Protein 4XZZ (pdb70)

Structure (mmCIF, N/CA/C/O backbone):
data_4XZZ
#
_entry.id   4XZZ
#
_cell.length_a   62.963
_cell.length_b   91.028
_cell.length_c   127.799
_cell.angle_alpha   90.00
_cell.angle_beta   90.00
_cell.angle_gamma   90.00
#
_symmetry.space_group_name_H-M   'P 21 21 21'
#
loop_
_entity.id
_entity.type
_entity.pdbx_description
1 polymer 'Conserved hypothetical secreted protein'
2 non-polymer GLYCEROL
3 water water
#
loop_
_atom_site.group_PDB
_atom_site.id
_atom_site.type_symbol
_atom_site.label_atom_id
_atom_site.label_alt_id
_atom_site.label_comp_id
_atom_site.label_asym_id
_atom_site.label_entity_id
_atom_site.label_seq_id
_atom_site.pdbx_PDB_ins_code
_atom_site.Cartn_x
_atom_site.Cartn_y
_atom_site.Cartn_z
_atom_site.occupancy
_atom_site.B_iso_or_equiv
_atom_site.auth_seq_id
_atom_site.auth_comp_id
_atom_site.auth_asym_id
_atom_site.auth_atom_id
_atom_site.pdbx_PDB_model_num
ATOM 1 N N . LEU A 1 24 ? -30.704 -9.516 -14.579 1.00 68.17 15 LEU A N 1
ATOM 2 C CA . LEU A 1 24 ? -30.557 -8.029 -14.425 1.00 69.56 15 LEU A CA 1
ATOM 3 C C . LEU A 1 24 ? -29.133 -7.597 -14.778 1.00 61.73 15 LEU A C 1
ATOM 4 O O . LEU A 1 24 ? -28.182 -8.053 -14.149 1.00 64.16 15 LEU A O 1
ATOM 9 N N . ASN A 1 25 ? -28.985 -6.730 -15.779 1.00 53.75 16 ASN A N 1
ATOM 10 C CA . ASN A 1 25 ? -27.653 -6.396 -16.313 1.00 49.44 16 ASN A CA 1
ATOM 11 C C . ASN A 1 25 ? -27.305 -4.891 -16.345 1.00 46.96 16 ASN A C 1
ATOM 12 O O . ASN A 1 25 ? -28.102 -4.058 -15.919 1.00 45.72 16 ASN A O 1
ATOM 17 N N . ALA A 1 26 ? -26.107 -4.561 -16.833 1.00 44.30 17 ALA A N 1
ATOM 18 C CA . ALA A 1 26 ? -25.591 -3.197 -16.814 1.00 43.44 17 ALA A CA 1
ATOM 19 C C . ALA A 1 26 ? -26.471 -2.218 -17.588 1.00 43.91 17 ALA A C 1
ATOM 20 O O . ALA A 1 26 ? -26.687 -1.083 -17.152 1.00 39.84 17 ALA A O 1
ATOM 22 N N . SER A 1 27 ? -26.967 -2.660 -18.739 1.00 40.43 18 SER A N 1
ATOM 23 C CA . SER A 1 27 ? -27.889 -1.855 -19.541 1.00 42.82 18 SER A CA 1
ATOM 24 C C . SER A 1 27 ? -29.184 -1.555 -18.797 1.00 41.37 18 SER A C 1
ATOM 25 O O . SER A 1 27 ? -29.646 -0.418 -18.809 1.00 42.70 18 SER A O 1
ATOM 28 N N . ASP A 1 28 ? -29.758 -2.565 -18.145 1.00 40.63 19 ASP A N 1
ATOM 29 C CA . ASP A 1 28 ? -30.993 -2.359 -17.366 1.00 43.60 19 ASP A CA 1
ATOM 30 C C . ASP A 1 28 ? -30.752 -1.341 -16.258 1.00 41.68 19 ASP A C 1
ATOM 31 O O . ASP A 1 28 ? -31.560 -0.432 -16.039 1.00 38.98 19 ASP A O 1
ATOM 36 N N . ARG A 1 29 ? -29.619 -1.482 -15.573 1.00 42.08 20 ARG A N 1
ATOM 37 C CA . ARG A 1 29 ? -29.272 -0.568 -14.489 1.00 38.81 20 ARG A CA 1
ATOM 38 C C . ARG A 1 29 ? -29.077 0.877 -14.980 1.00 35.96 20 ARG A C 1
ATOM 39 O O . ARG A 1 29 ? -29.584 1.805 -14.355 1.00 35.10 20 ARG A O 1
ATOM 47 N N . LEU A 1 30 ? -28.400 1.073 -16.110 1.00 33.32 21 LEU A N 1
ATOM 48 C CA . LEU A 1 30 ? -28.264 2.423 -16.693 1.00 35.87 21 LEU A CA 1
ATOM 49 C C . LEU A 1 30 ? -29.597 3.055 -17.090 1.00 38.95 21 LEU A C 1
ATOM 50 O O . LEU A 1 30 ? -29.832 4.245 -16.864 1.00 34.54 21 LEU A O 1
ATOM 55 N N . LEU A 1 31 ? -30.457 2.252 -17.706 1.00 39.68 22 LEU A N 1
ATOM 56 C CA . LEU A 1 31 ? -31.774 2.716 -18.103 1.00 42.99 22 LEU A CA 1
ATOM 57 C C . LEU A 1 31 ? -32.548 3.130 -16.838 1.00 39.82 22 LEU A C 1
ATOM 58 O O . LEU A 1 31 ? -33.103 4.227 -16.779 1.00 39.98 22 LEU A O 1
ATOM 63 N N . GLU A 1 32 ? -32.510 2.285 -15.806 1.00 38.52 23 GLU A N 1
ATOM 64 C CA . GLU A 1 32 ? -33.212 2.548 -14.555 1.00 40.17 23 GLU A CA 1
ATOM 65 C C . GLU A 1 32 ? -32.689 3.800 -13.841 1.00 39.79 23 GLU A C 1
ATOM 66 O O . GLU A 1 32 ? -33.483 4.566 -13.268 1.00 35.98 23 GLU A O 1
ATOM 72 N N . ILE A 1 33 ? -31.363 4.008 -13.860 1.00 36.17 24 ILE A N 1
ATOM 73 C CA . ILE A 1 33 ? -30.773 5.225 -13.262 1.00 36.12 24 ILE A CA 1
ATOM 74 C C . ILE A 1 33 ? -31.353 6.462 -13.949 1.00 35.80 24 ILE A C 1
ATOM 75 O O . ILE A 1 33 ? -31.786 7.398 -13.287 1.00 37.13 24 ILE A O 1
ATOM 80 N N . MET A 1 34 ? -31.349 6.453 -15.277 1.00 36.47 25 MET A N 1
ATOM 81 C CA . MET A 1 34 ? -31.757 7.618 -16.024 1.00 39.31 25 MET A CA 1
ATOM 82 C C . MET A 1 34 ? -33.258 7.828 -15.865 1.00 38.52 25 MET A C 1
ATOM 83 O O . MET A 1 34 ? -33.693 8.953 -15.688 1.00 35.92 25 MET A O 1
ATOM 88 N N . ARG A 1 35 ? -34.038 6.753 -15.928 1.00 42.59 26 ARG A N 1
ATOM 89 C CA . ARG A 1 35 ? -35.485 6.870 -15.729 1.00 46.70 26 ARG A CA 1
ATOM 90 C C . ARG A 1 35 ? -35.750 7.512 -14.367 1.00 44.94 26 ARG A C 1
ATOM 91 O O . ARG A 1 35 ? -36.579 8.435 -14.253 1.00 42.40 26 ARG A O 1
ATOM 99 N N . LEU A 1 36 ? -35.034 7.063 -13.338 1.00 40.63 27 LEU A N 1
ATOM 100 C CA . LEU A 1 36 ? -35.223 7.640 -12.010 1.00 40.10 27 LEU A CA 1
ATOM 101 C C . LEU A 1 36 ? -34.841 9.102 -11.977 1.00 37.65 27 LEU A C 1
ATOM 102 O O . LEU A 1 36 ? -35.554 9.909 -11.403 1.00 36.11 27 LEU A O 1
ATOM 107 N N . TYR A 1 37 ? -33.692 9.433 -12.557 1.00 35.51 28 TYR A N 1
ATOM 108 C CA . TYR A 1 37 ? -33.263 10.803 -12.627 1.00 35.99 28 TYR A CA 1
ATOM 109 C C . TYR A 1 37 ? -34.336 11.692 -13.289 1.00 37.32 28 TYR A C 1
ATOM 110 O O . TYR A 1 37 ? -34.646 12.751 -12.781 1.00 36.79 28 TYR A O 1
ATOM 119 N N . GLN A 1 38 ? -34.893 11.262 -14.412 1.00 37.93 29 GLN A N 1
ATOM 120 C CA . GLN A 1 38 ? -35.845 12.113 -15.152 1.00 43.36 29 GLN A CA 1
ATOM 121 C C . GLN A 1 38 ? -37.186 12.223 -14.433 1.00 46.01 29 GLN A C 1
ATOM 122 O O . GLN A 1 38 ? -37.859 13.232 -14.533 1.00 47.16 29 GLN A O 1
ATOM 128 N N . LYS A 1 39 ? -37.562 11.176 -13.703 1.00 51.13 30 LYS A N 1
ATOM 129 C CA . LYS A 1 39 ? -38.864 11.121 -13.071 1.00 51.73 30 LYS A CA 1
ATOM 130 C C . LYS A 1 39 ? -38.837 11.674 -11.661 1.00 50.45 30 LYS A C 1
ATOM 131 O O . LYS A 1 39 ? -39.692 12.459 -11.306 1.00 47.41 30 LYS A O 1
ATOM 137 N N . GLN A 1 40 ? -37.851 11.281 -10.864 1.00 52.05 31 GLN A N 1
ATOM 138 C CA . GLN A 1 40 ? -37.833 11.626 -9.436 1.00 50.26 31 GLN A CA 1
ATOM 139 C C . GLN A 1 40 ? -36.630 12.437 -8.978 1.00 48.18 31 GLN A C 1
ATOM 140 O O . GLN A 1 40 ? -36.587 12.858 -7.827 1.00 50.00 31 GLN A O 1
ATOM 146 N N . GLY A 1 41 ? -35.660 12.671 -9.854 1.00 45.25 32 GLY A N 1
ATOM 147 C CA . GLY A 1 41 ? -34.520 13.521 -9.505 1.00 45.10 32 GLY A CA 1
ATOM 148 C C . GLY A 1 41 ? -33.371 12.813 -8.794 1.00 42.60 32 GLY A C 1
ATOM 149 O O . GLY A 1 41 ? -33.336 11.585 -8.676 1.00 36.62 32 GLY A O 1
ATOM 150 N N . LEU A 1 42 ? -32.456 13.624 -8.278 1.00 41.28 33 LEU A N 1
ATOM 151 C CA . LEU A 1 42 ? -31.140 13.169 -7.909 1.00 40.99 33 LEU A CA 1
ATOM 152 C C . LEU A 1 42 ? -31.093 12.359 -6.621 1.00 40.91 33 LEU A C 1
ATOM 153 O O . LEU A 1 42 ? -30.360 11.372 -6.546 1.00 35.81 33 LEU A O 1
ATOM 158 N N . GLU A 1 43 ? -31.878 12.729 -5.616 1.00 41.50 34 GLU A N 1
ATOM 159 C CA . GLU A 1 43 ? -31.819 11.995 -4.354 1.00 44.52 34 GLU A CA 1
ATOM 160 C C . GLU A 1 43 ? -32.187 10.513 -4.554 1.00 41.15 34 GLU A C 1
ATOM 161 O O . GLU A 1 43 ? -31.553 9.623 -3.990 1.00 36.65 34 GLU A O 1
ATOM 167 N N . MET A 1 44 ? -33.207 10.237 -5.354 1.00 39.32 35 MET A N 1
ATOM 168 C CA . MET A 1 44 ? -33.620 8.856 -5.524 1.00 38.74 35 MET A CA 1
ATOM 169 C C . MET A 1 44 ? -32.561 8.074 -6.339 1.00 37.29 35 MET A C 1
ATOM 170 O O . MET A 1 44 ? -32.363 6.885 -6.118 1.00 30.93 35 MET A O 1
ATOM 175 N N . VAL A 1 45 ? -31.857 8.764 -7.232 1.00 33.48 36 VAL A N 1
ATOM 176 C CA . VAL A 1 45 ? -30.720 8.169 -7.938 1.00 33.81 36 VAL A CA 1
ATOM 177 C C . VAL A 1 45 ? -29.650 7.670 -6.948 1.00 33.00 36 VAL A C 1
ATOM 178 O O . VAL A 1 45 ? -29.136 6.551 -7.088 1.00 34.22 36 VAL A O 1
ATOM 182 N N . GLY A 1 46 ? -29.290 8.511 -5.977 1.00 32.19 37 GLY A N 1
ATOM 183 C CA . GLY A 1 46 ? -28.314 8.137 -4.960 1.00 32.26 37 GLY A CA 1
ATOM 184 C C . GLY A 1 46 ? -28.750 6.899 -4.196 1.00 32.64 37 GLY A C 1
ATOM 185 O O . GLY A 1 46 ? -27.942 5.985 -3.937 1.00 30.08 37 GLY A O 1
ATOM 186 N N . GLN A 1 47 ? -30.029 6.855 -3.827 1.00 30.46 38 GLN A N 1
ATOM 187 C CA . GLN A 1 47 ? -30.534 5.695 -3.117 1.00 33.97 38 GLN A CA 1
ATOM 188 C C . GLN A 1 47 ? -30.477 4.438 -3.974 1.00 32.26 38 GLN A C 1
ATOM 189 O O . GLN A 1 47 ? -30.182 3.355 -3.463 1.00 28.78 38 GLN A O 1
ATOM 195 N N . LYS A 1 48 ? -30.714 4.585 -5.271 1.00 29.41 39 LYS A N 1
ATOM 196 C CA . LYS A 1 48 ? -30.627 3.426 -6.179 1.00 30.30 39 LYS A CA 1
ATOM 197 C C . LYS A 1 48 ? -29.163 2.969 -6.307 1.00 28.97 39 LYS A C 1
ATOM 198 O O . LYS A 1 48 ? -28.885 1.786 -6.256 1.00 27.88 39 LYS A O 1
ATOM 204 N N . LEU A 1 49 ? -28.247 3.918 -6.481 1.00 29.30 40 LEU A N 1
ATOM 205 C CA . LEU A 1 49 ? -26.820 3.602 -6.592 1.00 29.65 40 LEU A CA 1
ATOM 206 C C . LEU A 1 49 ? -26.327 2.929 -5.325 1.00 30.16 40 LEU A C 1
ATOM 207 O O . LEU A 1 49 ? -25.546 1.985 -5.398 1.00 33.20 40 LEU A O 1
ATOM 212 N N . ASP A 1 50 ? -26.787 3.395 -4.165 1.00 29.19 41 ASP A N 1
ATOM 213 C CA . ASP A 1 50 ? -26.481 2.730 -2.900 1.00 30.06 41 ASP A CA 1
ATOM 214 C C . ASP A 1 50 ? -26.958 1.281 -2.931 1.00 30.68 41 ASP A C 1
ATOM 215 O O . ASP A 1 50 ? -26.231 0.368 -2.506 1.00 30.80 41 ASP A O 1
ATOM 220 N N . SER A 1 51 ? -28.173 1.054 -3.442 1.00 30.58 42 SER A N 1
ATOM 221 C CA . SER A 1 51 ? -28.724 -0.301 -3.455 1.00 31.77 42 SER A CA 1
ATOM 222 C C . SER A 1 51 ? -27.874 -1.224 -4.349 1.00 31.83 42 SER A C 1
ATOM 223 O O . SER A 1 51 ? -27.714 -2.403 -4.044 1.00 32.99 42 SER A O 1
ATOM 226 N N . TYR A 1 52 ? -27.317 -0.693 -5.437 1.00 30.44 43 TYR A N 1
ATOM 227 C CA . TYR A 1 52 ? -26.441 -1.489 -6.283 1.00 29.93 43 TYR A CA 1
ATOM 228 C C . TYR A 1 52 ? -25.182 -1.860 -5.514 1.00 31.27 43 TYR A C 1
ATOM 229 O O . TYR A 1 52 ? -24.783 -3.019 -5.468 1.00 28.81 43 TYR A O 1
ATOM 238 N N . LEU A 1 53 ? -24.562 -0.865 -4.889 1.00 31.76 44 LEU A N 1
ATOM 239 C CA . LEU A 1 53 ? -23.315 -1.090 -4.171 1.00 29.97 44 LEU A CA 1
ATOM 240 C C . LEU A 1 53 ? -23.446 -2.116 -3.050 1.00 28.18 44 LEU A C 1
ATOM 241 O O . LEU A 1 53 ? -22.519 -2.872 -2.774 1.00 27.05 44 LEU A O 1
ATOM 246 N N . ALA A 1 54 ? -24.620 -2.177 -2.433 1.00 29.10 45 ALA A N 1
ATOM 247 C CA . ALA A 1 54 ? -24.903 -3.147 -1.363 1.00 30.31 45 ALA A CA 1
ATOM 248 C C . ALA A 1 54 ? -25.304 -4.540 -1.872 1.00 30.93 45 ALA A C 1
ATOM 249 O O . ALA A 1 54 ? -25.555 -5.429 -1.070 1.00 31.42 45 ALA A O 1
ATOM 251 N N . ASP A 1 55 ? -25.353 -4.718 -3.187 1.00 31.02 46 ASP A N 1
ATOM 252 C CA . ASP A 1 55 ? -25.969 -5.908 -3.823 1.00 31.25 46 ASP A CA 1
ATOM 253 C C . ASP A 1 55 ? -24.895 -6.839 -4.392 1.00 30.43 46 ASP A C 1
ATOM 254 O O . ASP A 1 55 ? -24.165 -6.466 -5.306 1.00 28.88 46 ASP A O 1
ATOM 259 N N . LYS A 1 56 ? -24.834 -8.050 -3.874 1.00 31.83 47 LYS A N 1
ATOM 260 C CA . LYS A 1 56 ? -23.859 -9.044 -4.316 1.00 37.58 47 LYS A CA 1
ATOM 261 C C . LYS A 1 56 ? -23.912 -9.290 -5.828 1.00 36.01 47 LYS A C 1
ATOM 262 O O . LYS A 1 56 ? -22.882 -9.379 -6.512 1.00 35.68 47 LYS A O 1
ATOM 268 N N . SER A 1 57 ? -25.113 -9.367 -6.371 1.00 35.11 48 SER A N 1
ATOM 269 C CA . SER A 1 57 ? -25.268 -9.702 -7.781 1.00 35.09 48 SER A CA 1
ATOM 270 C C . SER A 1 57 ? -24.760 -8.585 -8.679 1.00 33.20 48 SER A C 1
ATOM 271 O O . SER A 1 57 ? -24.270 -8.830 -9.780 1.00 34.71 48 SER A O 1
ATOM 274 N N . PHE A 1 58 ? -24.872 -7.348 -8.220 1.00 33.39 49 PHE A N 1
ATOM 275 C CA . PHE A 1 58 ? -24.289 -6.228 -8.950 1.00 32.06 49 PHE A CA 1
ATOM 276 C C . PHE A 1 58 ? -22.767 -6.374 -9.102 1.00 31.31 49 PHE A C 1
ATOM 277 O O . PHE A 1 58 ? -22.188 -6.100 -10.171 1.00 31.49 49 PHE A O 1
ATOM 285 N N . TRP A 1 59 ? -22.110 -6.775 -8.024 1.00 31.95 50 TRP A N 1
ATOM 286 C CA . TRP A 1 59 ? -20.652 -6.967 -8.075 1.00 31.42 50 TRP A CA 1
ATOM 287 C C . TRP A 1 59 ? -20.319 -8.200 -8.913 1.00 31.93 50 TRP A C 1
ATOM 288 O O . TRP A 1 59 ? -19.363 -8.191 -9.687 1.00 33.26 50 TRP A O 1
ATOM 299 N N . ALA A 1 60 ? -21.116 -9.257 -8.764 1.00 33.17 51 ALA A N 1
ATOM 300 C CA . ALA A 1 60 ? -20.883 -10.479 -9.519 1.00 35.87 51 ALA A CA 1
ATOM 301 C C . ALA A 1 60 ? -20.894 -10.154 -11.008 1.00 37.50 51 ALA A C 1
ATOM 302 O O . ALA A 1 60 ? -20.043 -10.635 -11.742 1.00 36.53 51 ALA A O 1
ATOM 304 N N . GLU A 1 61 ? -21.812 -9.297 -11.450 1.00 39.10 52 GLU A N 1
ATOM 305 C CA . GLU A 1 61 ? -21.846 -8.944 -12.862 1.00 42.03 52 GLU A CA 1
ATOM 306 C C . GLU A 1 61 ? -20.635 -8.125 -13.313 1.00 40.44 52 GLU A C 1
ATOM 307 O O . GLU A 1 61 ? -20.041 -8.428 -14.338 1.00 38.12 52 GLU A O 1
ATOM 313 N N . GLU A 1 62 ? -20.272 -7.092 -12.553 1.00 39.60 53 GLU A N 1
ATOM 314 C CA . GLU A 1 62 ? -19.100 -6.292 -12.869 1.00 39.38 53 GLU A CA 1
ATOM 315 C C . GLU A 1 62 ? -17.823 -7.127 -12.936 1.00 38.15 53 GLU A C 1
ATOM 316 O O . GLU A 1 62 ? -16.960 -6.862 -13.751 1.00 36.75 53 GLU A O 1
ATOM 322 N N . LEU A 1 63 ? -17.701 -8.119 -12.060 1.00 35.53 54 LEU A N 1
ATOM 323 C CA . LEU A 1 63 ? -16.469 -8.895 -11.945 1.00 35.10 54 LEU A CA 1
ATOM 324 C C . LEU A 1 63 ? -16.341 -10.038 -12.960 1.00 38.86 54 LEU A C 1
ATOM 325 O O . LEU A 1 63 ? -15.254 -10.574 -13.143 1.00 33.80 54 LEU A O 1
ATOM 330 N N . GLN A 1 64 ? -17.440 -10.409 -13.616 1.00 38.99 55 GLN A N 1
ATOM 331 C CA . GLN A 1 64 ? -17.491 -11.685 -14.315 1.00 43.72 55 GLN A CA 1
ATOM 332 C C . GLN A 1 64 ? -16.353 -11.951 -15.321 1.00 42.44 55 GLN A C 1
ATOM 333 O O . GLN A 1 64 ? -15.913 -13.085 -15.435 1.00 44.02 55 GLN A O 1
ATOM 339 N N . ASN A 1 65 ? -15.882 -10.953 -16.055 1.00 41.17 56 ASN A N 1
ATOM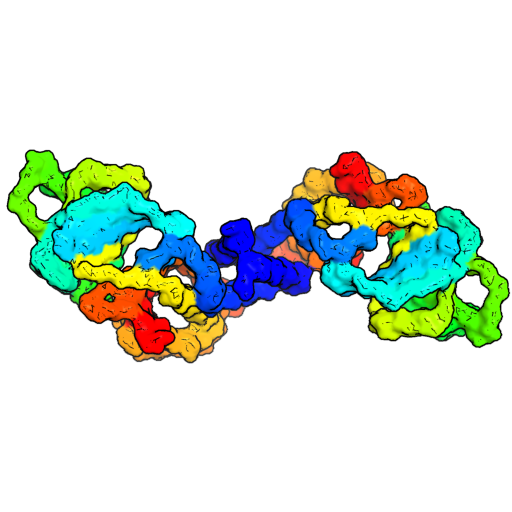 340 C CA . ASN A 1 65 ? -14.827 -11.241 -17.046 1.00 45.01 56 ASN A CA 1
ATOM 341 C C . ASN A 1 65 ? -13.472 -10.632 -16.673 1.00 43.35 56 ASN A C 1
ATOM 342 O O . ASN A 1 65 ? -12.599 -10.483 -17.521 1.00 44.77 56 ASN A O 1
ATOM 347 N N . LYS A 1 66 ? -13.291 -10.323 -15.396 1.00 38.92 57 LYS A N 1
ATOM 348 C CA . LYS A 1 66 ? -12.059 -9.686 -14.940 1.00 40.53 57 LYS A CA 1
ATOM 349 C C . LYS A 1 66 ? -11.075 -10.686 -14.335 1.00 35.55 57 LYS A C 1
ATOM 350 O O . LYS A 1 66 ? -11.468 -11.785 -13.966 1.00 35.48 57 LYS A O 1
ATOM 356 N N . ASP A 1 67 ? -9.792 -10.327 -14.307 1.00 32.80 58 ASP A N 1
ATOM 357 C CA . ASP A 1 67 ? -8.757 -11.176 -13.718 1.00 30.68 58 ASP A CA 1
ATOM 358 C C . ASP A 1 67 ? -8.734 -10.926 -12.206 1.00 30.99 58 ASP A C 1
ATOM 359 O O . ASP A 1 67 ? -8.111 -9.965 -11.750 1.00 30.39 58 ASP A O 1
ATOM 364 N N . THR A 1 68 ? -9.386 -11.798 -11.452 1.00 28.55 59 THR A N 1
ATOM 365 C CA . THR A 1 68 ? -9.655 -11.583 -10.019 1.00 30.41 59 THR A CA 1
ATOM 366 C C . THR A 1 68 ? -8.912 -12.498 -9.040 1.00 29.09 59 THR A C 1
ATOM 367 O O . THR A 1 68 ? -9.154 -12.421 -7.832 1.00 31.44 59 THR A O 1
ATOM 371 N N . ASP A 1 69 ? -8.002 -13.338 -9.526 1.00 27.68 60 ASP A N 1
ATOM 372 C CA . ASP A 1 69 ? -7.285 -14.252 -8.655 1.00 29.14 60 ASP A CA 1
ATOM 373 C C . ASP A 1 69 ? -6.436 -13.588 -7.556 1.00 27.53 60 ASP A C 1
ATOM 374 O O . ASP A 1 69 ? -6.319 -14.152 -6.466 1.00 26.47 60 ASP A O 1
ATOM 379 N N . PHE A 1 70 ? -5.829 -12.440 -7.844 1.00 28.02 61 PHE A N 1
ATOM 380 C CA . PHE A 1 70 ? -5.013 -11.730 -6.850 1.00 28.09 61 PHE A CA 1
ATOM 381 C C . PHE A 1 70 ? -5.824 -10.618 -6.153 1.00 28.45 61 PHE A C 1
ATOM 382 O O . PHE A 1 70 ? -5.282 -9.842 -5.349 1.00 26.12 61 PHE A O 1
ATOM 390 N N . GLY A 1 71 ? -7.110 -10.528 -6.486 1.00 27.63 62 GLY A N 1
ATOM 391 C CA . GLY A 1 71 ? -8.023 -9.584 -5.846 1.00 26.85 62 GLY A CA 1
ATOM 392 C C . GLY A 1 71 ? -8.705 -8.584 -6.757 1.00 26.95 62 GLY A C 1
ATOM 393 O O . GLY A 1 71 ? -8.612 -8.655 -7.984 1.00 28.70 62 GLY A O 1
ATOM 394 N N . TYR A 1 72 ? -9.397 -7.642 -6.127 1.00 27.54 63 TYR A N 1
ATOM 395 C CA . TYR A 1 72 ? -10.053 -6.537 -6.805 1.00 28.17 63 TYR A CA 1
ATOM 396 C C . TYR A 1 72 ? -9.316 -5.243 -6.551 1.00 27.01 63 TYR A C 1
ATOM 397 O O . TYR A 1 72 ? -8.990 -4.920 -5.416 1.00 25.41 63 TYR A O 1
ATOM 406 N N . TYR A 1 73 ? -9.073 -4.503 -7.619 1.00 26.88 64 TYR A N 1
ATOM 407 C CA . TYR A 1 73 ? -8.299 -3.283 -7.592 1.00 28.76 64 TYR A CA 1
ATOM 408 C C . TYR A 1 73 ? -8.995 -2.267 -8.491 1.00 28.37 64 TYR A C 1
ATOM 409 O O . TYR A 1 73 ? -9.072 -2.480 -9.711 1.00 26.26 64 TYR A O 1
ATOM 418 N N . GLN A 1 74 ? -9.498 -1.180 -7.906 1.00 28.70 65 GLN A N 1
ATOM 419 C CA . GLN A 1 74 ? -10.251 -0.203 -8.700 1.00 31.88 65 GLN A CA 1
ATOM 420 C C . GLN A 1 74 ? -9.316 0.495 -9.688 1.00 33.87 65 GLN A C 1
ATOM 421 O O . GLN A 1 74 ? -9.626 0.588 -10.881 1.00 32.28 65 GLN A O 1
ATOM 427 N N . ASN A 1 75 ? -8.164 0.965 -9.201 1.00 31.57 66 ASN A N 1
ATOM 428 C CA . ASN A 1 75 ? -7.245 1.752 -10.039 1.00 32.99 66 ASN A CA 1
ATOM 429 C C . ASN A 1 75 ? -6.061 0.924 -10.510 1.00 32.97 66 ASN A C 1
ATOM 430 O O . ASN A 1 75 ? -5.942 -0.242 -10.165 1.00 30.77 66 ASN A O 1
ATOM 435 N N . LYS A 1 76 ? -5.218 1.508 -11.344 1.00 30.28 67 LYS A N 1
ATOM 436 C CA . LYS A 1 76 ? -4.048 0.817 -11.804 1.00 33.80 67 LYS A CA 1
ATOM 437 C C . LYS A 1 76 ? -3.110 0.592 -10.628 1.00 34.81 67 LYS A C 1
ATOM 438 O O . LYS A 1 76 ? -2.831 1.505 -9.850 1.00 32.83 67 LYS A O 1
ATOM 444 N N . GLN A 1 77 ? -2.625 -0.631 -10.507 1.00 33.09 68 GLN A N 1
ATOM 445 C CA . GLN A 1 77 ? -1.708 -0.986 -9.430 1.00 33.62 68 GLN A CA 1
ATOM 446 C C . GLN A 1 77 ? -0.622 -1.919 -9.950 1.00 31.67 68 GLN A C 1
ATOM 447 O O . GLN A 1 77 ? -0.735 -2.531 -11.031 1.00 33.09 68 GLN A O 1
ATOM 453 N N . PHE A 1 78 ? 0.399 -2.079 -9.130 1.00 29.96 69 PHE A N 1
ATOM 454 C CA . PHE A 1 78 ? 1.486 -2.974 -9.432 1.00 30.31 69 PHE A CA 1
ATOM 455 C C . PHE A 1 78 ? 1.513 -4.039 -8.361 1.00 28.37 69 PHE A C 1
ATOM 456 O O . PHE A 1 78 ? 1.310 -3.736 -7.203 1.00 30.05 69 PHE A O 1
ATOM 464 N N . LEU A 1 79 ? 1.725 -5.289 -8.750 1.00 27.84 70 LEU A N 1
ATOM 465 C CA . LEU A 1 79 ? 1.730 -6.394 -7.812 1.00 28.28 70 LEU A CA 1
ATOM 466 C C . LEU A 1 79 ? 2.958 -7.276 -7.958 1.00 28.53 70 LEU A C 1
ATOM 467 O O . LEU A 1 79 ? 3.227 -7.767 -9.045 1.00 29.58 70 LEU A O 1
ATOM 472 N N . PHE A 1 80 ? 3.688 -7.474 -6.855 1.00 27.09 71 PHE A N 1
ATOM 473 C CA . PHE A 1 80 ? 4.710 -8.512 -6.745 1.00 27.13 71 PHE A CA 1
ATOM 474 C C . PHE A 1 80 ? 4.057 -9.729 -6.088 1.00 28.21 71 PHE A C 1
ATOM 475 O O . PHE A 1 80 ? 3.306 -9.577 -5.136 1.00 25.37 71 PHE A O 1
ATOM 483 N N . VAL A 1 81 ? 4.345 -10.926 -6.590 1.00 27.45 72 VAL A N 1
ATOM 484 C CA . VAL A 1 81 ? 3.848 -12.162 -5.984 1.00 26.97 72 VAL A CA 1
ATOM 485 C C . VAL A 1 81 ? 5.036 -13.072 -5.711 1.00 26.79 72 VAL A C 1
ATOM 486 O O . VAL A 1 81 ? 5.721 -13.481 -6.643 1.00 25.27 72 VAL A O 1
ATOM 490 N N . ALA A 1 82 ? 5.286 -13.360 -4.435 1.00 26.16 73 ALA A N 1
ATOM 491 C CA . ALA A 1 82 ? 6.401 -14.188 -4.007 1.00 26.77 73 ALA A CA 1
ATOM 492 C C . ALA A 1 82 ? 5.923 -15.556 -3.501 1.00 29.30 73 ALA A C 1
ATOM 493 O O . ALA A 1 82 ? 5.027 -15.652 -2.650 1.00 29.11 73 ALA A O 1
ATOM 495 N N . ASN A 1 83 ? 6.523 -16.606 -4.051 1.00 27.72 74 ASN A N 1
ATOM 496 C CA . ASN A 1 83 ? 6.342 -17.971 -3.573 1.00 28.63 74 ASN A CA 1
ATOM 497 C C . ASN A 1 83 ? 7.593 -18.338 -2.786 1.00 28.95 74 ASN A C 1
ATOM 498 O O . ASN A 1 83 ? 8.655 -18.506 -3.375 1.00 29.71 74 ASN A O 1
ATOM 503 N N . LYS A 1 84 ? 7.465 -18.415 -1.460 1.00 30.16 75 LYS A N 1
ATOM 504 C CA . LYS A 1 84 ? 8.571 -18.694 -0.537 1.00 33.33 75 LYS A CA 1
ATOM 505 C C . LYS A 1 84 ? 9.215 -20.053 -0.765 1.00 35.67 75 LYS A C 1
ATOM 506 O O . LYS A 1 84 ? 10.404 -20.211 -0.529 1.00 39.44 75 LYS A O 1
ATOM 512 N N . SER A 1 85 ? 8.406 -21.028 -1.182 1.00 35.27 76 SER A N 1
ATOM 513 C CA . SER A 1 85 ? 8.813 -22.421 -1.320 1.00 35.95 76 SER A CA 1
ATOM 514 C C . SER A 1 85 ? 9.718 -22.694 -2.489 1.00 34.74 76 SER A C 1
ATOM 515 O O . SER A 1 85 ? 10.605 -23.521 -2.372 1.00 36.36 76 SER A O 1
ATOM 518 N N . LYS A 1 86 ? 9.458 -22.059 -3.625 1.00 32.72 77 LYS A N 1
ATOM 519 C CA . LYS A 1 86 ? 10.186 -22.375 -4.831 1.00 36.18 77 LYS A CA 1
ATOM 520 C C . LYS A 1 86 ? 11.680 -22.150 -4.748 1.00 34.85 77 LYS A C 1
ATOM 521 O O . LYS A 1 86 ? 12.438 -23.064 -5.036 1.00 38.72 77 LYS A O 1
ATOM 527 N N . PRO A 1 87 ? 12.115 -20.937 -4.393 1.00 34.38 78 PRO A N 1
ATOM 528 C CA . PRO A 1 87 ? 11.362 -19.664 -4.268 1.00 31.34 78 PRO A CA 1
ATOM 529 C C . PRO A 1 87 ? 11.279 -18.911 -5.595 1.00 29.10 78 PRO A C 1
ATOM 530 O O . PRO A 1 87 ? 12.148 -19.068 -6.443 1.00 31.62 78 PRO A O 1
ATOM 534 N N . SER A 1 88 ? 10.271 -18.068 -5.761 1.00 28.51 79 SER A N 1
ATOM 535 C CA . SER A 1 88 ? 10.132 -17.237 -6.966 1.00 27.63 79 SER A CA 1
ATOM 536 C C . SER A 1 88 ? 9.504 -15.892 -6.687 1.00 27.29 79 SER A C 1
ATOM 537 O O . SER A 1 88 ? 8.835 -15.698 -5.668 1.00 27.17 79 SER A O 1
ATOM 540 N N . LEU A 1 89 ? 9.700 -14.961 -7.618 1.00 27.24 80 LEU A N 1
ATOM 541 C CA . LEU A 1 89 ? 9.058 -13.676 -7.561 1.00 27.04 80 LEU A CA 1
ATOM 542 C C . LEU A 1 89 ? 8.507 -13.351 -8.930 1.00 28.66 80 LEU A C 1
ATOM 543 O O . LEU A 1 89 ? 9.229 -13.415 -9.927 1.00 31.34 80 LEU A O 1
ATOM 548 N N . GLU A 1 90 ? 7.237 -12.981 -8.972 1.00 27.53 81 GLU A N 1
ATOM 549 C CA . GLU A 1 90 ? 6.589 -12.504 -10.197 1.00 28.43 81 GLU A CA 1
ATOM 550 C C . GLU A 1 90 ? 6.220 -11.058 -10.027 1.00 27.97 81 GLU A C 1
ATOM 551 O O . GLU A 1 90 ? 5.969 -10.594 -8.896 1.00 27.37 81 GLU A O 1
ATOM 557 N N . PHE A 1 91 ? 6.121 -10.349 -11.149 1.00 28.17 82 PHE A N 1
ATOM 558 C CA . PHE A 1 91 ? 5.701 -8.974 -11.163 1.00 29.67 82 PHE A CA 1
ATOM 559 C C . PHE A 1 91 ? 4.602 -8.736 -12.218 1.00 30.59 82 PHE A C 1
ATOM 560 O O . PHE A 1 91 ? 4.722 -9.157 -13.391 1.00 28.52 82 PHE A O 1
ATOM 568 N N . TYR A 1 92 ? 3.531 -8.084 -11.778 1.00 28.91 83 TYR A N 1
ATOM 569 C CA . TYR A 1 92 ? 2.340 -7.846 -12.603 1.00 30.74 83 TYR A CA 1
ATOM 570 C C . TYR A 1 92 ? 1.945 -6.388 -12.524 1.00 31.39 83 TYR A C 1
ATOM 571 O O . TYR A 1 92 ? 2.214 -5.697 -11.549 1.00 32.39 83 TYR A O 1
ATOM 580 N N . GLU A 1 93 ? 1.257 -5.969 -13.568 1.00 30.83 84 GLU A N 1
ATOM 581 C CA . GLU A 1 93 ? 0.590 -4.723 -13.661 1.00 32.51 84 GLU A CA 1
ATOM 582 C C . GLU A 1 93 ? -0.895 -5.096 -13.676 1.00 34.19 84 GLU A C 1
ATOM 583 O O . GLU A 1 93 ? -1.275 -6.136 -14.263 1.00 34.16 84 GLU A O 1
ATOM 589 N N . ILE A 1 94 ? -1.738 -4.295 -13.016 1.00 32.76 85 ILE A N 1
ATOM 590 C CA . ILE A 1 94 ? -3.183 -4.520 -13.038 1.00 34.09 85 ILE A CA 1
ATOM 591 C C . ILE A 1 94 ? -3.953 -3.225 -13.350 1.00 36.53 85 ILE A C 1
ATOM 592 O O . ILE A 1 94 ? -3.813 -2.194 -12.688 1.00 34.93 85 ILE A O 1
ATOM 597 N N . GLU A 1 95 ? -4.770 -3.311 -14.384 1.00 34.58 86 GLU A N 1
ATOM 598 C CA . GLU A 1 95 ? -5.458 -2.154 -14.906 1.00 36.32 86 GLU A CA 1
ATOM 599 C C . GLU A 1 95 ? -6.821 -2.601 -15.408 1.00 32.64 86 GLU A C 1
ATOM 600 O O . GLU A 1 95 ? -6.927 -3.596 -16.106 1.00 29.41 86 GLU A O 1
ATOM 606 N N . ASN A 1 96 ? -7.845 -1.887 -14.989 1.00 31.68 87 ASN A N 1
ATOM 607 C CA . ASN A 1 96 ? -9.245 -2.313 -15.158 1.00 35.70 87 ASN A CA 1
ATOM 608 C C . ASN A 1 96 ? -9.434 -3.724 -14.692 1.00 33.34 87 ASN A C 1
ATOM 609 O O . ASN A 1 96 ? -10.208 -4.485 -15.260 1.00 31.17 87 ASN A O 1
ATOM 614 N N . ASN A 1 97 ? -8.712 -4.070 -13.631 1.00 35.40 88 ASN A N 1
ATOM 615 C CA . ASN A 1 97 ? -8.698 -5.414 -13.078 1.00 33.14 88 ASN A CA 1
ATOM 616 C C . ASN A 1 97 ? -8.307 -6.526 -14.059 1.00 34.22 88 ASN A C 1
ATOM 617 O O . ASN A 1 97 ? -8.703 -7.669 -13.882 1.00 33.18 88 ASN A O 1
ATOM 622 N N . MET A 1 98 ? -7.505 -6.182 -15.059 1.00 33.48 89 MET A N 1
ATOM 623 C CA . MET A 1 98 ? -6.904 -7.159 -15.954 1.00 34.74 89 MET A CA 1
ATOM 624 C C . MET A 1 98 ? -5.398 -7.223 -15.647 1.00 32.02 89 MET A C 1
ATOM 625 O O . MET A 1 98 ? -4.737 -6.209 -15.581 1.00 29.09 89 MET A O 1
ATOM 630 N N . LEU A 1 99 ? -4.884 -8.431 -15.461 1.00 34.55 90 LEU A N 1
ATOM 631 C CA . LEU A 1 99 ? -3.494 -8.661 -15.109 1.00 36.43 90 LEU A CA 1
ATOM 632 C C . LEU A 1 99 ? -2.629 -8.715 -16.352 1.00 38.90 90 LEU A C 1
ATOM 633 O O . LEU A 1 99 ? -2.999 -9.328 -17.341 1.00 36.87 90 LEU A O 1
ATOM 638 N N . LYS A 1 100 ? -1.467 -8.095 -16.288 1.00 36.82 91 LYS A N 1
ATOM 639 C CA . LYS A 1 100 ? -0.457 -8.313 -17.303 1.00 39.50 91 LYS A CA 1
ATOM 640 C C . LYS A 1 100 ? 0.833 -8.721 -16.607 1.00 34.99 91 LYS A C 1
ATOM 641 O O . LYS A 1 100 ? 1.376 -7.955 -15.831 1.00 33.42 91 LYS A O 1
ATOM 647 N N . LYS A 1 101 ? 1.295 -9.940 -16.844 1.00 35.30 92 LYS A N 1
ATOM 648 C CA . LYS A 1 101 ? 2.532 -10.395 -16.217 1.00 36.60 92 LYS A CA 1
ATOM 649 C C . LYS A 1 101 ? 3.715 -9.686 -16.848 1.00 34.77 92 LYS A C 1
ATOM 650 O O . LYS A 1 101 ? 3.889 -9.737 -18.042 1.00 36.87 92 LYS A O 1
ATOM 656 N N . ILE A 1 102 ? 4.517 -9.000 -16.057 1.00 33.17 93 ILE A N 1
ATOM 657 C CA . ILE A 1 102 ? 5.713 -8.349 -16.596 1.00 35.44 93 ILE A CA 1
ATOM 658 C C . ILE A 1 102 ? 6.841 -9.386 -16.711 1.00 36.07 93 ILE A C 1
ATOM 659 O O . ILE A 1 102 ? 7.453 -9.554 -17.771 1.00 36.65 93 ILE A O 1
ATOM 664 N N . ASN A 1 103 ? 7.118 -10.091 -15.623 1.00 34.20 94 ASN A N 1
ATOM 665 C CA . ASN A 1 103 ? 8.150 -11.122 -15.641 1.00 33.63 94 ASN A CA 1
ATOM 666 C C . ASN A 1 103 ? 8.092 -11.976 -14.391 1.00 34.29 94 ASN A C 1
ATOM 667 O O . ASN A 1 103 ? 7.257 -11.736 -13.487 1.00 34.02 94 ASN A O 1
ATOM 672 N N . SER A 1 104 ? 8.961 -12.984 -14.337 1.00 32.78 95 SER A N 1
ATOM 673 C CA . SER A 1 104 ? 9.205 -13.703 -13.109 1.00 33.78 95 SER A CA 1
ATOM 674 C C . SER A 1 104 ? 10.584 -14.298 -13.104 1.00 34.61 95 SER A C 1
ATOM 675 O O . SER A 1 104 ? 11.192 -14.448 -14.153 1.00 31.82 95 SER A O 1
ATOM 678 N N . SER A 1 105 ? 11.071 -14.633 -11.915 1.00 32.79 96 SER A N 1
ATOM 679 C CA . SER A 1 105 ? 12.353 -15.299 -11.786 1.00 33.72 96 SER A CA 1
ATOM 680 C C . SER A 1 105 ? 12.399 -16.044 -10.493 1.00 32.73 96 SER A C 1
ATOM 681 O O . SER A 1 105 ? 11.549 -15.849 -9.638 1.00 30.80 96 SER A O 1
ATOM 684 N N . LYS A 1 106 ? 13.441 -16.855 -10.344 1.00 31.71 97 LYS A N 1
ATOM 685 C CA . LYS A 1 106 ? 13.794 -17.426 -9.073 1.00 33.11 97 LYS A CA 1
ATOM 686 C C . LYS A 1 106 ? 14.181 -16.295 -8.130 1.00 31.49 97 LYS A C 1
ATOM 687 O O . LYS A 1 106 ? 14.583 -15.215 -8.562 1.00 33.22 97 LYS A O 1
ATOM 693 N N . ALA A 1 107 ? 14.082 -16.573 -6.847 1.00 30.20 98 ALA A N 1
ATOM 694 C CA . ALA A 1 107 ? 14.488 -15.635 -5.827 1.00 30.68 98 ALA A CA 1
ATOM 695 C C . ALA A 1 107 ? 15.166 -16.373 -4.700 1.00 28.97 98 ALA A C 1
ATOM 696 O O . ALA A 1 107 ? 14.944 -17.571 -4.510 1.00 29.42 98 ALA A O 1
ATOM 698 N N . LEU A 1 108 ? 15.968 -15.634 -3.942 1.00 28.77 99 LEU A N 1
ATOM 699 C CA . LEU A 1 108 ? 16.416 -16.062 -2.628 1.00 31.10 99 LEU A CA 1
ATOM 700 C C . LEU A 1 108 ? 15.506 -15.491 -1.545 1.00 30.46 99 LEU A C 1
ATOM 701 O O . LEU A 1 108 ? 15.105 -14.326 -1.625 1.00 30.36 99 LEU A O 1
ATOM 706 N N . VAL A 1 109 ? 15.201 -16.311 -0.539 1.00 27.44 100 VAL A N 1
ATOM 707 C CA . VAL A 1 109 ? 14.319 -15.898 0.560 1.00 28.64 100 VAL A CA 1
ATOM 708 C C . VAL A 1 109 ? 14.925 -16.374 1.873 1.00 30.90 100 VAL A C 1
ATOM 709 O O . VAL A 1 109 ? 16.019 -16.963 1.879 1.00 28.36 100 VAL A O 1
ATOM 713 N N . GLY A 1 110 ? 14.244 -16.096 2.983 1.00 29.58 101 GLY A N 1
ATOM 714 C CA . GLY A 1 110 ? 14.770 -16.457 4.292 1.00 32.39 101 GLY A CA 1
ATOM 715 C C . GLY A 1 110 ? 14.787 -17.966 4.491 1.00 34.33 101 GLY A C 1
ATOM 716 O O . GLY A 1 110 ? 14.090 -18.697 3.790 1.00 33.23 101 GLY A O 1
ATOM 717 N N . SER A 1 111 ? 15.563 -18.418 5.470 1.00 35.85 102 SER A N 1
ATOM 718 C CA . SER A 1 111 ? 15.764 -19.859 5.713 1.00 39.44 102 SER A CA 1
ATOM 719 C C . SER A 1 111 ? 14.638 -20.522 6.495 1.00 42.92 102 SER A C 1
ATOM 720 O O . SER A 1 111 ? 14.503 -21.742 6.436 1.00 39.20 102 SER A O 1
ATOM 723 N N . LYS A 1 112 ? 13.852 -19.742 7.245 1.00 41.11 103 LYS A N 1
ATOM 724 C CA . LYS A 1 112 ? 12.815 -20.322 8.079 1.00 42.84 103 LYS A CA 1
ATOM 725 C C . LYS A 1 112 ? 11.496 -20.447 7.356 1.00 44.42 103 LYS A C 1
ATOM 726 O O . LYS A 1 112 ? 10.985 -19.480 6.783 1.00 42.77 103 LYS A O 1
ATOM 732 N N . LYS A 1 113 ? 10.921 -21.635 7.442 1.00 44.24 104 LYS A N 1
ATOM 733 C CA . LYS A 1 113 ? 9.623 -21.909 6.863 1.00 49.26 104 LYS A CA 1
ATOM 734 C C . LYS A 1 113 ? 8.552 -21.224 7.687 1.00 45.98 104 LYS A C 1
ATOM 735 O O . LYS A 1 113 ? 8.805 -20.801 8.803 1.00 42.43 104 LYS A O 1
ATOM 741 N N . GLY A 1 114 ? 7.361 -21.093 7.118 1.00 42.84 105 GLY A N 1
ATOM 742 C CA . GLY A 1 114 ? 6.206 -20.613 7.862 1.00 50.23 105 GLY A CA 1
ATOM 743 C C . GLY A 1 114 ? 6.233 -19.116 8.133 1.00 48.48 105 GLY A C 1
ATOM 744 O O . GLY A 1 114 ? 6.984 -18.374 7.506 1.00 50.04 105 GLY A O 1
ATOM 745 N N . ASP A 1 115 ? 5.403 -18.695 9.082 1.00 46.44 106 ASP A N 1
ATOM 746 C CA . ASP A 1 115 ? 5.250 -17.297 9.445 1.00 41.29 106 ASP A CA 1
ATOM 747 C C . ASP A 1 115 ? 6.543 -16.674 9.925 1.00 39.60 106 ASP A C 1
ATOM 748 O O . ASP A 1 115 ? 7.402 -17.350 10.484 1.00 34.67 106 ASP A O 1
ATOM 753 N N . LYS A 1 116 ? 6.682 -15.375 9.676 1.00 38.55 107 LYS A N 1
ATOM 754 C CA . LYS A 1 116 ? 7.659 -14.569 10.393 1.00 36.11 107 LYS A CA 1
ATOM 755 C C . LYS A 1 116 ? 6.879 -14.026 11.572 1.00 38.20 107 LYS A C 1
ATOM 756 O O . LYS A 1 116 ? 5.799 -13.443 11.389 1.00 34.29 107 LYS A O 1
ATOM 762 N N . THR A 1 117 ? 7.364 -14.277 12.786 1.00 38.44 108 THR A N 1
ATOM 763 C CA . THR A 1 117 ? 6.665 -13.755 13.966 1.00 39.86 108 THR A CA 1
ATOM 764 C C . THR A 1 117 ? 7.569 -13.015 14.924 1.00 38.14 108 THR A C 1
ATOM 765 O O . THR A 1 117 ? 7.077 -12.297 15.766 1.00 36.99 108 THR A O 1
ATOM 769 N N . LEU A 1 118 ? 8.879 -13.162 14.786 1.00 40.47 109 LEU A N 1
ATOM 770 C CA . LEU A 1 118 ? 9.804 -12.570 15.738 1.00 40.46 109 LEU A CA 1
ATOM 771 C C . LEU A 1 118 ? 10.994 -11.917 15.068 1.00 39.84 109 LEU A C 1
ATOM 772 O O . LEU A 1 118 ? 11.509 -12.419 14.059 1.00 39.37 109 LEU A O 1
ATOM 777 N N . GLU A 1 119 ? 11.492 -10.844 15.669 1.00 39.90 110 GLU A N 1
ATOM 778 C CA . GLU A 1 119 ? 12.736 -10.262 15.197 1.00 47.42 110 GLU A CA 1
ATOM 779 C C . GLU A 1 119 ? 13.809 -11.357 15.158 1.00 46.54 110 GLU A C 1
ATOM 780 O O . GLU A 1 119 ? 13.945 -12.136 16.111 1.00 42.38 110 GLU A O 1
ATOM 786 N N . GLY A 1 120 ? 14.529 -11.433 14.041 1.00 43.05 111 GLY A N 1
ATOM 787 C CA . GLY A 1 120 ? 15.638 -12.370 13.886 1.00 39.79 111 GLY A CA 1
ATOM 788 C C . GLY A 1 120 ? 15.285 -13.827 13.659 1.00 39.50 111 GLY A C 1
ATOM 789 O O . GLY A 1 120 ? 16.171 -14.683 13.736 1.00 41.41 111 GLY A O 1
ATOM 790 N N . ASP A 1 121 ? 14.022 -14.151 13.379 1.00 35.76 112 ASP A N 1
ATOM 791 C CA . ASP A 1 121 ? 13.679 -15.549 13.092 1.00 34.83 112 ASP A CA 1
ATOM 792 C C . ASP A 1 121 ? 14.057 -16.023 11.684 1.00 32.99 112 ASP A C 1
ATOM 793 O O . ASP A 1 121 ? 13.747 -17.159 11.318 1.00 32.67 112 ASP A O 1
ATOM 798 N N . LEU A 1 122 ? 14.684 -15.156 10.892 1.00 35.73 113 LEU A N 1
ATOM 799 C CA . LEU A 1 122 ? 15.177 -15.510 9.543 1.00 37.14 113 LEU A CA 1
ATOM 800 C C . LEU A 1 122 ? 14.084 -15.875 8.540 1.00 37.65 113 LEU A C 1
ATOM 801 O O . LEU A 1 122 ? 14.368 -16.537 7.537 1.00 33.56 113 LEU A O 1
ATOM 806 N N . ALA A 1 123 ? 12.847 -15.451 8.787 1.00 36.05 114 ALA A N 1
ATOM 807 C CA . ALA A 1 123 ? 11.719 -15.857 7.942 1.00 36.22 114 ALA A CA 1
ATOM 808 C C . ALA A 1 123 ? 11.283 -14.739 7.037 1.00 35.19 114 ALA A C 1
ATOM 809 O O . ALA A 1 123 ? 11.201 -13.597 7.469 1.00 36.47 114 ALA A O 1
ATOM 811 N N . THR A 1 124 ? 10.972 -15.081 5.794 1.00 31.94 115 THR A N 1
ATOM 812 C CA . THR A 1 124 ? 10.264 -14.170 4.902 1.00 30.61 115 THR A CA 1
ATOM 813 C C . THR A 1 124 ? 8.782 -14.189 5.292 1.00 27.93 115 THR A C 1
ATOM 814 O O . THR A 1 124 ? 8.192 -15.255 5.428 1.00 28.44 115 THR A O 1
ATOM 818 N N . PRO A 1 125 ? 8.175 -13.009 5.528 1.00 30.18 116 PRO A N 1
ATOM 819 C CA . PRO A 1 125 ? 6.774 -13.043 6.009 1.00 29.34 116 PRO A CA 1
ATOM 820 C C . PRO A 1 125 ? 5.788 -13.499 4.937 1.00 30.01 116 PRO A C 1
ATOM 821 O O . PRO A 1 125 ? 5.994 -13.217 3.750 1.00 30.20 116 PRO A O 1
ATOM 825 N N . ILE A 1 126 ? 4.737 -14.188 5.371 1.00 29.03 117 ILE A N 1
ATOM 826 C CA . ILE A 1 126 ? 3.593 -14.555 4.552 1.00 30.10 117 ILE A CA 1
ATOM 827 C C . ILE A 1 126 ? 2.501 -13.484 4.727 1.00 28.63 117 ILE A C 1
ATOM 828 O O . ILE A 1 126 ? 2.270 -13.029 5.837 1.00 27.96 117 ILE A O 1
ATOM 833 N N . GLY A 1 127 ? 1.816 -13.104 3.653 1.00 26.26 118 GLY A N 1
ATOM 834 C CA . GLY A 1 127 ? 0.750 -12.115 3.729 1.00 26.62 118 GLY A CA 1
ATOM 835 C C . GLY A 1 127 ? 0.759 -11.114 2.589 1.00 26.73 118 GLY A C 1
ATOM 836 O O . GLY A 1 127 ? 1.329 -11.361 1.525 1.00 27.74 118 GLY A O 1
ATOM 837 N N . VAL A 1 128 ? 0.110 -9.976 2.836 1.00 26.05 119 VAL A N 1
ATOM 838 C CA . VAL A 1 128 ? 0.021 -8.880 1.903 1.00 24.89 119 VAL A CA 1
ATOM 839 C C . VAL A 1 128 ? 0.685 -7.663 2.529 1.00 25.40 119 VAL A C 1
ATOM 840 O O . VAL A 1 128 ? 0.344 -7.234 3.639 1.00 23.40 119 VAL A O 1
ATOM 844 N N . TYR A 1 129 ? 1.626 -7.114 1.780 1.00 26.21 120 TYR A N 1
ATOM 845 C CA . TYR A 1 129 ? 2.475 -6.033 2.207 1.00 24.91 120 TYR A CA 1
ATOM 846 C C . TYR A 1 129 ? 2.418 -4.944 1.133 1.00 27.48 120 TYR A C 1
ATOM 847 O O . TYR A 1 129 ? 1.911 -5.149 0.024 1.00 24.74 120 TYR A O 1
ATOM 856 N N . ARG A 1 130 ? 2.913 -3.776 1.501 1.00 25.89 121 ARG A N 1
ATOM 857 C CA . ARG A 1 130 ? 2.976 -2.643 0.643 1.00 29.12 121 ARG A CA 1
ATOM 858 C C . ARG A 1 130 ? 4.444 -2.229 0.513 1.00 29.09 121 ARG A C 1
ATOM 859 O O . ARG A 1 130 ? 5.188 -2.334 1.476 1.00 28.74 121 ARG A O 1
ATOM 867 N N . ILE A 1 131 ? 4.846 -1.784 -0.668 1.00 29.06 122 ILE A N 1
ATOM 868 C CA . ILE A 1 131 ? 6.162 -1.235 -0.892 1.00 33.66 122 ILE A CA 1
ATOM 869 C C . ILE A 1 131 ? 6.045 0.262 -0.653 1.00 39.48 122 ILE A C 1
ATOM 870 O O . ILE A 1 131 ? 5.321 0.952 -1.360 1.00 44.06 122 ILE A O 1
ATOM 875 N N . THR A 1 132 ? 6.768 0.747 0.340 1.00 42.29 123 THR A N 1
ATOM 876 C CA . THR A 1 132 ? 6.620 2.117 0.817 1.00 46.84 123 THR A CA 1
ATOM 877 C C . THR A 1 132 ? 7.638 3.089 0.241 1.00 46.65 123 THR A C 1
ATOM 878 O O . THR A 1 132 ? 7.380 4.296 0.226 1.00 47.85 123 THR A O 1
ATOM 882 N N . GLN A 1 133 ? 8.792 2.567 -0.191 1.00 43.41 124 GLN A N 1
ATOM 883 C CA . GLN A 1 133 ? 9.888 3.370 -0.723 1.00 43.22 124 GLN A CA 1
ATOM 884 C C . GLN A 1 133 ? 10.969 2.520 -1.371 1.00 40.54 124 GLN A C 1
ATOM 885 O O . GLN A 1 133 ? 11.000 1.315 -1.220 1.00 35.42 124 GLN A O 1
ATOM 891 N N . LYS A 1 134 ? 11.853 3.204 -2.086 1.00 39.44 125 LYS A N 1
ATOM 892 C CA . LYS A 1 134 ? 13.030 2.638 -2.681 1.00 41.42 125 LYS A CA 1
ATOM 893 C C . LYS A 1 134 ? 14.262 3.201 -1.963 1.00 44.65 125 LYS A C 1
ATOM 894 O O . LYS A 1 134 ? 14.324 4.401 -1.705 1.00 41.87 125 LYS A O 1
ATOM 900 N N . LEU A 1 135 ? 15.227 2.339 -1.634 1.00 43.07 126 LEU A N 1
ATOM 901 C CA . LEU A 1 135 ? 16.539 2.772 -1.112 1.00 43.58 126 LEU A CA 1
ATOM 902 C C . LEU A 1 135 ? 17.614 2.504 -2.170 1.00 44.22 126 LEU A C 1
ATOM 903 O O . LEU A 1 135 ? 17.590 1.460 -2.844 1.00 44.50 126 LEU A O 1
ATOM 908 N N . GLU A 1 136 ? 18.522 3.468 -2.347 1.00 49.07 127 GLU A N 1
ATOM 909 C CA . GLU A 1 136 ? 19.511 3.424 -3.440 1.00 51.63 127 GLU A CA 1
ATOM 910 C C . GLU A 1 136 ? 20.961 3.723 -3.042 1.00 53.93 127 GLU A C 1
ATOM 911 O O . GLU A 1 136 ? 21.847 3.694 -3.906 1.00 55.36 127 GLU A O 1
ATOM 917 N N . ARG A 1 137 ? 21.225 3.988 -1.766 1.00 54.76 128 ARG A N 1
ATOM 918 C CA . ARG A 1 137 ? 22.602 4.241 -1.327 1.00 56.53 128 ARG A CA 1
ATOM 919 C C . ARG A 1 137 ? 23.031 3.170 -0.343 1.00 53.79 128 ARG A C 1
ATOM 920 O O . ARG A 1 137 ? 23.379 3.460 0.796 1.00 55.55 128 ARG A O 1
ATOM 928 N N . LEU A 1 138 ? 23.011 1.921 -0.788 1.00 49.65 129 LEU A N 1
ATOM 929 C CA . LEU A 1 138 ? 23.168 0.803 0.131 1.00 47.86 129 LEU A CA 1
ATOM 930 C C . LEU A 1 138 ? 24.505 0.101 -0.058 1.00 46.45 129 LEU A C 1
ATOM 931 O O . LEU A 1 138 ? 25.172 0.283 -1.088 1.00 41.88 129 LEU A O 1
ATOM 936 N N . ASP A 1 139 ? 24.883 -0.707 0.934 1.00 45.34 130 ASP A N 1
ATOM 937 C CA . ASP A 1 139 ? 25.988 -1.649 0.760 1.00 44.16 130 ASP A CA 1
ATOM 938 C C . ASP A 1 139 ? 25.797 -2.386 -0.556 1.00 44.15 130 ASP A C 1
ATOM 939 O O . ASP A 1 139 ? 24.662 -2.747 -0.922 1.00 38.77 130 ASP A O 1
ATOM 944 N N . GLN A 1 140 ? 26.908 -2.618 -1.262 1.00 40.98 131 GLN A N 1
ATOM 945 C CA . GLN A 1 140 ? 26.884 -3.306 -2.557 1.00 41.10 131 GLN A CA 1
ATOM 946 C C . GLN A 1 140 ? 26.222 -4.690 -2.519 1.00 37.20 131 GLN A C 1
ATOM 947 O O . GLN A 1 140 ? 25.770 -5.167 -3.554 1.00 41.56 131 GLN A O 1
ATOM 953 N N . TYR A 1 141 ? 26.171 -5.316 -1.344 1.00 37.00 132 TYR A N 1
ATOM 954 C CA . TYR A 1 141 ? 25.484 -6.605 -1.159 1.00 39.32 132 TYR A CA 1
ATOM 955 C C . TYR A 1 141 ? 24.000 -6.591 -1.634 1.00 41.54 132 TYR A C 1
ATOM 956 O O . TYR A 1 141 ? 23.515 -7.556 -2.229 1.00 39.08 132 TYR A O 1
ATOM 965 N N . TYR A 1 142 ? 23.317 -5.476 -1.386 1.00 38.46 133 TYR A N 1
ATOM 966 C CA . TYR A 1 142 ? 21.917 -5.303 -1.741 1.00 36.17 133 TYR A CA 1
ATOM 967 C C . TYR A 1 142 ? 21.621 -5.084 -3.228 1.00 35.84 133 TYR A C 1
ATOM 968 O O . TYR A 1 142 ? 20.457 -5.108 -3.624 1.00 34.56 133 TYR A O 1
ATOM 977 N N . GLY A 1 143 ? 22.652 -4.872 -4.045 1.00 32.94 134 GLY A N 1
ATOM 978 C CA . GLY A 1 143 ? 22.473 -4.688 -5.484 1.00 34.49 134 GLY A CA 1
ATOM 979 C C . GLY A 1 143 ? 21.998 -3.300 -5.926 1.00 35.75 134 GLY A C 1
ATOM 980 O O . GLY A 1 143 ? 22.240 -2.305 -5.242 1.00 39.32 134 GLY A O 1
ATOM 981 N N . VAL A 1 144 ? 21.315 -3.230 -7.066 1.00 36.25 135 VAL A N 1
ATOM 982 C CA . VAL A 1 144 ? 20.883 -1.935 -7.640 1.00 38.84 135 VAL A CA 1
ATOM 983 C C . VAL A 1 144 ? 19.981 -1.087 -6.734 1.00 37.91 135 VAL A C 1
ATOM 984 O O . VAL A 1 144 ? 20.087 0.137 -6.709 1.00 38.00 135 VAL A O 1
ATOM 988 N N . LEU A 1 145 ? 19.108 -1.732 -5.966 1.00 37.59 136 LEU A N 1
ATOM 989 C CA . LEU A 1 145 ? 18.130 -1.016 -5.157 1.00 33.94 136 LEU A CA 1
ATOM 990 C C . LEU A 1 145 ? 17.487 -1.981 -4.196 1.00 31.79 136 LEU A C 1
ATOM 991 O O . LEU A 1 145 ? 17.624 -3.197 -4.329 1.00 34.20 136 LEU A O 1
ATOM 996 N N . ALA A 1 146 ? 16.796 -1.422 -3.219 1.00 30.06 137 ALA A N 1
ATOM 997 C CA . ALA A 1 146 ? 15.951 -2.176 -2.312 1.00 30.02 137 ALA A CA 1
ATOM 998 C C . ALA A 1 146 ? 14.593 -1.498 -2.216 1.00 30.22 137 ALA A C 1
ATOM 999 O O . ALA A 1 146 ? 14.504 -0.309 -1.915 1.00 32.26 137 ALA A O 1
ATOM 1001 N N . PHE A 1 147 ? 13.542 -2.256 -2.483 1.00 31.62 138 PHE A N 1
ATOM 1002 C CA . PHE A 1 147 ? 12.166 -1.832 -2.225 1.00 29.31 138 PHE A CA 1
ATOM 1003 C C . PHE A 1 147 ? 11.795 -2.235 -0.810 1.00 29.91 138 PHE A C 1
ATOM 1004 O O . PHE A 1 147 ? 11.888 -3.410 -0.462 1.00 27.63 138 PHE A O 1
ATOM 1012 N N . VAL A 1 148 ? 11.366 -1.272 0.006 1.00 28.29 139 VAL A N 1
ATOM 1013 C CA . VAL A 1 148 ? 11.096 -1.496 1.407 1.00 28.45 139 VAL A CA 1
ATOM 1014 C C . VAL A 1 148 ? 9.662 -1.963 1.571 1.00 30.02 139 VAL A C 1
ATOM 1015 O O . VAL A 1 148 ? 8.726 -1.287 1.123 1.00 31.06 139 VAL A O 1
ATOM 1019 N N . THR A 1 149 ? 9.472 -3.113 2.216 1.00 29.19 140 THR A N 1
ATOM 1020 C CA . THR A 1 149 ? 8.119 -3.552 2.539 1.00 27.77 140 THR A CA 1
ATOM 1021 C C . THR A 1 149 ? 7.767 -3.058 3.939 1.00 29.48 140 THR A C 1
ATOM 1022 O O . THR A 1 149 ? 8.645 -2.789 4.755 1.00 29.28 140 THR A O 1
ATOM 1026 N N . ASN A 1 150 ? 6.472 -2.991 4.214 1.00 27.25 141 ASN A N 1
ATOM 1027 C CA . ASN A 1 150 ? 5.978 -2.497 5.462 1.00 26.25 141 ASN A CA 1
ATOM 1028 C C . ASN A 1 150 ? 5.804 -3.582 6.544 1.00 25.95 141 ASN A C 1
ATOM 1029 O O . ASN A 1 150 ? 5.021 -3.387 7.453 1.00 27.44 141 ASN A O 1
ATOM 1034 N N . TYR A 1 151 ? 6.516 -4.722 6.480 1.00 25.67 142 TYR A N 1
ATOM 1035 C CA . TYR A 1 151 ? 6.500 -5.643 7.629 1.00 25.86 142 TYR A CA 1
ATOM 1036 C C . TYR A 1 151 ? 7.031 -4.864 8.836 1.00 27.97 142 TYR A C 1
ATOM 1037 O O . TYR A 1 151 ? 8.030 -4.170 8.716 1.00 27.10 142 TYR A O 1
ATOM 1046 N N . PRO A 1 152 ? 6.371 -4.969 9.997 1.00 29.20 143 PRO A N 1
ATOM 1047 C CA . PRO A 1 152 ? 5.134 -5.631 10.290 1.00 27.41 143 PRO A CA 1
ATOM 1048 C C . PRO A 1 152 ? 3.936 -4.765 9.882 1.00 29.84 143 PRO A C 1
ATOM 1049 O O . PRO A 1 152 ? 3.862 -3.588 10.245 1.00 28.83 143 PRO A O 1
ATOM 1053 N N . ASN A 1 153 ? 2.999 -5.351 9.149 1.00 28.44 144 ASN A N 1
ATOM 1054 C CA . ASN A 1 153 ? 1.861 -4.583 8.683 1.00 28.65 144 ASN A CA 1
ATOM 1055 C C . ASN A 1 153 ? 0.850 -4.486 9.825 1.00 28.87 144 ASN A C 1
ATOM 1056 O O . ASN A 1 153 ? 1.119 -4.916 10.955 1.00 28.00 144 ASN A O 1
ATOM 1061 N N . LEU A 1 154 ? -0.332 -3.966 9.557 1.00 28.59 145 LEU A N 1
ATOM 1062 C CA . LEU A 1 154 ? -1.298 -3.848 10.645 1.00 28.31 145 LEU A CA 1
ATOM 1063 C C . LEU A 1 154 ? -1.629 -5.198 11.289 1.00 28.51 145 LEU A C 1
ATOM 1064 O O . LEU A 1 154 ? -1.671 -5.348 12.528 1.00 25.88 145 LEU A O 1
ATOM 1069 N N . TYR A 1 155 ? -1.866 -6.196 10.457 1.00 28.55 146 TYR A N 1
ATOM 1070 C CA . TYR A 1 155 ? -2.194 -7.533 10.937 1.00 29.50 146 TYR A CA 1
ATOM 1071 C C . TYR A 1 155 ? -1.071 -8.108 11.812 1.00 29.15 146 TYR A C 1
ATOM 1072 O O . TYR A 1 155 ? -1.311 -8.642 12.914 1.00 29.28 146 TYR A O 1
ATOM 1081 N N . ASP A 1 156 ? 0.152 -7.998 11.331 1.00 28.46 147 ASP A N 1
ATOM 1082 C CA . ASP A 1 156 ? 1.304 -8.441 12.100 1.00 29.58 147 ASP A CA 1
ATOM 1083 C C . ASP A 1 156 ? 1.351 -7.652 13.410 1.00 31.39 147 ASP A C 1
ATOM 1084 O O . ASP A 1 156 ? 1.633 -8.214 14.463 1.00 32.83 147 ASP A O 1
ATOM 1089 N N . THR A 1 157 ? 1.115 -6.346 13.338 1.00 31.63 148 THR A N 1
ATOM 1090 C CA . THR A 1 157 ? 1.219 -5.491 14.555 1.00 33.33 148 THR A CA 1
ATOM 1091 C C . THR A 1 157 ? 0.184 -5.868 15.631 1.00 33.33 148 THR A C 1
ATOM 1092 O O . THR A 1 157 ? 0.523 -6.024 16.804 1.00 33.60 148 THR A O 1
ATOM 1096 N N . LEU A 1 158 ? -1.053 -6.117 15.224 1.00 33.46 149 LEU A N 1
ATOM 1097 C CA . LEU A 1 158 ? -2.093 -6.501 16.174 1.00 33.42 149 LEU A CA 1
ATOM 1098 C C . LEU A 1 158 ? -1.925 -7.922 16.694 1.00 34.31 149 LEU A C 1
ATOM 1099 O O . LEU A 1 158 ? -2.472 -8.250 17.742 1.00 34.05 149 LEU A O 1
ATOM 1104 N N . LYS A 1 159 ? -1.188 -8.758 15.960 1.00 35.86 150 LYS A N 1
ATOM 1105 C CA . LYS A 1 159 ? -0.763 -10.068 16.465 1.00 37.92 150 LYS A CA 1
ATOM 1106 C C . LYS A 1 159 ? 0.536 -9.959 17.278 1.00 37.59 150 LYS A C 1
ATOM 1107 O O . LYS A 1 159 ? 1.035 -10.967 17.761 1.00 37.28 150 LYS A O 1
ATOM 1113 N N . LYS A 1 160 ? 1.087 -8.751 17.387 1.00 37.99 151 LYS A N 1
ATOM 1114 C CA . LYS A 1 160 ? 2.273 -8.460 18.199 1.00 40.16 151 LYS A CA 1
ATOM 1115 C C . LYS A 1 160 ? 3.535 -9.134 17.659 1.00 40.52 151 LYS A C 1
ATOM 1116 O O . LYS A 1 160 ? 4.456 -9.444 18.404 1.00 41.14 151 LYS A O 1
ATOM 1122 N N . ARG A 1 161 ? 3.599 -9.306 16.344 1.00 38.20 152 ARG A N 1
ATOM 1123 C CA . ARG A 1 161 ? 4.798 -9.861 15.714 1.00 37.16 152 ARG A CA 1
ATOM 1124 C C . ARG A 1 161 ? 5.853 -8.796 15.615 1.00 38.72 152 ARG A C 1
ATOM 1125 O O . ARG A 1 161 ? 5.551 -7.629 15.370 1.00 41.14 152 ARG A O 1
ATOM 1133 N N . THR A 1 162 ? 7.092 -9.208 15.840 1.00 34.15 153 THR A N 1
ATOM 1134 C CA . THR A 1 162 ? 8.189 -8.286 15.923 1.00 36.27 153 THR A CA 1
ATOM 1135 C C . THR A 1 162 ? 9.148 -8.500 14.757 1.00 34.73 153 THR A C 1
ATOM 1136 O O . THR A 1 162 ? 9.036 -9.477 14.008 1.00 34.61 153 THR A O 1
ATOM 1140 N N . GLY A 1 163 ? 10.081 -7.574 14.614 1.00 32.83 154 GLY A N 1
ATOM 1141 C CA . GLY A 1 163 ? 11.033 -7.602 13.520 1.00 36.07 154 GLY A CA 1
ATOM 1142 C C . GLY A 1 163 ? 10.826 -6.373 12.670 1.00 37.54 154 GLY A C 1
ATOM 1143 O O . GLY A 1 163 ? 9.888 -5.598 12.934 1.00 39.81 154 GLY A O 1
ATOM 1144 N N . HIS A 1 164 ? 11.681 -6.206 11.657 1.00 35.84 155 HIS A N 1
ATOM 1145 C CA . HIS A 1 164 ? 11.649 -5.046 10.746 1.00 37.83 155 HIS A CA 1
ATOM 1146 C C . HIS A 1 164 ? 12.580 -5.273 9.532 1.00 36.41 155 HIS A C 1
ATOM 1147 O O . HIS A 1 164 ? 13.235 -6.302 9.441 1.00 37.67 155 HIS A O 1
ATOM 1154 N N . GLY A 1 165 ? 12.634 -4.330 8.600 1.00 33.44 156 GLY A N 1
ATOM 1155 C CA . GLY A 1 165 ? 13.619 -4.340 7.509 1.00 33.10 156 GLY A CA 1
ATOM 1156 C C . GLY A 1 165 ? 13.528 -5.453 6.464 1.00 32.31 156 GLY A C 1
ATOM 1157 O O . GLY A 1 165 ? 14.544 -5.938 5.984 1.00 34.61 156 GLY A O 1
ATOM 1158 N N . ILE A 1 166 ? 12.313 -5.859 6.114 1.00 33.33 157 ILE A N 1
ATOM 1159 C CA . ILE A 1 166 ? 12.080 -6.839 5.040 1.00 30.15 157 ILE A CA 1
ATOM 1160 C C . ILE A 1 166 ? 11.992 -6.084 3.732 1.00 30.56 157 ILE A C 1
ATOM 1161 O O . ILE A 1 166 ? 11.044 -5.299 3.523 1.00 27.67 157 ILE A O 1
ATOM 1166 N N . TRP A 1 167 ? 13.000 -6.283 2.876 1.00 30.37 158 TRP A N 1
ATOM 1167 C CA . TRP A 1 167 ? 13.084 -5.608 1.586 1.00 30.10 158 TRP A CA 1
ATOM 1168 C C . TRP A 1 167 ? 13.079 -6.618 0.452 1.00 29.15 158 TRP A C 1
ATOM 1169 O O . TRP A 1 167 ? 13.464 -7.763 0.651 1.00 28.27 158 TRP A O 1
ATOM 1180 N N . VAL A 1 168 ? 12.622 -6.175 -0.721 1.00 27.39 159 VAL A N 1
ATOM 1181 C CA . VAL A 1 168 ? 12.907 -6.821 -1.985 1.00 26.86 159 VAL A CA 1
ATOM 1182 C C . VAL A 1 168 ? 14.102 -6.112 -2.612 1.00 27.63 159 VAL A C 1
ATOM 1183 O O . VAL A 1 168 ? 14.029 -4.929 -2.919 1.00 29.91 159 VAL A O 1
ATOM 1187 N N . HIS A 1 169 ? 15.210 -6.822 -2.786 1.00 29.61 160 HIS A N 1
ATOM 1188 C CA . HIS A 1 169 ? 16.430 -6.200 -3.317 1.00 29.27 160 HIS A CA 1
ATOM 1189 C C . HIS A 1 169 ? 17.154 -7.056 -4.355 1.00 30.75 160 HIS A C 1
ATOM 1190 O O . HIS A 1 169 ? 16.613 -8.055 -4.826 1.00 27.69 160 HIS A O 1
ATOM 1197 N N . GLY A 1 170 ? 18.347 -6.616 -4.760 1.00 31.01 161 GLY A N 1
ATOM 1198 C CA . GLY A 1 170 ? 19.082 -7.248 -5.839 1.00 32.95 161 GLY A CA 1
ATOM 1199 C C . GLY A 1 170 ? 20.200 -8.128 -5.304 1.00 32.85 161 GLY A C 1
ATOM 1200 O O . GLY A 1 170 ? 20.232 -8.428 -4.119 1.00 34.61 161 GLY A O 1
ATOM 1201 N N . MET A 1 171 ? 21.083 -8.566 -6.197 1.00 33.84 162 MET A N 1
ATOM 1202 C CA . MET A 1 171 ? 22.218 -9.427 -5.826 1.00 36.26 162 MET A CA 1
ATOM 1203 C C . MET A 1 171 ? 23.491 -8.594 -5.754 1.00 36.99 162 MET A C 1
ATOM 1204 O O . MET A 1 171 ? 23.589 -7.570 -6.435 1.00 36.35 162 MET A O 1
ATOM 1209 N N . PRO A 1 172 ? 24.478 -9.049 -4.964 1.00 36.90 163 PRO A N 1
ATOM 1210 C CA . PRO A 1 172 ? 25.680 -8.262 -4.746 1.00 40.00 163 PRO A CA 1
ATOM 1211 C C . PRO A 1 172 ? 26.311 -7.752 -6.038 1.00 41.60 163 PRO A C 1
ATOM 1212 O O . PRO A 1 172 ? 26.438 -8.489 -7.029 1.00 37.89 163 PRO A O 1
ATOM 1216 N N . LEU A 1 173 ? 26.646 -6.466 -6.024 1.00 45.09 164 LEU A N 1
ATOM 1217 C CA . LEU A 1 173 ? 27.197 -5.799 -7.195 1.00 46.14 164 LEU A CA 1
ATOM 1218 C C . LEU A 1 173 ? 28.566 -6.348 -7.600 1.00 47.86 164 LEU A C 1
ATOM 1219 O O . LEU A 1 173 ? 28.884 -6.359 -8.782 1.00 48.62 164 LEU A O 1
ATOM 1224 N N . ASN A 1 174 ? 29.369 -6.791 -6.632 1.00 48.89 165 ASN A N 1
ATOM 1225 C CA . ASN A 1 174 ? 30.664 -7.407 -6.966 1.00 52.23 165 ASN A CA 1
ATOM 1226 C C . ASN A 1 174 ? 30.530 -8.755 -7.681 1.00 54.61 165 ASN A C 1
ATOM 1227 O O . ASN A 1 174 ? 31.515 -9.272 -8.211 1.00 55.83 165 ASN A O 1
ATOM 1232 N N . GLY A 1 175 ? 29.316 -9.312 -7.705 1.00 52.60 166 GLY A N 1
ATOM 1233 C CA . GLY A 1 175 ? 29.054 -10.576 -8.385 1.00 48.58 166 GLY A CA 1
ATOM 1234 C C . GLY A 1 175 ? 29.201 -11.785 -7.476 1.00 44.31 166 GLY A C 1
ATOM 1235 O O . GLY A 1 175 ? 29.074 -12.920 -7.931 1.00 47.14 166 GLY A O 1
ATOM 1236 N N . ASP A 1 176 ? 29.447 -11.552 -6.192 1.00 42.96 167 ASP A N 1
ATOM 1237 C CA . ASP A 1 176 ? 29.468 -12.617 -5.210 1.00 45.81 167 ASP A CA 1
ATOM 1238 C C . ASP A 1 176 ? 28.121 -13.342 -5.153 1.00 45.89 167 ASP A C 1
ATOM 1239 O O . ASP A 1 176 ? 27.061 -12.699 -5.150 1.00 41.32 167 ASP A O 1
ATOM 1244 N N . ARG A 1 177 ? 28.179 -14.668 -5.070 1.00 44.76 168 ARG A N 1
ATOM 1245 C CA . ARG A 1 177 ? 27.005 -15.507 -4.797 1.00 45.94 168 ARG A CA 1
ATOM 1246 C C . ARG A 1 177 ? 27.372 -16.544 -3.720 1.00 45.74 168 ARG A C 1
ATOM 1247 O O . ARG A 1 177 ? 27.535 -17.716 -4.026 1.00 46.14 168 ARG A O 1
ATOM 1255 N N . ASN A 1 178 ? 27.512 -16.099 -2.468 1.00 46.97 169 ASN A N 1
ATOM 1256 C CA . ASN A 1 178 ? 27.937 -16.969 -1.341 1.00 48.42 169 ASN A CA 1
ATOM 1257 C C . ASN A 1 178 ? 26.847 -17.3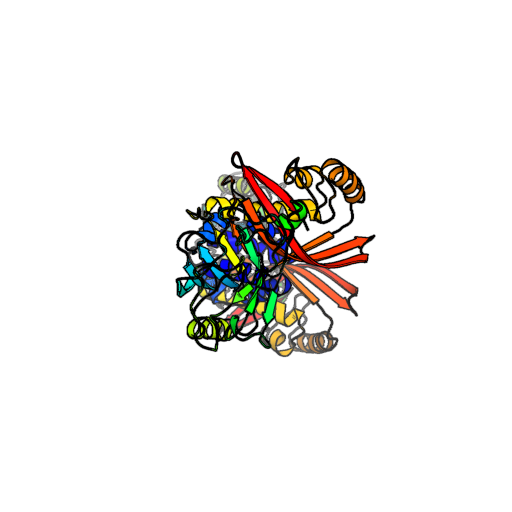07 -0.342 1.00 47.29 169 ASN A C 1
ATOM 1258 O O . ASN A 1 178 ? 27.158 -17.658 0.795 1.00 48.33 169 ASN A O 1
ATOM 1263 N N . GLU A 1 179 ? 25.577 -17.166 -0.721 1.00 43.43 170 GLU A N 1
ATOM 1264 C CA . GLU A 1 179 ? 24.507 -17.555 0.182 1.00 41.93 170 GLU A CA 1
ATOM 1265 C C . GLU A 1 179 ? 23.367 -18.171 -0.609 1.00 36.04 170 GLU A C 1
ATOM 1266 O O . GLU A 1 179 ? 23.123 -17.804 -1.749 1.00 34.83 170 GLU A O 1
ATOM 1272 N N . LEU A 1 180 ? 22.691 -19.117 0.015 1.00 33.76 171 LEU A N 1
ATOM 1273 C CA . LEU A 1 180 ? 21.506 -19.723 -0.554 1.00 36.98 171 LEU A CA 1
ATOM 1274 C C . LEU A 1 180 ? 20.232 -19.141 0.044 1.00 35.50 171 LEU A C 1
ATOM 1275 O O . LEU A 1 180 ? 19.163 -19.347 -0.502 1.00 32.79 171 LEU A O 1
ATOM 1280 N N . ASN A 1 181 ? 20.346 -18.474 1.188 1.00 34.80 172 ASN A N 1
ATOM 1281 C CA . ASN A 1 181 ? 19.208 -17.840 1.843 1.00 34.53 172 ASN A CA 1
ATOM 1282 C C . ASN A 1 181 ? 19.582 -16.439 2.330 1.00 36.00 172 ASN A C 1
ATOM 1283 O O . ASN A 1 181 ? 20.737 -16.181 2.692 1.00 34.86 172 ASN A O 1
ATOM 1288 N N . THR A 1 182 ? 18.591 -15.548 2.343 1.00 32.60 173 THR A N 1
ATOM 1289 C CA . THR A 1 182 ? 18.701 -14.268 3.036 1.00 32.66 173 THR A CA 1
ATOM 1290 C C . THR A 1 182 ? 18.322 -14.433 4.520 1.00 32.43 173 THR A C 1
ATOM 1291 O O . THR A 1 182 ? 17.952 -15.516 4.955 1.00 35.05 173 THR A O 1
ATOM 1295 N N . LYS A 1 183 ? 18.345 -13.346 5.286 1.00 32.00 174 LYS A N 1
ATOM 1296 C CA . LYS A 1 183 ? 17.749 -13.377 6.635 1.00 34.77 174 LYS A CA 1
ATOM 1297 C C . LYS A 1 183 ? 16.254 -12.991 6.665 1.00 33.36 174 LYS A C 1
ATOM 1298 O O . LYS A 1 183 ? 15.747 -12.650 7.724 1.00 34.24 174 LYS A O 1
ATOM 1304 N N . GLY A 1 184 ? 15.555 -13.063 5.520 1.00 29.85 175 GLY A N 1
ATOM 1305 C CA . GLY A 1 184 ? 14.133 -12.692 5.435 1.00 29.03 175 GLY A CA 1
ATOM 1306 C C . GLY A 1 184 ? 13.790 -11.837 4.225 1.00 27.05 175 GLY A C 1
ATOM 1307 O O . GLY A 1 184 ? 12.660 -11.861 3.741 1.00 27.69 175 GLY A O 1
ATOM 1308 N N . CYS A 1 185 ? 14.766 -11.112 3.701 1.00 27.54 176 CYS A N 1
ATOM 1309 C CA . CYS A 1 185 ? 14.554 -10.344 2.489 1.00 29.25 176 CYS A CA 1
ATOM 1310 C C . CYS A 1 185 ? 14.320 -11.245 1.274 1.00 27.93 176 CYS A C 1
ATOM 1311 O O . CYS A 1 185 ? 14.638 -12.423 1.287 1.00 28.50 176 CYS A O 1
ATOM 1314 N N . ILE A 1 186 ? 13.765 -10.668 0.224 1.00 28.27 177 ILE A N 1
ATOM 1315 C CA . ILE A 1 186 ? 13.602 -11.353 -1.044 1.00 26.44 177 ILE A CA 1
ATOM 1316 C C . ILE A 1 186 ? 14.586 -10.732 -2.026 1.00 27.89 177 ILE A C 1
ATOM 1317 O O . ILE A 1 186 ? 14.535 -9.522 -2.289 1.00 27.64 177 ILE A O 1
ATOM 1322 N N . ALA A 1 187 ? 15.488 -11.553 -2.567 1.00 29.16 178 ALA A N 1
ATOM 1323 C CA . ALA A 1 187 ? 16.505 -11.047 -3.484 1.00 27.46 178 ALA A CA 1
ATOM 1324 C C . ALA A 1 187 ? 16.391 -11.697 -4.859 1.00 27.89 178 ALA A C 1
ATOM 1325 O O . ALA A 1 187 ? 16.207 -12.908 -4.955 1.00 26.60 178 ALA A O 1
ATOM 1327 N N . ILE A 1 188 ? 16.502 -10.872 -5.906 1.00 28.75 179 ILE A N 1
ATOM 1328 C CA . ILE A 1 188 ? 16.508 -11.294 -7.293 1.00 30.30 179 ILE A CA 1
ATOM 1329 C C . ILE A 1 188 ? 17.647 -10.610 -8.071 1.00 31.55 179 ILE A C 1
ATOM 1330 O O . ILE A 1 188 ? 18.354 -9.763 -7.549 1.00 31.55 179 ILE A O 1
ATOM 1335 N N . GLU A 1 189 ? 17.834 -11.008 -9.315 1.00 31.84 180 GLU A N 1
ATOM 1336 C CA . GLU A 1 189 ? 18.921 -10.482 -10.125 1.00 37.35 180 GLU A CA 1
ATOM 1337 C C . GLU A 1 189 ? 18.717 -8.996 -10.426 1.00 38.23 180 GLU A C 1
ATOM 1338 O O . GLU A 1 189 ? 17.593 -8.534 -10.596 1.00 35.93 180 GLU A O 1
ATOM 1344 N N . ASN A 1 190 ? 19.822 -8.267 -10.528 1.00 37.33 181 ASN A N 1
ATOM 1345 C CA . ASN A 1 190 ? 19.771 -6.823 -10.725 1.00 38.41 181 ASN A CA 1
ATOM 1346 C C . ASN A 1 190 ? 19.128 -6.294 -12.014 1.00 36.97 181 ASN A C 1
ATOM 1347 O O . ASN A 1 190 ? 18.366 -5.338 -11.949 1.00 36.27 181 ASN A O 1
ATOM 1352 N N . PRO A 1 191 ? 19.405 -6.904 -13.174 1.00 41.43 182 PRO A N 1
ATOM 1353 C CA . PRO A 1 191 ? 18.785 -6.382 -14.400 1.00 40.90 182 PRO A CA 1
ATOM 1354 C C . PRO A 1 191 ? 17.264 -6.453 -14.391 1.00 41.55 182 PRO A C 1
ATOM 1355 O O . PRO A 1 191 ? 16.583 -5.552 -14.883 1.00 41.81 182 PRO A O 1
ATOM 1359 N N . LEU A 1 192 ? 16.736 -7.531 -13.846 1.00 39.35 183 LEU A N 1
ATOM 1360 C CA . LEU A 1 192 ? 15.309 -7.722 -13.794 1.00 38.04 183 LEU A CA 1
ATOM 1361 C C . LEU A 1 192 ? 14.734 -6.764 -12.772 1.00 38.76 183 LEU A C 1
ATOM 1362 O O . LEU A 1 192 ? 13.670 -6.158 -12.975 1.00 36.25 183 LEU A O 1
ATOM 1367 N N . LEU A 1 193 ? 15.453 -6.603 -11.673 1.00 35.46 184 LEU A N 1
ATOM 1368 C CA . LEU A 1 193 ? 15.006 -5.685 -10.644 1.00 35.34 184 LEU A CA 1
ATOM 1369 C C . LEU A 1 193 ? 14.918 -4.256 -11.190 1.00 38.86 184 LEU A C 1
ATOM 1370 O O . LEU A 1 193 ? 13.914 -3.559 -10.960 1.00 34.69 184 LEU A O 1
ATOM 1375 N N . SER A 1 194 ? 15.957 -3.823 -11.912 1.00 37.30 185 SER A N 1
ATOM 1376 C CA . SER A 1 194 ? 15.944 -2.490 -12.544 1.00 40.06 185 SER A CA 1
ATOM 1377 C C . SER A 1 194 ? 14.793 -2.316 -13.510 1.00 37.60 185 SER A C 1
ATOM 1378 O O . SER A 1 194 ? 14.184 -1.245 -13.567 1.00 41.28 185 SER A O 1
ATOM 1381 N N . SER A 1 195 ? 14.504 -3.360 -14.275 1.00 37.71 186 SER A N 1
ATOM 1382 C CA . SER A 1 195 ? 13.415 -3.311 -15.245 1.00 39.98 186 SER A CA 1
ATOM 1383 C C . SER A 1 195 ? 12.071 -3.136 -14.549 1.00 39.07 186 SER A C 1
ATOM 1384 O O . SER A 1 195 ? 11.185 -2.448 -15.062 1.00 39.69 186 SER A O 1
ATOM 1387 N N . TYR A 1 196 ? 11.918 -3.757 -13.382 1.00 37.29 187 TYR A N 1
ATOM 1388 C CA . TYR A 1 196 ? 10.700 -3.574 -12.591 1.00 35.04 187 TYR A CA 1
ATOM 1389 C C . TYR A 1 196 ? 10.581 -2.140 -12.146 1.00 35.69 187 TYR A C 1
ATOM 1390 O O . TYR A 1 196 ? 9.498 -1.557 -12.199 1.00 33.43 187 TYR A O 1
ATOM 1399 N N . ASP A 1 197 ? 11.692 -1.581 -11.674 1.00 37.61 188 ASP A N 1
ATOM 1400 C CA . ASP A 1 197 ? 11.704 -0.217 -11.180 1.00 38.61 188 ASP A CA 1
ATOM 1401 C C . ASP A 1 197 ? 11.301 0.783 -12.275 1.00 39.84 188 ASP A C 1
ATOM 1402 O O . ASP A 1 197 ? 10.584 1.744 -11.999 1.00 37.96 188 ASP A O 1
ATOM 1407 N N . LYS A 1 198 ? 11.728 0.522 -13.507 1.00 41.82 189 LYS A N 1
ATOM 1408 C CA . LYS A 1 198 ? 11.378 1.382 -14.653 1.00 45.04 189 LYS A CA 1
ATOM 1409 C C . LYS A 1 198 ? 9.908 1.325 -15.008 1.00 44.65 189 LYS A C 1
ATOM 1410 O O . LYS A 1 198 ? 9.355 2.309 -15.483 1.00 44.14 189 LYS A O 1
ATOM 1416 N N . VAL A 1 199 ? 9.282 0.172 -14.790 1.00 41.02 190 VAL A N 1
ATOM 1417 C CA . VAL A 1 199 ? 7.839 0.049 -14.983 1.00 41.70 190 VAL A CA 1
ATOM 1418 C C . VAL A 1 199 ? 7.123 0.781 -13.865 1.00 39.61 190 VAL A C 1
ATOM 1419 O O . VAL A 1 199 ? 6.125 1.456 -14.089 1.00 39.66 190 VAL A O 1
ATOM 1423 N N . LEU A 1 200 ? 7.653 0.656 -12.656 1.00 40.18 191 LEU A N 1
ATOM 1424 C CA . LEU A 1 200 ? 7.011 1.192 -11.459 1.00 41.06 191 LEU A CA 1
ATOM 1425 C C . LEU A 1 200 ? 6.951 2.737 -11.424 1.00 42.49 191 LEU A C 1
ATOM 1426 O O . LEU A 1 200 ? 5.918 3.317 -11.043 1.00 38.13 191 LEU A O 1
ATOM 1431 N N . LYS A 1 201 ? 8.041 3.395 -11.813 1.00 41.88 192 LYS A N 1
ATOM 1432 C CA . LYS A 1 201 ? 8.078 4.860 -11.907 1.00 46.63 192 LYS A CA 1
ATOM 1433 C C . LYS A 1 201 ? 7.708 5.508 -10.593 1.00 48.71 192 LYS A C 1
ATOM 1434 O O . LYS A 1 201 ? 7.006 6.513 -10.566 1.00 48.08 192 LYS A O 1
ATOM 1440 N N . GLY A 1 202 ? 8.145 4.914 -9.493 1.00 46.17 193 GLY A N 1
ATOM 1441 C CA . GLY A 1 202 ? 7.930 5.521 -8.206 1.00 45.64 193 GLY A CA 1
ATOM 1442 C C . GLY A 1 202 ? 6.573 5.266 -7.605 1.00 46.18 193 GLY A C 1
ATOM 1443 O O . GLY A 1 202 ? 6.302 5.760 -6.520 1.00 46.62 193 GLY A O 1
ATOM 1444 N N . GLU A 1 203 ? 5.716 4.500 -8.289 1.00 46.46 194 GLU A N 1
ATOM 1445 C CA . GLU A 1 203 ? 4.444 4.093 -7.713 1.00 46.58 194 GLU A CA 1
ATOM 1446 C C . GLU A 1 203 ? 4.672 3.080 -6.595 1.00 46.58 194 GLU A C 1
ATOM 1447 O O . GLU A 1 203 ? 5.663 2.339 -6.593 1.00 40.91 194 GLU A O 1
ATOM 1453 N N . LYS A 1 204 ? 3.736 3.063 -5.658 1.00 45.62 195 LYS A N 1
ATOM 1454 C CA . LYS A 1 204 ? 3.663 2.024 -4.640 1.00 50.91 195 LYS A CA 1
ATOM 1455 C C . LYS A 1 204 ? 3.265 0.701 -5.323 1.00 48.03 195 LYS A C 1
ATOM 1456 O O . LYS A 1 204 ? 2.661 0.695 -6.402 1.00 49.51 195 LYS A O 1
ATOM 1462 N N . ALA A 1 205 ? 3.658 -0.406 -4.715 1.00 42.25 196 ALA A N 1
ATOM 1463 C CA . ALA A 1 205 ? 3.319 -1.737 -5.199 1.00 36.03 196 ALA A CA 1
ATOM 1464 C C . ALA A 1 205 ? 2.729 -2.486 -4.015 1.00 32.26 196 ALA A C 1
ATOM 1465 O O . ALA A 1 205 ? 2.995 -2.141 -2.868 1.00 30.88 196 ALA A O 1
ATOM 1467 N N . PHE A 1 206 ? 1.900 -3.479 -4.298 1.00 29.08 197 PHE A N 1
ATOM 1468 C CA . PHE A 1 206 ? 1.571 -4.502 -3.330 1.00 28.40 197 PHE A CA 1
ATOM 1469 C C . PHE A 1 206 ? 2.535 -5.674 -3.492 1.00 26.83 197 PHE A C 1
ATOM 1470 O O . PHE A 1 206 ? 3.107 -5.867 -4.549 1.00 27.25 197 PHE A O 1
ATOM 1478 N N . LEU A 1 207 ? 2.674 -6.458 -2.435 1.00 24.97 198 LEU A N 1
ATOM 1479 C CA . LEU A 1 207 ? 3.427 -7.672 -2.456 1.00 24.32 198 LEU A CA 1
ATOM 1480 C C . LEU A 1 207 ? 2.554 -8.717 -1.779 1.00 26.27 198 LEU A C 1
ATOM 1481 O O . LEU A 1 207 ? 2.139 -8.542 -0.609 1.00 24.81 198 LEU A O 1
ATOM 1486 N N . ILE A 1 208 ? 2.276 -9.790 -2.505 1.00 24.32 199 ILE A N 1
ATOM 1487 C CA . ILE A 1 208 ? 1.570 -10.945 -1.947 1.00 25.20 199 ILE A CA 1
ATOM 1488 C C . ILE A 1 208 ? 2.597 -12.047 -1.831 1.00 25.97 199 ILE A C 1
ATOM 1489 O O . ILE A 1 208 ? 3.187 -12.478 -2.848 1.00 25.80 199 ILE A O 1
ATOM 1494 N N . THR A 1 209 ? 2.808 -12.521 -0.611 1.00 25.42 200 THR A N 1
ATOM 1495 C CA . THR A 1 209 ? 3.756 -13.594 -0.362 1.00 27.20 200 THR A CA 1
ATOM 1496 C C . THR A 1 209 ? 3.022 -14.787 0.265 1.00 29.77 200 THR A C 1
ATOM 1497 O O . THR A 1 209 ? 2.311 -14.636 1.243 1.00 28.50 200 THR A O 1
ATOM 1501 N N . TYR A 1 210 ? 3.194 -15.964 -0.341 1.00 30.89 201 TYR A N 1
ATOM 1502 C CA . TYR A 1 210 ? 2.588 -17.185 0.137 1.00 31.26 201 TYR A CA 1
ATOM 1503 C C . TYR A 1 210 ? 3.644 -18.288 0.177 1.00 34.79 201 TYR A C 1
ATOM 1504 O O . TYR A 1 210 ? 4.792 -18.112 -0.290 1.00 33.63 201 TYR A O 1
ATOM 1513 N N . GLU A 1 211 ? 3.268 -19.428 0.745 1.00 36.11 202 GLU A N 1
ATOM 1514 C CA . GLU A 1 211 ? 4.253 -20.426 1.074 1.00 43.97 202 GLU A CA 1
ATOM 1515 C C . GLU A 1 211 ? 4.313 -21.577 0.087 1.00 48.05 202 GLU A C 1
ATOM 1516 O O . GLU A 1 211 ? 5.267 -21.668 -0.685 1.00 61.47 202 GLU A O 1
ATOM 1522 N N . ASP A 1 212 ? 3.317 -22.447 0.107 1.00 49.58 203 ASP A N 1
ATOM 1523 C CA . ASP A 1 212 ? 3.360 -23.692 -0.698 1.00 47.06 203 ASP A CA 1
ATOM 1524 C C . ASP A 1 212 ? 2.472 -23.588 -1.899 1.00 42.78 203 ASP A C 1
ATOM 1525 O O . ASP A 1 212 ? 2.847 -23.971 -2.988 1.00 47.49 203 ASP A O 1
ATOM 1530 N N . LYS A 1 213 ? 1.266 -23.104 -1.662 1.00 41.13 204 LYS A N 1
ATOM 1531 C CA . LYS A 1 213 ? 0.209 -23.074 -2.653 1.00 42.73 204 LYS A CA 1
ATOM 1532 C C . LYS A 1 213 ? -0.620 -21.819 -2.431 1.00 35.91 204 LYS A C 1
ATOM 1533 O O . LYS A 1 213 ? -0.880 -21.451 -1.308 1.00 32.18 204 LYS A O 1
ATOM 1539 N N . PHE A 1 214 ? -1.014 -21.162 -3.504 1.00 33.68 205 PHE A N 1
ATOM 1540 C CA . PHE A 1 214 ? -1.779 -19.942 -3.385 1.00 33.63 205 PHE A CA 1
ATOM 1541 C C . PHE A 1 214 ? -3.247 -20.258 -3.610 1.00 34.28 205 PHE A C 1
ATOM 1542 O O . PHE A 1 214 ? -3.574 -20.969 -4.544 1.00 33.21 205 PHE A O 1
ATOM 1550 N N . PHE A 1 215 ? -4.118 -19.698 -2.769 1.00 32.30 206 PHE A N 1
ATOM 1551 C CA . PHE A 1 215 ? -5.551 -19.899 -2.880 1.00 32.29 206 PHE A CA 1
ATOM 1552 C C . PHE A 1 215 ? -6.201 -18.581 -3.278 1.00 31.69 206 PHE A C 1
ATOM 1553 O O . PHE A 1 215 ? -6.405 -17.701 -2.421 1.00 30.61 206 PHE A O 1
ATOM 1561 N N . PRO A 1 216 ? -6.508 -18.431 -4.571 1.00 30.13 207 PRO A N 1
ATOM 1562 C CA . PRO A 1 216 ? -6.949 -17.148 -5.076 1.00 31.91 207 PRO A CA 1
ATOM 1563 C C . PRO A 1 216 ? -8.271 -16.721 -4.486 1.00 29.60 207 PRO A C 1
ATOM 1564 O O . PRO A 1 216 ? -9.017 -17.552 -3.988 1.00 30.54 207 PRO A O 1
ATOM 1568 N N . SER A 1 217 ? -8.527 -15.425 -4.510 1.00 29.42 208 SER A N 1
ATOM 1569 C CA . SER A 1 217 ? -9.847 -14.907 -4.203 1.00 30.66 208 SER A CA 1
ATOM 1570 C C . SER A 1 217 ? -10.774 -15.267 -5.347 1.00 31.13 208 SER A C 1
ATOM 1571 O O . SER A 1 217 ? -10.443 -15.011 -6.486 1.00 35.15 208 SER A O 1
ATOM 1574 N N . THR A 1 218 ? -11.928 -15.858 -5.044 1.00 30.97 209 THR A N 1
ATOM 1575 C CA . THR A 1 218 ? -12.910 -16.181 -6.091 1.00 32.24 209 THR A CA 1
ATOM 1576 C C . THR A 1 218 ? -13.816 -14.975 -6.318 1.00 32.60 209 THR A C 1
ATOM 1577 O O . THR A 1 218 ? -13.937 -14.09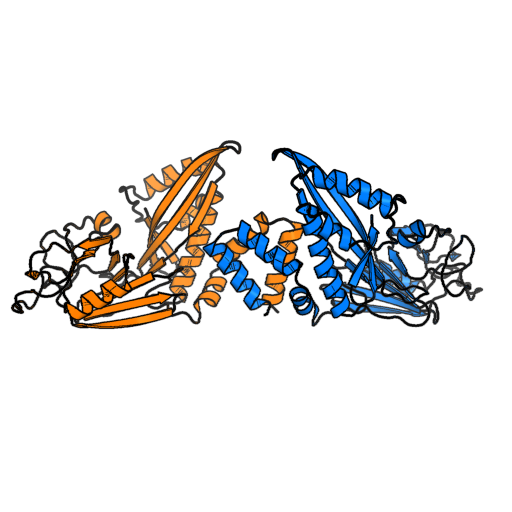9 -5.435 1.00 29.77 209 THR A O 1
ATOM 1581 N N . LYS A 1 219 ? -14.492 -14.952 -7.460 1.00 32.51 210 LYS A N 1
ATOM 1582 C CA . LYS A 1 219 ? -15.413 -13.863 -7.783 1.00 33.86 210 LYS A CA 1
ATOM 1583 C C . LYS A 1 219 ? -16.557 -13.807 -6.775 1.00 32.71 210 LYS A C 1
ATOM 1584 O O . LYS A 1 219 ? -16.975 -12.725 -6.378 1.00 31.00 210 LYS A O 1
ATOM 1590 N N . GLU A 1 220 ? -17.024 -14.972 -6.326 1.00 32.32 211 GLU A N 1
ATOM 1591 C CA . GLU A 1 220 ? -18.030 -15.062 -5.268 1.00 32.27 211 GLU A CA 1
ATOM 1592 C C . GLU A 1 220 ? -17.550 -14.406 -3.964 1.00 31.90 211 GLU A C 1
ATOM 1593 O O . GLU A 1 220 ? -18.286 -13.644 -3.347 1.00 29.50 211 GLU A O 1
ATOM 1599 N N . GLU A 1 221 ? -16.322 -14.697 -3.552 1.00 28.59 212 GLU A N 1
ATOM 1600 C CA . GLU A 1 221 ? -15.761 -14.079 -2.347 1.00 27.96 212 GLU A CA 1
ATOM 1601 C C . GLU A 1 221 ? -15.647 -12.572 -2.524 1.00 28.79 212 GLU A C 1
ATOM 1602 O O . GLU A 1 221 ? -16.052 -11.825 -1.639 1.00 30.51 212 GLU A O 1
ATOM 1608 N N . LEU A 1 222 ? -15.108 -12.104 -3.651 1.00 27.12 213 LEU A N 1
ATOM 1609 C CA . LEU A 1 222 ? -15.001 -10.653 -3.831 1.00 28.57 213 LEU A CA 1
ATOM 1610 C C . LEU A 1 222 ? -16.390 -9.977 -3.820 1.00 29.29 213 LEU A C 1
ATOM 1611 O O . LEU A 1 222 ? -16.573 -8.917 -3.188 1.00 29.89 213 LEU A O 1
ATOM 1616 N N . SER A 1 223 ? -17.364 -10.609 -4.467 1.00 29.06 214 SER A N 1
ATOM 1617 C CA . SER A 1 223 ? -18.755 -10.131 -4.457 1.00 28.81 214 SER A CA 1
ATOM 1618 C C . SER A 1 223 ? -19.362 -10.044 -3.070 1.00 27.20 214 SER A C 1
ATOM 1619 O O . SER A 1 223 ? -20.113 -9.118 -2.784 1.00 30.40 214 SER A O 1
ATOM 1622 N N . MET A 1 224 ? -19.067 -11.013 -2.213 1.00 27.79 215 MET A N 1
ATOM 1623 C CA . MET A 1 224 ? -19.555 -10.990 -0.833 1.00 30.31 215 MET A CA 1
ATOM 1624 C C . MET A 1 224 ? -18.904 -9.871 -0.023 1.00 28.52 215 MET A C 1
ATOM 1625 O O . MET A 1 224 ? -19.572 -9.169 0.734 1.00 27.69 215 MET A O 1
ATOM 1630 N N . ILE A 1 225 ? -17.599 -9.698 -0.197 1.00 27.33 216 ILE A N 1
ATOM 1631 C CA . ILE A 1 225 ? -16.861 -8.668 0.528 1.00 26.38 216 ILE A CA 1
ATOM 1632 C C . ILE A 1 225 ? -17.293 -7.274 0.095 1.00 25.15 216 ILE A C 1
ATOM 1633 O O . ILE A 1 225 ? -17.598 -6.440 0.951 1.00 26.55 216 ILE A O 1
ATOM 1638 N N . LEU A 1 226 ? -17.329 -7.005 -1.202 1.00 24.45 217 LEU A N 1
ATOM 1639 C CA . LEU A 1 226 ? -17.702 -5.686 -1.667 1.00 25.52 217 LEU A CA 1
ATOM 1640 C C . LEU A 1 226 ? -19.145 -5.305 -1.296 1.00 28.76 217 LEU A C 1
ATOM 1641 O O . LEU A 1 226 ? -19.385 -4.177 -0.900 1.00 25.41 217 LEU A O 1
ATOM 1646 N N . SER A 1 227 ? -20.092 -6.237 -1.370 1.00 27.83 218 SER A N 1
ATOM 1647 C CA . SER A 1 227 ? -21.470 -5.901 -1.005 1.00 29.40 218 SER A CA 1
ATOM 1648 C C . SER A 1 227 ? -21.551 -5.624 0.499 1.00 29.11 218 SER A C 1
ATOM 1649 O O . SER A 1 227 ? -22.190 -4.650 0.937 1.00 29.76 218 SER A O 1
ATOM 1652 N N . SER A 1 228 ? -20.882 -6.470 1.275 1.00 29.34 219 SER A N 1
ATOM 1653 C CA . SER A 1 228 ? -20.806 -6.295 2.709 1.00 28.88 219 SER A CA 1
ATOM 1654 C C . SER A 1 228 ? -20.152 -4.977 3.087 1.00 28.82 219 SER A C 1
ATOM 1655 O O . SER A 1 228 ? -20.559 -4.333 4.061 1.00 26.48 219 SER A O 1
ATOM 1658 N N . LEU A 1 229 ? -19.106 -4.611 2.354 1.00 26.77 220 LEU A N 1
ATOM 1659 C CA . LEU A 1 229 ? -18.385 -3.381 2.617 1.00 28.41 220 LEU A CA 1
ATOM 1660 C C . LEU A 1 229 ? -19.346 -2.210 2.522 1.00 27.18 220 LEU A C 1
ATOM 1661 O O . LEU A 1 229 ? -19.370 -1.354 3.382 1.00 27.13 220 LEU A O 1
ATOM 1666 N N . PHE A 1 230 ? -20.154 -2.177 1.482 1.00 27.03 221 PHE A N 1
ATOM 1667 C CA . PHE A 1 230 ? -21.046 -1.045 1.338 1.00 28.16 221 PHE A CA 1
ATOM 1668 C C . PHE A 1 230 ? -22.222 -1.109 2.294 1.00 28.22 221 PHE A C 1
ATOM 1669 O O . PHE A 1 230 ? -22.705 -0.079 2.752 1.00 31.38 221 PHE A O 1
ATOM 1677 N N . GLN A 1 231 ? -22.630 -2.314 2.672 1.00 29.53 222 GLN A N 1
ATOM 1678 C CA . GLN A 1 231 ? -23.685 -2.451 3.659 1.00 29.35 222 GLN A CA 1
ATOM 1679 C C . GLN A 1 231 ? -23.224 -1.944 5.022 1.00 29.39 222 GLN A C 1
ATOM 1680 O O . GLN A 1 231 ? -23.977 -1.289 5.764 1.00 28.73 222 GLN A O 1
ATOM 1686 N N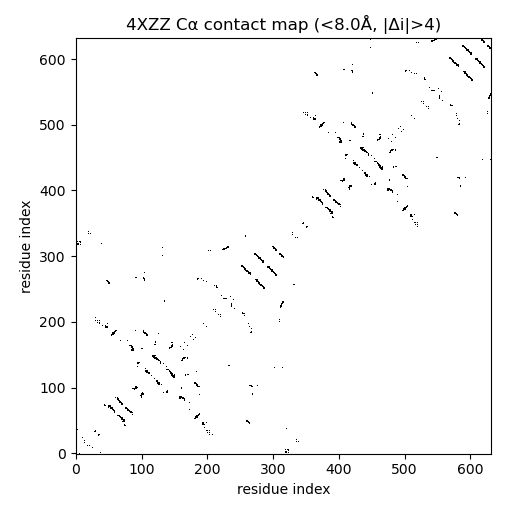 . TRP A 1 232 ? -21.974 -2.258 5.342 1.00 26.25 223 TRP A N 1
ATOM 1687 C CA . TRP A 1 232 ? -21.382 -1.868 6.603 1.00 27.32 223 TRP A CA 1
ATOM 1688 C C . TRP A 1 232 ? -21.237 -0.352 6.669 1.00 27.33 223 TRP A C 1
ATOM 1689 O O . TRP A 1 232 ? -21.626 0.259 7.676 1.00 27.50 223 TRP A O 1
ATOM 1700 N N . LYS A 1 233 ? -20.779 0.250 5.573 1.00 27.81 224 LYS A N 1
ATOM 1701 C CA . LYS A 1 233 ? -20.684 1.707 5.454 1.00 28.04 224 LYS A CA 1
ATOM 1702 C C . LYS A 1 233 ? -22.022 2.407 5.736 1.00 31.50 224 LYS A C 1
ATOM 1703 O O . LYS A 1 233 ? -22.088 3.364 6.501 1.00 33.96 224 LYS A O 1
ATOM 1709 N N . GLU A 1 234 ? -23.072 1.948 5.080 1.00 30.96 225 GLU A N 1
ATOM 1710 C CA . GLU A 1 234 ? -24.377 2.570 5.221 1.00 31.11 225 GLU A CA 1
ATOM 1711 C C . GLU A 1 234 ? -25.086 2.290 6.543 1.00 31.26 225 GLU A C 1
ATOM 1712 O O . GLU A 1 234 ? -25.881 3.112 6.995 1.00 32.34 225 GLU A O 1
ATOM 1718 N N . ALA A 1 235 ? -24.801 1.152 7.169 1.00 30.74 226 ALA A N 1
ATOM 1719 C CA . ALA A 1 235 ? -25.294 0.888 8.496 1.00 31.63 226 ALA A CA 1
ATOM 1720 C C . ALA A 1 235 ? -24.622 1.866 9.452 1.00 33.60 226 ALA A C 1
ATOM 1721 O O . ALA A 1 235 ? -25.251 2.438 10.332 1.00 32.74 226 ALA A O 1
ATOM 1723 N N . TRP A 1 236 ? -23.327 2.043 9.257 1.00 33.83 227 TRP A N 1
ATOM 1724 C CA . TRP A 1 236 ? -22.530 3.023 9.992 1.00 32.95 227 TRP A CA 1
ATOM 1725 C C . TRP A 1 236 ? -23.106 4.420 9.842 1.00 32.78 227 TRP A C 1
ATOM 1726 O O . TRP A 1 236 ? -23.446 5.077 10.845 1.00 31.30 227 TRP A O 1
ATOM 1737 N N . ALA A 1 237 ? -23.231 4.870 8.610 1.00 32.14 228 ALA A N 1
ATOM 1738 C CA . ALA A 1 237 ? -23.679 6.239 8.350 1.00 36.15 228 ALA A CA 1
ATOM 1739 C C . ALA A 1 237 ? -25.071 6.547 8.902 1.00 39.47 228 ALA A C 1
ATOM 1740 O O . ALA A 1 237 ? -25.290 7.638 9.401 1.00 36.49 228 ALA A O 1
ATOM 1742 N N . ARG A 1 238 ? -26.010 5.598 8.786 1.00 40.85 229 ARG A N 1
ATOM 1743 C CA . ARG A 1 238 ? -27.387 5.826 9.241 1.00 41.41 229 ARG A CA 1
ATOM 1744 C C . ARG A 1 238 ? -27.574 5.533 10.732 1.00 43.31 229 ARG A C 1
ATOM 1745 O O . ARG A 1 238 ? -28.654 5.740 11.267 1.00 43.46 229 ARG A O 1
ATOM 1753 N N . GLY A 1 239 ? -26.520 5.076 11.405 1.00 43.13 230 GLY A N 1
ATOM 1754 C CA . GLY A 1 239 ? -26.569 4.822 12.826 1.00 42.19 230 GLY A CA 1
ATOM 1755 C C . GLY A 1 239 ? -27.322 3.574 13.253 1.00 43.13 230 GLY A C 1
ATOM 1756 O O . GLY A 1 239 ? -27.785 3.491 14.396 1.00 40.18 230 GLY A O 1
ATOM 1757 N N . ASP A 1 240 ? -27.424 2.591 12.360 1.00 39.21 231 ASP A N 1
ATOM 1758 C CA . ASP A 1 240 ? -27.977 1.283 12.706 1.00 40.29 231 ASP A CA 1
ATOM 1759 C C . ASP A 1 240 ? -26.980 0.416 13.494 1.00 42.86 231 ASP A C 1
ATOM 1760 O O . ASP A 1 240 ? -26.169 -0.330 12.915 1.00 38.41 231 ASP A O 1
ATOM 1765 N N . PHE A 1 241 ? -27.089 0.487 14.818 1.00 41.73 232 PHE A N 1
ATOM 1766 C CA . PHE A 1 241 ? -26.109 -0.116 15.711 1.00 43.67 232 PHE A CA 1
ATOM 1767 C C . PHE A 1 241 ? -26.087 -1.632 15.625 1.00 42.20 232 PHE A C 1
ATOM 1768 O O . PHE A 1 241 ? -25.019 -2.229 15.587 1.00 39.25 232 PHE A O 1
ATOM 1776 N N . GLU A 1 242 ? -27.252 -2.262 15.603 1.00 43.43 233 GLU A N 1
ATOM 1777 C CA . GLU A 1 242 ? -27.278 -3.719 15.537 1.00 44.91 233 GLU A CA 1
ATOM 1778 C C . GLU A 1 242 ? -26.710 -4.249 14.214 1.00 40.29 233 GLU A C 1
ATOM 1779 O O . GLU A 1 242 ? -25.931 -5.204 14.206 1.00 37.23 233 GLU A O 1
ATOM 1785 N N . ARG A 1 243 ? -27.108 -3.637 13.103 1.00 39.37 234 ARG A N 1
ATOM 1786 C CA . ARG A 1 243 ? -26.640 -4.071 11.793 1.00 40.33 234 ARG A CA 1
ATOM 1787 C C . ARG A 1 243 ? -25.124 -3.830 11.646 1.00 39.22 234 ARG A C 1
ATOM 1788 O O . ARG A 1 243 ? -24.386 -4.679 11.129 1.00 35.81 234 ARG A O 1
ATOM 1796 N N . TYR A 1 244 ? -24.659 -2.682 12.124 1.00 35.48 235 TYR A N 1
ATOM 1797 C CA . TYR A 1 244 ? -23.233 -2.361 12.083 1.00 34.94 235 TYR A CA 1
ATOM 1798 C C . TYR A 1 244 ? -22.445 -3.386 12.861 1.00 35.48 235 TYR A C 1
ATOM 1799 O O . TYR A 1 244 ? -21.473 -3.946 12.345 1.00 35.05 235 TYR A O 1
ATOM 1808 N N . MET A 1 245 ? -22.868 -3.636 14.100 1.00 35.85 236 MET A N 1
ATOM 1809 C CA . MET A 1 245 ? -22.134 -4.539 14.981 1.00 35.43 236 MET A CA 1
ATOM 1810 C C . MET A 1 245 ? -22.056 -5.962 14.460 1.00 35.47 236 MET A C 1
ATOM 1811 O O . MET A 1 245 ? -21.078 -6.643 14.720 1.00 34.60 236 MET A O 1
ATOM 1816 N N . ARG A 1 246 ? -23.059 -6.405 13.713 1.00 35.54 237 ARG A N 1
ATOM 1817 C CA . ARG A 1 246 ? -23.047 -7.773 13.192 1.00 37.70 237 ARG A CA 1
ATOM 1818 C C . ARG A 1 246 ? -21.887 -8.035 12.219 1.00 35.37 237 ARG A C 1
ATOM 1819 O O . ARG A 1 246 ? -21.527 -9.185 11.996 1.00 33.70 237 ARG A O 1
ATOM 1827 N N . PHE A 1 247 ? -21.305 -6.988 11.640 1.00 33.83 238 PHE A N 1
ATOM 1828 C CA . PHE A 1 247 ? -20.181 -7.163 10.713 1.00 31.99 238 PHE A CA 1
ATOM 1829 C C . PHE A 1 247 ? -18.876 -7.474 11.426 1.00 31.01 238 PHE A C 1
ATOM 1830 O O . PHE A 1 247 ? -17.912 -7.878 10.776 1.00 32.11 238 PHE A O 1
ATOM 1838 N N . TYR A 1 248 ? -18.835 -7.251 12.739 1.00 29.43 239 TYR A N 1
ATOM 1839 C CA . TYR A 1 248 ? -17.621 -7.413 13.524 1.00 30.17 239 TYR A CA 1
ATOM 1840 C C . TYR A 1 248 ? -17.516 -8.810 14.118 1.00 33.11 239 TYR A C 1
ATOM 1841 O O . TYR A 1 248 ? -18.459 -9.326 14.702 1.00 31.39 239 TYR A O 1
ATOM 1850 N N . ASN A 1 249 ? -16.363 -9.432 13.902 1.00 32.50 240 ASN A N 1
ATOM 1851 C CA . ASN A 1 249 ? -16.046 -10.711 14.496 1.00 33.48 240 ASN A CA 1
ATOM 1852 C C . ASN A 1 249 ? -15.831 -10.554 15.990 1.00 34.79 240 ASN A C 1
ATOM 1853 O O . ASN A 1 249 ? -15.181 -9.605 16.419 1.00 34.12 240 ASN A O 1
ATOM 1858 N N . PRO A 1 250 ? -16.342 -11.503 16.803 1.00 39.13 241 PRO A N 1
ATOM 1859 C CA . PRO A 1 250 ? -16.074 -11.483 18.249 1.00 37.31 241 PRO A CA 1
ATOM 1860 C C . PRO A 1 250 ? -14.590 -11.299 18.642 1.00 38.00 241 PRO A C 1
ATOM 1861 O O . PRO A 1 250 ? -14.310 -10.701 19.683 1.00 35.77 241 PRO A O 1
ATOM 1865 N N . ASN A 1 251 ? -13.663 -11.801 17.818 1.00 37.49 242 ASN A N 1
ATOM 1866 C CA . ASN A 1 251 ? -12.225 -11.647 18.060 1.00 37.16 242 ASN A CA 1
ATOM 1867 C C . ASN A 1 251 ? -11.658 -10.291 17.636 1.00 34.88 242 ASN A C 1
ATOM 1868 O O . ASN A 1 251 ? -10.456 -10.062 17.729 1.00 32.85 242 ASN A O 1
ATOM 1873 N N . PHE A 1 252 ? -12.519 -9.390 17.174 1.00 33.70 243 PHE A N 1
ATOM 1874 C CA . PHE A 1 252 ? -12.088 -8.094 16.641 1.00 31.70 243 PHE A CA 1
ATOM 1875 C C . PHE A 1 252 ? -11.047 -7.314 17.453 1.00 31.65 243 PHE A C 1
ATOM 1876 O O . PHE A 1 252 ? -11.144 -7.179 18.694 1.00 29.65 243 PHE A O 1
ATOM 1884 N N . THR A 1 253 ? -10.077 -6.763 16.733 1.00 31.49 244 THR A N 1
ATOM 1885 C CA . THR A 1 253 ? -9.132 -5.818 17.304 1.00 32.64 244 THR A CA 1
ATOM 1886 C C . THR A 1 253 ? -8.978 -4.584 16.453 1.00 32.42 244 THR A C 1
ATOM 1887 O O . THR A 1 253 ? -8.667 -4.686 15.265 1.00 31.32 244 THR A O 1
ATOM 1891 N N . ARG A 1 254 ? -9.155 -3.414 17.072 1.00 29.30 245 ARG A N 1
ATOM 1892 C CA . ARG A 1 254 ? -8.979 -2.147 16.399 1.00 30.39 245 ARG A CA 1
ATOM 1893 C C . ARG A 1 254 ? -7.499 -1.757 16.374 1.00 29.87 245 ARG A C 1
ATOM 1894 O O . ARG A 1 254 ? -6.701 -2.272 17.153 1.00 31.93 245 ARG A O 1
ATOM 1902 N N . TYR A 1 255 ? -7.135 -0.855 15.475 1.00 29.73 246 TYR A N 1
ATOM 1903 C CA . TYR A 1 255 ? -5.732 -0.503 15.233 1.00 31.66 246 TYR A CA 1
ATOM 1904 C C . TYR A 1 255 ? -4.979 -0.060 16.494 1.00 33.11 246 TYR A C 1
ATOM 1905 O O . TYR A 1 255 ? -3.772 -0.228 16.584 1.00 31.68 246 TYR A O 1
ATOM 1914 N N . ASP A 1 256 ? -5.697 0.525 17.441 1.00 33.99 247 ASP A N 1
ATOM 1915 C CA . ASP A 1 256 ? -5.102 0.992 18.685 1.00 36.79 247 ASP A CA 1
ATOM 1916 C C . ASP A 1 256 ? -5.241 -0.047 19.802 1.00 36.87 247 ASP A C 1
ATOM 1917 O O . ASP A 1 256 ? -5.098 0.277 20.960 1.00 40.98 247 ASP A O 1
ATOM 1922 N N . GLY A 1 257 ? -5.574 -1.282 19.460 1.00 37.62 248 GLY A N 1
ATOM 1923 C CA . GLY A 1 257 ? -5.611 -2.345 20.436 1.00 36.48 248 GLY A CA 1
ATOM 1924 C C . GLY A 1 257 ? -6.949 -2.551 21.114 1.00 37.10 248 GLY A C 1
ATOM 1925 O O . GLY A 1 257 ? -7.129 -3.562 21.784 1.00 36.85 248 GLY A O 1
ATOM 1926 N N . MET A 1 258 ? -7.889 -1.614 20.960 1.00 34.55 249 MET A N 1
ATOM 1927 C CA . MET A 1 258 ? -9.231 -1.821 21.497 1.00 37.18 249 MET A CA 1
ATOM 1928 C C . MET A 1 258 ? -9.870 -3.101 20.964 1.00 35.60 249 MET A C 1
ATOM 1929 O O . MET A 1 258 ? -9.899 -3.329 19.760 1.00 36.86 249 MET A O 1
ATOM 1934 N N . LYS A 1 259 ? -10.419 -3.906 21.868 1.00 33.99 250 LYS A N 1
ATOM 1935 C CA . LYS A 1 259 ? -11.086 -5.148 21.520 1.00 34.87 250 LYS A CA 1
ATOM 1936 C C . LYS A 1 259 ? -12.601 -4.986 21.468 1.00 35.28 250 LYS A C 1
ATOM 1937 O O . LYS A 1 259 ? -13.125 -3.904 21.761 1.00 34.69 250 LYS A O 1
ATOM 1943 N N . PHE A 1 260 ? -13.291 -6.084 21.143 1.00 34.71 251 PHE A N 1
ATOM 1944 C CA . PHE A 1 260 ? -14.727 -6.087 20.796 1.00 36.26 251 PHE A CA 1
ATOM 1945 C C . PHE A 1 260 ? -15.650 -5.467 21.852 1.00 39.73 251 PHE A C 1
ATOM 1946 O O . PHE A 1 260 ? -16.512 -4.626 21.534 1.00 39.02 251 PHE A O 1
ATOM 1954 N N . ASN A 1 261 ? -15.487 -5.877 23.110 1.00 43.15 252 ASN A N 1
ATOM 1955 C CA . ASN A 1 261 ? -16.411 -5.427 24.173 1.00 44.74 252 ASN A CA 1
ATOM 1956 C C . ASN A 1 261 ? -16.362 -3.942 24.400 1.00 41.37 252 ASN A C 1
ATOM 1957 O O . ASN A 1 261 ? -17.397 -3.295 24.368 1.00 38.64 252 ASN A O 1
ATOM 1962 N N . ALA A 1 262 ? -15.172 -3.388 24.616 1.00 36.96 253 ALA A N 1
ATOM 1963 C CA . ALA A 1 262 ? -15.070 -1.940 24.756 1.00 36.72 253 ALA A CA 1
ATOM 1964 C C . ALA A 1 262 ? -15.500 -1.264 23.455 1.00 35.89 253 ALA A C 1
ATOM 1965 O O . ALA A 1 262 ? -16.135 -0.223 23.485 1.00 37.64 253 ALA A O 1
ATOM 1967 N N . PHE A 1 263 ? -15.189 -1.870 22.310 1.00 34.21 254 PHE A N 1
ATOM 1968 C CA . PHE A 1 263 ? -15.563 -1.267 21.023 1.00 34.27 254 PHE A CA 1
ATOM 1969 C C . PHE A 1 263 ? -17.076 -1.131 20.902 1.00 32.72 254 PHE A C 1
ATOM 1970 O O . PHE A 1 263 ? -17.599 -0.077 20.511 1.00 33.14 254 PHE A O 1
ATOM 1978 N N . LYS A 1 264 ? -17.760 -2.210 21.222 1.00 35.81 255 LYS A N 1
ATOM 1979 C CA . LYS A 1 264 ? -19.211 -2.254 21.144 1.00 40.65 255 LYS A CA 1
ATOM 1980 C C . LYS A 1 264 ? -19.840 -1.253 22.135 1.00 40.78 255 LYS A C 1
ATOM 1981 O O . LYS A 1 264 ? -20.775 -0.534 21.769 1.00 37.41 255 LYS A O 1
ATOM 1987 N N . GLU A 1 265 ? -19.296 -1.191 23.356 1.00 44.02 256 GLU A N 1
ATOM 1988 C CA . GLU A 1 265 ? -19.732 -0.236 24.411 1.00 48.21 256 GLU A CA 1
ATOM 1989 C C . GLU A 1 265 ? -19.695 1.189 23.899 1.00 45.52 256 GLU A C 1
ATOM 1990 O O . GLU A 1 265 ? -20.695 1.906 23.955 1.00 45.75 256 GLU A O 1
ATOM 1996 N N . TYR A 1 266 ? -18.512 1.585 23.430 1.00 40.99 257 TYR A N 1
ATOM 1997 C CA . TYR A 1 266 ? -18.277 2.885 22.824 1.00 42.35 257 TYR A CA 1
ATOM 1998 C C . TYR A 1 266 ? -19.231 3.198 21.671 1.00 42.07 257 TYR A C 1
ATOM 1999 O O . TYR A 1 266 ? -19.906 4.226 21.681 1.00 42.30 257 TYR A O 1
ATOM 2008 N N . LYS A 1 267 ? -19.282 2.315 20.679 1.00 38.76 258 LYS A N 1
ATOM 2009 C CA . LYS A 1 267 ? -20.134 2.539 19.517 1.00 37.91 258 LYS A CA 1
ATOM 2010 C C . LYS A 1 267 ? -21.615 2.670 19.874 1.00 37.24 258 LYS A C 1
ATOM 2011 O O . LYS A 1 267 ? -22.323 3.465 19.282 1.00 35.63 258 LYS A O 1
ATOM 2017 N N . LYS A 1 268 ? -22.068 1.898 20.853 1.00 40.46 259 LYS A N 1
ATOM 2018 C CA . LYS A 1 268 ? -23.433 2.032 21.383 1.00 43.47 259 LYS A CA 1
ATOM 2019 C C . LYS A 1 268 ? -23.728 3.489 21.769 1.00 43.06 259 LYS A C 1
ATOM 2020 O O . LYS A 1 268 ? -24.734 4.054 21.337 1.00 42.35 259 LYS A O 1
ATOM 2026 N N . ARG A 1 269 ? -22.848 4.083 22.578 1.00 45.49 260 ARG A N 1
ATOM 2027 C CA . ARG A 1 269 ? -22.973 5.489 22.989 1.00 48.23 260 ARG A CA 1
ATOM 2028 C C . ARG A 1 269 ? -22.973 6.425 21.792 1.00 48.58 260 ARG A C 1
ATOM 2029 O O . ARG A 1 269 ? -23.852 7.265 21.679 1.00 48.59 260 ARG A O 1
ATOM 2037 N N . VAL A 1 270 ? -21.978 6.268 20.909 1.00 46.99 261 VAL A N 1
ATOM 2038 C CA . VAL A 1 270 ? -21.822 7.115 19.715 1.00 45.67 261 VAL A CA 1
ATOM 2039 C C . VAL A 1 270 ? -23.081 7.079 18.858 1.00 45.25 261 VAL A C 1
ATOM 2040 O O . VAL A 1 270 ? -23.567 8.120 18.415 1.00 43.33 261 VAL A O 1
ATOM 2044 N N . PHE A 1 271 ? -23.575 5.872 18.588 1.00 42.78 262 PHE A N 1
ATOM 2045 C CA . PHE A 1 271 ? -24.724 5.698 17.700 1.00 43.07 262 PHE A CA 1
ATOM 2046 C C . PHE A 1 271 ? -26.009 6.264 18.317 1.00 43.72 262 PHE A C 1
ATOM 2047 O O . PHE A 1 271 ? -26.862 6.794 17.603 1.00 43.01 262 PHE A O 1
ATOM 2055 N N . ALA A 1 272 ? -26.150 6.152 19.637 1.00 45.02 263 ALA A N 1
ATOM 2056 C CA . ALA A 1 272 ? -27.313 6.729 20.333 1.00 48.82 263 ALA A CA 1
ATOM 2057 C C . ALA A 1 272 ? -27.422 8.264 20.191 1.00 49.96 263 ALA A C 1
ATOM 2058 O O . ALA A 1 272 ? -28.515 8.800 20.219 1.00 53.45 263 ALA A O 1
ATOM 2060 N N . LYS A 1 273 ? -26.302 8.964 20.014 1.00 50.30 264 LYS A N 1
ATOM 2061 C CA . LYS A 1 273 ? -26.331 10.396 19.681 1.00 54.34 264 LYS A CA 1
ATOM 2062 C C . LYS A 1 273 ? -27.098 10.737 18.395 1.00 53.67 264 LYS A C 1
ATOM 2063 O O . LYS A 1 273 ? -27.446 11.894 18.194 1.00 47.60 264 LYS A O 1
ATOM 2069 N N . ASN A 1 274 ? -27.292 9.758 17.507 1.00 52.42 265 ASN A N 1
ATOM 2070 C CA . ASN A 1 274 ? -28.046 9.944 16.257 1.00 52.08 265 ASN A CA 1
ATOM 2071 C C . ASN A 1 274 ? -27.595 11.123 15.397 1.00 47.95 265 ASN A C 1
ATOM 2072 O O . ASN A 1 274 ? -28.429 11.851 14.877 1.00 43.76 265 ASN A O 1
ATOM 2077 N N . GLU A 1 275 ? -26.289 11.318 15.245 1.00 45.53 266 GLU A N 1
ATOM 2078 C CA . GLU A 1 275 ? -25.781 12.358 14.340 1.00 45.72 266 GLU A CA 1
ATOM 2079 C C . GLU A 1 275 ? -25.857 11.907 12.900 1.00 42.56 266 GLU A C 1
ATOM 2080 O O . GLU A 1 275 ? -25.672 10.741 12.610 1.00 43.66 266 GLU A O 1
ATOM 2086 N N . LYS A 1 276 ? -26.084 12.843 11.997 1.00 42.33 267 LYS A N 1
ATOM 2087 C CA . LYS A 1 276 ? -26.155 12.551 10.577 1.00 43.32 267 LYS A CA 1
ATOM 2088 C C . LYS A 1 276 ? -24.732 12.420 10.040 1.00 43.03 267 LYS A C 1
ATOM 2089 O O . LYS A 1 276 ? -23.835 13.168 10.440 1.00 40.34 267 LYS A O 1
ATOM 2095 N N . LYS A 1 277 ? -24.508 11.455 9.155 1.00 39.83 268 LYS A N 1
ATOM 2096 C CA . LYS A 1 277 ? -23.170 11.275 8.570 1.00 37.91 268 LYS A CA 1
ATOM 2097 C C . LYS A 1 277 ? -23.308 10.926 7.135 1.00 34.77 268 LYS A C 1
ATOM 2098 O O . LYS A 1 277 ? -24.259 10.231 6.754 1.00 33.94 268 LYS A O 1
ATOM 2104 N N . ASN A 1 278 ? -22.360 11.412 6.349 1.00 33.19 269 ASN A N 1
ATOM 2105 C CA . ASN A 1 278 ? -22.137 10.952 4.994 1.00 33.89 269 ASN A CA 1
ATOM 2106 C C . ASN A 1 278 ? -20.723 10.354 4.896 1.00 33.83 269 ASN A C 1
ATOM 2107 O O . ASN A 1 278 ? -19.747 10.989 5.327 1.00 30.64 269 ASN A O 1
ATOM 2112 N N . ILE A 1 279 ? -20.627 9.141 4.339 1.00 29.34 270 ILE A N 1
ATOM 2113 C CA . ILE A 1 279 ? -19.355 8.406 4.192 1.00 29.19 270 ILE A CA 1
ATOM 2114 C C . ILE A 1 279 ? -19.216 7.852 2.768 1.00 30.44 270 ILE A C 1
ATOM 2115 O O . ILE A 1 279 ? -20.175 7.301 2.222 1.00 29.34 270 ILE A O 1
ATOM 2120 N N . ALA A 1 280 ? -18.027 7.969 2.175 1.00 30.10 271 ALA A N 1
ATOM 2121 C CA . ALA A 1 280 ? -17.794 7.435 0.837 1.00 29.31 271 ALA A CA 1
ATOM 2122 C C . ALA A 1 280 ? -16.440 6.738 0.770 1.00 30.01 271 ALA A C 1
ATOM 2123 O O . ALA A 1 280 ? -15.443 7.251 1.322 1.00 29.97 271 ALA A O 1
ATOM 2125 N N . PHE A 1 281 ? -16.410 5.592 0.083 1.00 26.53 272 PHE A N 1
ATOM 2126 C CA . PHE A 1 281 ? -15.183 4.817 -0.138 1.00 27.66 272 PHE A CA 1
ATOM 2127 C C . PHE A 1 281 ? -14.729 4.861 -1.583 1.00 28.98 272 PHE A C 1
ATOM 2128 O O . PHE A 1 281 ? -15.518 4.546 -2.495 1.00 30.02 272 PHE A O 1
ATOM 2136 N N . SER A 1 282 ? -13.454 5.180 -1.794 1.00 26.59 273 SER A N 1
ATOM 2137 C CA . SER A 1 282 ? -12.871 5.186 -3.120 1.00 28.35 273 SER A CA 1
ATOM 2138 C C . SER A 1 282 ? -11.462 4.546 -3.133 1.00 28.04 273 SER A C 1
ATOM 2139 O O . SER A 1 282 ? -10.897 4.217 -2.082 1.00 25.72 273 SER A O 1
ATOM 2142 N N . SER A 1 283 ? -10.904 4.396 -4.333 1.00 27.09 274 SER A N 1
ATOM 2143 C CA . SER A 1 283 ? -9.665 3.634 -4.548 1.00 29.01 274 SER A CA 1
ATOM 2144 C C . SER A 1 283 ? -9.642 2.337 -3.757 1.00 26.62 274 SER A C 1
ATOM 2145 O O . SER A 1 283 ? -8.706 2.063 -3.018 1.00 26.76 274 SER A O 1
ATOM 2148 N N . ILE A 1 284 ? -10.668 1.531 -3.946 1.00 25.97 275 ILE A N 1
ATOM 2149 C CA . ILE A 1 284 ? -10.843 0.324 -3.160 1.00 25.93 275 ILE A CA 1
ATOM 2150 C C . ILE A 1 284 ? -10.040 -0.843 -3.731 1.00 26.45 275 ILE A C 1
ATOM 2151 O O . ILE A 1 284 ? -10.167 -1.125 -4.906 1.00 26.31 275 ILE A O 1
ATOM 2156 N N . ASN A 1 285 ? -9.212 -1.483 -2.901 1.00 25.67 276 ASN A N 1
ATOM 2157 C CA . ASN A 1 285 ? -8.591 -2.772 -3.214 1.00 26.23 276 ASN A CA 1
ATOM 2158 C C . ASN A 1 285 ? -8.960 -3.837 -2.167 1.00 27.04 276 ASN A C 1
ATOM 2159 O O . ASN A 1 285 ? -9.058 -3.533 -0.994 1.00 27.56 276 ASN A O 1
ATOM 2164 N N . VAL A 1 286 ? -9.223 -5.059 -2.631 1.00 25.44 277 VAL A N 1
ATOM 2165 C CA . VAL A 1 286 ? -9.569 -6.213 -1.796 1.00 25.70 277 VAL A CA 1
ATOM 2166 C C . VAL A 1 286 ? -8.643 -7.321 -2.266 1.00 25.29 277 VAL A C 1
ATOM 2167 O O . VAL A 1 286 ? -8.673 -7.719 -3.454 1.00 26.93 277 VAL A O 1
ATOM 2171 N N . ILE A 1 287 ? -7.836 -7.827 -1.348 1.00 24.78 278 ILE A N 1
ATOM 2172 C CA . ILE A 1 287 ? -6.744 -8.701 -1.692 1.00 25.55 278 ILE A CA 1
ATOM 2173 C C . ILE A 1 287 ? -6.754 -9.932 -0.806 1.00 26.89 278 ILE A C 1
ATOM 2174 O O . ILE A 1 287 ? -6.736 -9.811 0.428 1.00 28.14 278 ILE A O 1
ATOM 2179 N N . PRO A 1 288 ? -6.746 -11.137 -1.418 1.00 26.80 279 PRO A N 1
ATOM 2180 C CA . PRO A 1 288 ? -6.674 -12.366 -0.605 1.00 27.03 279 PRO A CA 1
ATOM 2181 C C . PRO A 1 288 ? -5.374 -12.378 0.226 1.00 28.23 279 PRO A C 1
ATOM 2182 O O . PRO A 1 288 ? -4.361 -11.926 -0.267 1.00 26.40 279 PRO A O 1
ATOM 2186 N N . TYR A 1 289 ? -5.429 -12.845 1.473 1.00 25.97 280 TYR A N 1
ATOM 2187 C CA . TYR A 1 289 ? -4.343 -12.664 2.421 1.00 27.26 280 TYR A CA 1
ATOM 2188 C C . TYR A 1 289 ? -3.809 -14.041 2.822 1.00 28.72 280 TYR A C 1
ATOM 2189 O O . TYR A 1 289 ? -4.459 -14.738 3.604 1.00 29.89 280 TYR A O 1
ATOM 2198 N N . PRO A 1 290 ? -2.649 -14.460 2.265 1.00 29.55 281 PRO A N 1
ATOM 2199 C CA . PRO A 1 290 ? -2.135 -15.791 2.624 1.00 29.96 281 PRO A CA 1
ATOM 2200 C C . PRO A 1 290 ? -1.796 -15.860 4.090 1.00 30.82 281 PRO A C 1
ATOM 2201 O O . PRO A 1 290 ? -1.261 -14.910 4.644 1.00 32.49 281 PRO A O 1
ATOM 2205 N N . ASN A 1 291 ? -2.160 -16.968 4.724 1.00 33.77 282 ASN A N 1
ATOM 2206 C CA . ASN A 1 291 ? -1.866 -17.174 6.135 1.00 36.25 282 ASN A CA 1
ATOM 2207 C C . ASN A 1 291 ? -1.686 -18.644 6.425 1.00 37.96 282 ASN A C 1
ATOM 2208 O O . ASN A 1 291 ? -2.163 -19.513 5.669 1.00 36.78 282 ASN A O 1
ATOM 2213 N N . SER A 1 292 ? -1.023 -18.917 7.542 1.00 40.68 283 SER A N 1
ATOM 2214 C CA . SER A 1 292 ? -0.583 -20.266 7.870 1.00 46.30 283 SER A CA 1
ATOM 2215 C C . SER A 1 292 ? -1.755 -21.213 8.166 1.00 46.54 283 SER A C 1
ATOM 2216 O O . SER A 1 292 ? -1.661 -22.395 7.868 1.00 48.36 283 SER A O 1
ATOM 2219 N N . GLN A 1 293 ? -2.870 -20.700 8.683 1.00 47.56 284 GLN A N 1
ATOM 2220 C CA . GLN A 1 293 ? -4.028 -21.563 8.939 1.00 49.54 284 GLN A CA 1
ATOM 2221 C C . GLN A 1 293 ? -4.880 -21.754 7.687 1.00 48.27 284 GLN A C 1
ATOM 2222 O O . GLN A 1 293 ? -5.890 -22.417 7.738 1.00 48.14 284 GLN A O 1
ATOM 2228 N N . ASN A 1 294 ? -4.490 -21.143 6.576 1.00 51.14 285 ASN A N 1
ATOM 2229 C CA . ASN A 1 294 ? -5.354 -21.051 5.390 1.00 51.21 285 ASN A CA 1
ATOM 2230 C C . ASN A 1 294 ? -6.822 -20.616 5.648 1.00 47.51 285 ASN A C 1
ATOM 2231 O O . ASN A 1 294 ? -7.736 -21.047 4.923 1.00 46.76 285 ASN A O 1
ATOM 2236 N N . LYS A 1 295 ? -7.050 -19.750 6.638 1.00 41.93 286 LYS A N 1
ATOM 2237 C CA . LYS A 1 295 ? -8.368 -19.136 6.795 1.00 39.43 286 LYS A CA 1
ATOM 2238 C C . LYS A 1 295 ? -8.610 -18.319 5.540 1.00 36.22 286 LYS A C 1
ATOM 2239 O O . LYS A 1 295 ? -7.653 -17.918 4.876 1.00 36.13 286 LYS A O 1
ATOM 2245 N N . ARG A 1 296 ? -9.875 -18.075 5.204 1.00 31.59 287 ARG A N 1
ATOM 2246 C CA . ARG A 1 296 ? -10.192 -17.158 4.132 1.00 32.25 287 ARG A CA 1
ATOM 2247 C C . ARG A 1 296 ? -10.147 -15.724 4.681 1.00 28.77 287 ARG A C 1
ATOM 2248 O O . ARG A 1 296 ? -11.162 -15.169 5.079 1.00 27.85 287 ARG A O 1
ATOM 2256 N N . LEU A 1 297 ? -8.948 -15.155 4.691 1.00 27.05 288 LEU A N 1
ATOM 2257 C CA . LEU A 1 297 ? -8.709 -13.755 5.062 1.00 28.34 288 LEU A CA 1
ATOM 2258 C C . LEU A 1 297 ? -8.459 -12.856 3.861 1.00 29.20 288 LEU A C 1
ATOM 2259 O O . LEU A 1 297 ? -7.808 -13.256 2.887 1.00 29.17 288 LEU A O 1
ATOM 2264 N N . PHE A 1 298 ? -8.925 -11.610 3.963 1.00 28.32 289 PHE A N 1
ATOM 2265 C CA . PHE A 1 298 ? -8.697 -10.597 2.951 1.00 26.60 289 PHE A CA 1
ATOM 2266 C C . PHE A 1 298 ? -8.292 -9.272 3.568 1.00 27.64 289 PHE A C 1
ATOM 2267 O O . PHE A 1 298 ? -8.832 -8.890 4.602 1.00 26.95 289 PHE A O 1
ATOM 2275 N N . TYR A 1 299 ? -7.383 -8.577 2.894 1.00 25.35 290 TYR A N 1
ATOM 2276 C CA . TYR A 1 299 ? -6.987 -7.214 3.214 1.00 26.09 290 TYR A CA 1
ATOM 2277 C C . TYR A 1 299 ? -7.769 -6.258 2.309 1.00 25.80 290 TYR A C 1
ATOM 2278 O O . TYR A 1 299 ? -7.813 -6.449 1.092 1.00 24.66 290 TYR A O 1
ATOM 2287 N N . VAL A 1 300 ? -8.420 -5.268 2.909 1.00 24.59 291 VAL A N 1
ATOM 2288 C CA . VAL A 1 300 ? -9.213 -4.296 2.173 1.00 26.46 291 VAL A CA 1
ATOM 2289 C C . VAL A 1 300 ? -8.710 -2.927 2.508 1.00 27.00 291 VAL A C 1
ATOM 2290 O O . VAL A 1 300 ? -8.637 -2.558 3.680 1.00 26.98 291 VAL A O 1
ATOM 2294 N N . VAL A 1 301 ? -8.371 -2.165 1.484 1.00 26.44 292 VAL A N 1
ATOM 2295 C CA . VAL A 1 301 ? -7.784 -0.863 1.713 1.00 29.44 292 VAL A CA 1
ATOM 2296 C C . VAL A 1 301 ? -8.469 0.133 0.766 1.00 29.44 292 VAL A C 1
ATOM 2297 O O . VAL A 1 301 ? -8.804 -0.192 -0.374 1.00 28.07 292 VAL A O 1
ATOM 2301 N N . PHE A 1 302 ? -8.727 1.330 1.275 1.00 26.78 293 PHE A N 1
ATOM 2302 C CA . PHE A 1 302 ? -9.468 2.338 0.544 1.00 27.94 293 PHE A CA 1
ATOM 2303 C C . PHE A 1 302 ? -9.327 3.730 1.158 1.00 28.36 293 PHE A C 1
ATOM 2304 O O . PHE A 1 302 ? -8.898 3.864 2.307 1.00 26.34 293 PHE A O 1
ATOM 2312 N N . ASP A 1 303 ? -9.661 4.751 0.369 1.00 28.20 294 ASP A N 1
ATOM 2313 C CA . ASP A 1 303 ? -9.786 6.131 0.850 1.00 28.23 294 ASP A CA 1
ATOM 2314 C C . ASP A 1 303 ? -11.194 6.340 1.349 1.00 28.01 294 ASP A C 1
ATOM 2315 O O . ASP A 1 303 ? -12.156 5.886 0.739 1.00 27.55 294 ASP A O 1
ATOM 2320 N N . GLN A 1 304 ? -11.312 6.996 2.493 1.00 26.99 295 GLN A N 1
ATOM 2321 C CA . GLN A 1 304 ? -12.602 7.225 3.103 1.00 26.66 295 GLN A CA 1
ATOM 2322 C C . GLN A 1 304 ? -12.788 8.719 3.278 1.00 29.82 295 GLN A C 1
ATOM 2323 O O . GLN A 1 304 ? -11.904 9.409 3.812 1.00 29.84 295 GLN A O 1
ATOM 2329 N N . ASP A 1 305 ? -13.943 9.204 2.824 1.00 28.76 296 ASP A N 1
ATOM 2330 C CA . ASP A 1 305 ? -14.374 10.565 3.024 1.00 30.36 296 ASP A CA 1
ATOM 2331 C C . ASP A 1 305 ? -15.492 10.476 4.034 1.00 30.68 296 ASP A C 1
ATOM 2332 O O . ASP A 1 305 ? -16.479 9.784 3.814 1.00 30.91 296 ASP A O 1
ATOM 2337 N N . TYR A 1 306 ? -15.305 11.127 5.171 1.00 29.24 297 TYR A N 1
ATOM 2338 C CA . TYR A 1 306 ? -16.223 11.003 6.277 1.00 29.39 297 TYR A CA 1
ATOM 2339 C C . TYR A 1 306 ? -16.634 12.394 6.710 1.00 30.08 297 TYR A C 1
ATOM 2340 O O . TYR A 1 306 ? -15.787 13.293 6.852 1.00 28.15 297 TYR A O 1
ATOM 2349 N N . LYS A 1 307 ? -17.931 12.556 6.935 1.00 28.50 298 LYS A N 1
ATOM 2350 C CA . LYS A 1 307 ? -18.504 13.828 7.348 1.00 30.58 298 LYS A CA 1
ATOM 2351 C C . LYS A 1 307 ? -19.649 13.548 8.307 1.00 32.16 298 LYS A C 1
ATOM 2352 O O . LYS A 1 307 ? -20.448 12.648 8.081 1.00 34.36 298 LYS A O 1
ATOM 2358 N N . ALA A 1 308 ? -19.700 14.309 9.390 1.00 33.49 299 ALA A N 1
ATOM 2359 C CA . ALA A 1 308 ? -20.743 14.181 10.408 1.00 34.04 299 ALA A CA 1
ATOM 2360 C C . ALA A 1 308 ? -21.258 15.580 10.707 1.00 35.79 299 ALA A C 1
ATOM 2361 O O . ALA A 1 308 ? -20.510 16.571 10.601 1.00 32.31 299 ALA A O 1
ATOM 2363 N N . TYR A 1 309 ? -22.525 15.659 11.085 1.00 36.88 300 TYR A N 1
ATOM 2364 C CA . TYR A 1 309 ? -23.204 16.944 11.214 1.00 38.70 300 TYR A CA 1
ATOM 2365 C C . TYR A 1 309 ? -23.880 17.005 12.570 1.00 40.66 300 TYR A C 1
ATOM 2366 O O . TYR A 1 309 ? -24.196 15.971 13.149 1.00 43.94 300 TYR A O 1
ATOM 2375 N N . GLN A 1 310 ? -24.046 18.213 13.095 1.00 44.94 301 GLN A N 1
ATOM 2376 C CA . GLN A 1 310 ? -24.902 18.448 14.265 1.00 46.51 301 GLN A CA 1
ATOM 2377 C C . GLN A 1 310 ? -25.848 19.563 13.871 1.00 44.58 301 GLN A C 1
ATOM 2378 O O . GLN A 1 310 ? -25.401 20.627 13.485 1.00 43.50 301 GLN A O 1
ATOM 2384 N N . HIS A 1 311 ? -27.151 19.295 13.907 1.00 49.28 302 HIS A N 1
ATOM 2385 C CA . HIS A 1 311 ? -28.168 20.269 13.501 1.00 50.29 302 HIS A CA 1
ATOM 2386 C C . HIS A 1 311 ? -27.824 20.876 12.149 1.00 54.82 302 HIS A C 1
ATOM 2387 O O . HIS A 1 311 ? -27.795 22.093 11.973 1.00 54.98 302 HIS A O 1
ATOM 2394 N N . ASN A 1 312 ? -27.514 19.997 11.204 1.00 56.81 303 ASN A N 1
ATOM 2395 C CA . ASN A 1 312 ? -27.147 20.382 9.837 1.00 58.40 303 ASN A CA 1
ATOM 2396 C C . ASN A 1 312 ? -25.923 21.284 9.660 1.00 50.92 303 ASN A C 1
ATOM 2397 O O . ASN A 1 312 ? -25.682 21.759 8.569 1.00 49.94 303 ASN A O 1
ATOM 2402 N N . LYS A 1 313 ? -25.154 21.512 10.716 1.00 46.69 304 LYS A N 1
ATOM 2403 C CA . LYS A 1 313 ? -23.843 22.097 10.560 1.00 47.36 304 LYS A CA 1
ATOM 2404 C C . LYS A 1 313 ? -22.781 20.997 10.600 1.00 41.84 304 LYS A C 1
ATOM 2405 O O . LYS A 1 313 ? -22.828 20.113 11.452 1.00 38.24 304 LYS A O 1
ATOM 2411 N N . LEU A 1 314 ? -21.854 21.063 9.646 1.00 41.53 305 LEU A N 1
ATOM 2412 C CA . LEU A 1 314 ? -20.722 20.146 9.554 1.00 40.75 305 LEU A CA 1
ATOM 2413 C C . LEU A 1 314 ? -19.973 20.250 10.859 1.00 40.81 305 LEU A C 1
ATOM 2414 O O . LEU A 1 314 ? -19.550 21.325 11.237 1.00 44.13 305 LEU A O 1
ATOM 2419 N N . SER A 1 315 ? -19.852 19.151 11.579 1.00 36.39 306 SER A N 1
ATOM 2420 C CA . SER A 1 315 ? -19.178 19.168 12.864 1.00 37.97 306 SER A CA 1
ATOM 2421 C C . SER A 1 315 ? -17.863 18.397 12.892 1.00 35.56 306 SER A C 1
ATOM 2422 O O . SER A 1 315 ? -17.089 18.586 13.798 1.00 34.63 306 SER A O 1
ATOM 2425 N N . TYR A 1 316 ? -17.631 17.512 11.923 1.00 33.59 307 TYR A N 1
ATOM 2426 C CA . TYR A 1 316 ? -16.395 16.763 11.820 1.00 31.84 307 TYR A CA 1
ATOM 2427 C C . TYR A 1 316 ? -16.198 16.325 10.363 1.00 30.93 307 TYR A C 1
ATOM 2428 O O . TYR A 1 316 ? -17.164 15.883 9.729 1.00 30.71 307 TYR A O 1
ATOM 2437 N N . SER A 1 317 ? -14.974 16.430 9.844 1.00 28.94 308 SER A N 1
ATOM 2438 C CA . SER A 1 317 ? -14.637 15.816 8.566 1.00 29.93 308 SER A CA 1
ATOM 2439 C C . SER A 1 317 ? -13.248 15.243 8.569 1.00 30.75 308 SER A C 1
ATOM 2440 O O . SER A 1 317 ? -12.362 15.744 9.262 1.00 30.65 308 SER A O 1
ATOM 2443 N N . SER A 1 318 ? -13.079 14.186 7.784 1.00 27.11 309 SER A N 1
ATOM 2444 C CA . SER A 1 318 ? -11.785 13.583 7.563 1.00 27.62 309 SER A CA 1
ATOM 2445 C C . SER A 1 318 ? -11.715 12.862 6.232 1.00 27.29 309 SER A C 1
ATOM 2446 O O . SER A 1 318 ? -12.720 12.360 5.710 1.00 29.13 309 SER A O 1
ATOM 2449 N N . ASN A 1 319 ? -10.505 12.833 5.702 1.00 28.07 310 ASN A N 1
ATOM 2450 C CA . ASN A 1 319 ? -10.140 12.001 4.573 1.00 28.77 310 ASN A CA 1
ATOM 2451 C C . ASN A 1 319 ? -8.958 11.175 5.008 1.00 29.74 310 ASN A C 1
ATOM 2452 O O . ASN A 1 319 ? -7.936 11.724 5.422 1.00 30.51 310 ASN A O 1
ATOM 2457 N N . SER A 1 320 ? -9.106 9.859 4.950 1.00 27.15 311 SER A N 1
ATOM 2458 C CA . SER A 1 320 ? -8.135 8.961 5.516 1.00 30.20 311 SER A CA 1
ATOM 2459 C C . SER A 1 320 ? -7.960 7.710 4.661 1.00 28.33 311 SER A C 1
ATOM 2460 O O . SER A 1 320 ? -8.788 7.421 3.774 1.00 27.91 311 SER A O 1
ATOM 2463 N N . GLN A 1 321 ? -6.894 6.971 4.943 1.00 27.95 312 GLN A N 1
ATOM 2464 C CA . GLN A 1 321 ? -6.716 5.642 4.357 1.00 30.93 312 GLN A CA 1
ATOM 2465 C C . GLN A 1 321 ? -7.148 4.594 5.354 1.00 29.39 312 GLN A C 1
ATOM 2466 O O . GLN A 1 321 ? -6.569 4.483 6.430 1.00 29.86 312 GLN A O 1
ATOM 2472 N N . LYS A 1 322 ? -8.206 3.861 5.027 1.00 26.76 313 LYS A N 1
ATOM 2473 C CA . LYS A 1 322 ? -8.705 2.797 5.899 1.00 26.21 313 LYS A CA 1
ATOM 2474 C C . LYS A 1 322 ? -8.130 1.461 5.478 1.00 26.64 313 LYS A C 1
ATOM 2475 O O . LYS A 1 322 ? -7.822 1.221 4.286 1.00 26.27 313 LYS A O 1
ATOM 2481 N N . GLU A 1 323 ? -8.035 0.587 6.467 1.00 25.76 314 GLU A N 1
ATOM 2482 C CA . GLU A 1 323 ? -7.613 -0.778 6.299 1.00 27.61 314 GLU A CA 1
ATOM 2483 C C . GLU A 1 323 ? -8.547 -1.673 7.105 1.00 29.38 314 GLU A C 1
ATOM 2484 O O . GLU A 1 323 ? -8.844 -1.392 8.289 1.00 30.40 314 GLU A O 1
ATOM 2490 N N . LEU A 1 324 ? -9.019 -2.735 6.468 1.00 27.84 315 LEU A N 1
ATOM 2491 C CA . LEU A 1 324 ? -9.705 -3.794 7.144 1.00 27.67 315 LEU A CA 1
ATOM 2492 C C . LEU A 1 324 ? -9.013 -5.105 6.877 1.00 27.76 315 LEU A C 1
ATOM 2493 O O . LEU A 1 324 ? -8.424 -5.299 5.806 1.00 27.75 315 LEU A O 1
ATOM 2498 N N . TYR A 1 325 ? -9.071 -6.010 7.853 1.00 25.50 316 TYR A N 1
ATOM 2499 C CA . TYR A 1 325 ? -8.820 -7.411 7.586 1.00 25.73 316 TYR A CA 1
ATOM 2500 C C . TYR A 1 325 ? -10.156 -8.089 7.865 1.00 28.51 316 TYR A C 1
ATOM 2501 O O . TYR A 1 325 ? -10.806 -7.849 8.910 1.00 28.45 316 TYR A O 1
ATOM 2510 N N . ILE A 1 326 ? -10.572 -8.878 6.886 1.00 29.21 317 ILE A N 1
ATOM 2511 C CA . ILE A 1 326 ? -11.876 -9.527 6.843 1.00 29.81 317 ILE A CA 1
ATOM 2512 C C . ILE A 1 326 ? -11.655 -11.049 6.700 1.00 30.34 317 ILE A C 1
ATOM 2513 O O . ILE A 1 326 ? -10.701 -11.497 6.043 1.00 27.14 317 ILE A O 1
ATOM 2518 N N . GLU A 1 327 ? -12.499 -11.821 7.383 1.00 27.68 318 GLU A N 1
ATOM 2519 C CA . GLU A 1 327 ? -12.589 -13.257 7.216 1.00 31.20 318 GLU A CA 1
ATOM 2520 C C . GLU A 1 327 ? -13.929 -13.673 6.611 1.00 30.33 318 GLU A C 1
ATOM 2521 O O . GLU A 1 327 ? -14.968 -13.107 6.939 1.00 31.03 318 GLU A O 1
ATOM 2527 N N . ILE A 1 328 ? -13.892 -14.650 5.711 1.00 31.01 319 ILE A N 1
ATOM 2528 C CA . ILE A 1 328 ? -15.105 -15.390 5.310 1.00 32.29 319 ILE A CA 1
ATOM 2529 C C . ILE A 1 328 ? -15.030 -16.756 5.946 1.00 33.59 319 ILE A C 1
ATOM 2530 O O . ILE A 1 328 ? -14.061 -17.503 5.717 1.00 33.38 319 ILE A O 1
ATOM 2535 N N . GLU A 1 329 ? -16.014 -17.042 6.801 1.00 33.05 320 GLU A N 1
ATOM 2536 C CA . GLU A 1 329 ? -16.118 -18.333 7.490 1.00 34.61 320 GLU A CA 1
ATOM 2537 C C . GLU A 1 329 ? -17.590 -18.627 7.665 1.00 34.64 320 GLU A C 1
ATOM 2538 O O . GLU A 1 329 ? -18.347 -17.736 8.048 1.00 30.46 320 GLU A O 1
ATOM 2544 N N . ASN A 1 330 ? -17.994 -19.865 7.375 1.00 35.15 321 ASN A N 1
ATOM 2545 C CA . ASN A 1 330 ? -19.390 -20.272 7.500 1.00 37.83 321 ASN A CA 1
ATOM 2546 C C . ASN A 1 330 ? -20.262 -19.411 6.608 1.00 36.61 321 ASN A C 1
ATOM 2547 O O . ASN A 1 330 ? -21.383 -19.056 6.981 1.00 37.15 321 ASN A O 1
ATOM 2552 N N . ASN A 1 331 ? -19.715 -19.070 5.436 1.00 37.21 322 ASN A N 1
ATOM 2553 C CA . ASN A 1 331 ? -20.374 -18.250 4.440 1.00 37.83 322 ASN A CA 1
ATOM 2554 C C . ASN A 1 331 ? -20.831 -16.860 4.973 1.00 36.65 322 ASN A C 1
ATOM 2555 O O . ASN A 1 331 ? -21.823 -16.328 4.529 1.00 36.71 322 ASN A O 1
ATOM 2560 N N . GLN A 1 332 ? -20.104 -16.301 5.933 1.00 37.57 323 GLN A N 1
ATOM 2561 C CA . GLN A 1 332 ? -20.401 -14.970 6.466 1.00 39.27 323 GLN A CA 1
ATOM 2562 C C . GLN A 1 332 ? -19.143 -14.106 6.469 1.00 36.64 323 GLN A C 1
ATOM 2563 O O . GLN A 1 332 ? -18.076 -14.586 6.844 1.00 31.43 323 GLN A O 1
ATOM 2569 N N . VAL A 1 333 ? -19.289 -12.838 6.075 1.00 34.85 324 VAL A N 1
ATOM 2570 C CA . VAL A 1 333 ? -18.187 -11.865 6.096 1.00 31.58 324 VAL A CA 1
ATOM 2571 C C . VAL A 1 333 ? -18.051 -11.278 7.499 1.00 31.53 324 VAL A C 1
ATOM 2572 O O . VAL A 1 333 ? -19.039 -10.836 8.072 1.00 29.89 324 VAL A O 1
ATOM 2576 N N . SER A 1 334 ? -16.852 -11.268 8.072 1.00 30.56 325 SER A N 1
ATOM 2577 C CA . SER A 1 334 ? -16.656 -10.519 9.324 1.00 33.17 325 SER A CA 1
ATOM 2578 C C . SER A 1 334 ? -15.328 -9.752 9.407 1.00 33.53 325 SER A C 1
ATOM 2579 O O . SER A 1 334 ? -14.319 -10.164 8.829 1.00 29.70 325 SER A O 1
ATOM 2582 N N . ILE A 1 335 ? -15.353 -8.652 10.162 1.00 31.54 326 ILE A N 1
ATOM 2583 C CA . ILE A 1 335 ? -14.203 -7.763 10.301 1.00 30.04 326 ILE A CA 1
ATOM 2584 C C . ILE A 1 335 ? -13.425 -8.206 11.525 1.00 28.93 326 ILE A C 1
ATOM 2585 O O . ILE A 1 335 ? -13.963 -8.230 12.630 1.00 29.42 326 ILE A O 1
ATOM 2590 N N . ILE A 1 336 ? -12.177 -8.622 11.324 1.00 27.36 327 ILE A N 1
ATOM 2591 C CA . ILE A 1 336 ? -11.345 -9.063 12.434 1.00 28.24 327 ILE A CA 1
ATOM 2592 C C . ILE A 1 336 ? -10.412 -7.923 12.937 1.00 27.17 327 ILE A C 1
ATOM 2593 O O . ILE A 1 336 ? -9.973 -7.923 14.073 1.00 27.37 327 ILE A O 1
ATOM 2598 N N . MET A 1 337 ? -10.100 -6.976 12.070 1.00 27.44 328 MET A N 1
ATOM 2599 C CA . MET A 1 337 ? -9.288 -5.815 12.408 1.00 27.92 328 MET A CA 1
ATOM 2600 C C . MET A 1 337 ? -9.670 -4.642 11.506 1.00 27.80 328 MET A C 1
ATOM 2601 O O . MET A 1 337 ? -10.031 -4.843 10.324 1.00 26.89 328 MET A O 1
ATOM 2606 N N . GLU A 1 338 ? -9.562 -3.432 12.063 1.00 25.97 329 GLU A N 1
ATOM 2607 C CA . GLU A 1 338 ? -9.891 -2.188 11.397 1.00 26.44 329 GLU A CA 1
ATOM 2608 C C . GLU A 1 338 ? -8.970 -1.081 11.869 1.00 29.17 329 GLU A C 1
ATOM 2609 O O . GLU A 1 338 ? -8.746 -0.903 13.080 1.00 28.37 329 GLU A O 1
ATOM 2615 N N . LYS A 1 339 ? -8.426 -0.361 10.894 1.00 28.90 330 LYS A N 1
ATOM 2616 C CA . LYS A 1 339 ? -7.904 0.961 11.102 1.00 30.47 330 LYS A CA 1
ATOM 2617 C C . LYS A 1 339 ? -8.823 1.895 10.343 1.00 34.86 330 LYS A C 1
ATOM 2618 O O . LYS A 1 339 ? -9.542 2.693 10.968 1.00 33.72 330 LYS A O 1
ATOM 2625 N N . LEU B 1 24 ? -17.755 -3.783 -22.117 1.00 92.60 15 LEU B N 1
ATOM 2626 C CA . LEU B 1 24 ? -18.529 -3.146 -23.175 1.00 89.73 15 LEU B CA 1
ATOM 2627 C C . LEU B 1 24 ? -18.968 -1.768 -22.772 1.00 78.20 15 LEU B C 1
ATOM 2628 O O . LEU B 1 24 ? -18.621 -1.298 -21.708 1.00 71.77 15 LEU B O 1
ATOM 2633 N N . ASN B 1 25 ? -19.683 -1.112 -23.664 1.00 67.08 16 ASN B N 1
ATOM 2634 C CA . ASN B 1 25 ? -19.998 0.255 -23.427 1.00 60.54 16 ASN B CA 1
ATOM 2635 C C . ASN B 1 25 ? -20.893 0.477 -22.241 1.00 55.19 16 ASN B C 1
ATOM 2636 O O . ASN B 1 25 ? -20.544 1.243 -21.393 1.00 50.76 16 ASN B O 1
ATOM 2641 N N . ALA B 1 26 ? -21.969 -0.279 -22.112 1.00 47.48 17 ALA B N 1
ATOM 2642 C CA . ALA B 1 26 ? -22.877 -0.069 -21.005 1.00 48.04 17 ALA B CA 1
ATOM 2643 C C . ALA B 1 26 ? -22.224 -0.460 -19.689 1.00 47.45 17 ALA B C 1
ATOM 2644 O O . ALA B 1 26 ? -22.399 0.186 -18.695 1.00 42.46 17 ALA B O 1
ATOM 2646 N N . SER B 1 27 ? -21.435 -1.513 -19.712 1.00 46.35 18 SER B N 1
ATOM 2647 C CA . SER B 1 27 ? -20.603 -1.842 -18.540 1.00 48.67 18 SER B CA 1
ATOM 2648 C C . SER B 1 27 ? -19.648 -0.706 -18.129 1.00 43.89 18 SER B C 1
ATOM 2649 O O . SER B 1 27 ? -19.519 -0.405 -16.947 1.00 38.63 18 SER B O 1
ATOM 2652 N N . ASP B 1 28 ? -18.987 -0.085 -19.103 1.00 44.35 19 ASP B N 1
ATOM 2653 C CA . ASP B 1 28 ? -18.065 1.028 -18.844 1.00 43.71 19 ASP B CA 1
ATOM 2654 C C . ASP B 1 28 ? -18.789 2.290 -18.361 1.00 42.38 19 ASP B C 1
ATOM 2655 O O . ASP B 1 28 ? -18.296 2.997 -17.475 1.00 35.66 19 ASP B O 1
ATOM 2660 N N . ARG B 1 29 ? -19.937 2.581 -18.974 1.00 38.44 20 ARG B N 1
ATOM 2661 C CA . ARG B 1 29 ? -20.704 3.759 -18.636 1.00 39.03 20 ARG B CA 1
ATOM 2662 C C . ARG B 1 29 ? -21.238 3.679 -17.209 1.00 37.96 20 ARG B C 1
ATOM 2663 O O . ARG B 1 29 ? -21.206 4.660 -16.461 1.00 35.52 20 ARG B O 1
ATOM 2671 N N . LEU B 1 30 ? -21.703 2.493 -16.828 1.00 34.84 21 LEU B N 1
ATOM 2672 C CA . LEU B 1 30 ? -22.194 2.266 -15.498 1.00 34.12 21 LEU B CA 1
ATOM 2673 C C . LEU B 1 30 ? -21.051 2.392 -14.498 1.00 33.62 21 LEU B C 1
ATOM 2674 O O . LEU B 1 30 ? -21.190 3.055 -13.492 1.00 29.75 21 LEU B O 1
ATOM 2679 N N . LEU B 1 31 ? -19.922 1.764 -14.802 1.00 32.38 22 LEU B N 1
ATOM 2680 C CA . LEU B 1 31 ? -18.777 1.756 -13.889 1.00 34.81 22 LEU B CA 1
ATOM 2681 C C . LEU B 1 31 ? -18.312 3.183 -13.621 1.00 32.97 22 LEU B C 1
ATOM 2682 O O . LEU B 1 31 ? -18.065 3.552 -12.478 1.00 29.39 22 LEU B O 1
ATOM 2687 N N . GLU B 1 32 ? -18.243 3.985 -14.679 1.00 32.50 23 GLU B N 1
ATOM 2688 C CA . GLU B 1 32 ? -17.904 5.420 -14.559 1.00 35.17 23 GLU B CA 1
ATOM 2689 C C . GLU B 1 32 ? -18.807 6.158 -13.562 1.00 34.64 23 GLU B C 1
ATOM 2690 O O . GLU B 1 32 ? -18.334 6.966 -12.752 1.00 30.77 23 GLU B O 1
ATOM 2696 N N . ILE B 1 33 ? -20.111 5.911 -13.658 1.00 32.91 24 ILE B N 1
ATOM 2697 C CA . ILE B 1 33 ? -21.080 6.521 -12.766 1.00 31.14 24 ILE B CA 1
ATOM 2698 C C . ILE B 1 33 ? -20.854 6.078 -11.313 1.00 31.71 24 ILE B C 1
ATOM 2699 O O . ILE B 1 33 ? -20.840 6.916 -10.406 1.00 32.67 24 ILE B O 1
ATOM 2704 N N . MET B 1 34 ? -20.662 4.780 -11.104 1.00 30.11 25 MET B N 1
ATOM 2705 C CA . MET B 1 34 ? -20.484 4.232 -9.754 1.00 31.04 25 MET B CA 1
ATOM 2706 C C . MET B 1 34 ? -19.222 4.785 -9.115 1.00 29.00 25 MET B C 1
ATOM 2707 O O . MET B 1 34 ? -19.237 5.129 -7.960 1.00 28.12 25 MET B O 1
ATOM 2712 N N . ARG B 1 35 ? -18.141 4.869 -9.882 1.00 27.71 26 ARG B N 1
ATOM 2713 C CA . ARG B 1 35 ? -16.872 5.405 -9.375 1.00 30.00 26 ARG B CA 1
ATOM 2714 C C . ARG B 1 35 ? -16.984 6.883 -9.083 1.00 29.40 26 ARG B C 1
ATOM 2715 O O . ARG B 1 35 ? -16.528 7.354 -8.065 1.00 30.54 26 ARG B O 1
ATOM 2723 N N . LEU B 1 36 ? -17.596 7.618 -10.002 1.00 32.04 27 LEU B N 1
ATOM 2724 C CA . LEU B 1 36 ? -17.861 9.025 -9.786 1.00 32.39 27 LEU B CA 1
ATOM 2725 C C . LEU B 1 36 ? -18.675 9.300 -8.517 1.00 31.01 27 LEU B C 1
ATOM 2726 O O . LEU B 1 36 ? -18.353 10.226 -7.742 1.00 33.20 27 LEU B O 1
ATOM 2731 N N . TYR B 1 37 ? -19.726 8.520 -8.300 1.00 30.27 28 TYR B N 1
ATOM 2732 C CA . TYR B 1 37 ? -20.591 8.693 -7.123 1.00 30.06 28 TYR B CA 1
ATOM 2733 C C . TYR B 1 37 ? -19.772 8.662 -5.809 1.00 31.25 28 TYR B C 1
ATOM 2734 O O . TYR B 1 37 ? -19.918 9.545 -4.959 1.00 33.24 28 TYR B O 1
ATOM 2743 N N . GLN B 1 38 ? -18.887 7.680 -5.674 1.00 30.67 29 GLN B N 1
ATOM 2744 C CA . GLN B 1 38 ? -18.124 7.532 -4.437 1.00 30.55 29 GLN B CA 1
ATOM 2745 C C . GLN B 1 38 ? -16.907 8.448 -4.358 1.00 31.72 29 GLN B C 1
ATOM 2746 O O . GLN B 1 38 ? -16.521 8.860 -3.267 1.00 35.65 29 GLN B O 1
ATOM 2752 N N . LYS B 1 39 ? -16.328 8.802 -5.498 1.00 32.43 30 LYS B N 1
ATOM 2753 C CA . LYS B 1 39 ? -15.115 9.640 -5.520 1.00 33.27 30 LYS B CA 1
ATOM 2754 C C . LYS B 1 39 ? -15.460 11.126 -5.457 1.00 36.12 30 LYS B C 1
ATOM 2755 O O . LYS B 1 39 ? -14.838 11.857 -4.700 1.00 35.91 30 LYS B O 1
ATOM 2761 N N . GLN B 1 40 ? -16.444 11.569 -6.247 1.00 34.49 31 GLN B N 1
ATOM 2762 C CA . GLN B 1 40 ? -16.790 12.984 -6.318 1.00 35.56 31 GLN B CA 1
ATOM 2763 C C . GLN B 1 40 ? -18.171 13.375 -5.793 1.00 36.47 31 GLN B C 1
ATOM 2764 O O . GLN B 1 40 ? -18.412 14.552 -5.566 1.00 38.85 31 GLN B O 1
ATOM 2770 N N . GLY B 1 41 ? -19.073 12.423 -5.584 1.00 35.39 32 GLY B N 1
ATOM 2771 C CA . GLY B 1 41 ? -20.376 12.755 -4.997 1.00 37.02 32 GLY B CA 1
ATOM 2772 C C . GLY B 1 41 ? -21.547 12.774 -5.969 1.00 36.57 32 GLY B C 1
ATOM 2773 O O . GLY B 1 41 ? -21.381 12.757 -7.206 1.00 34.23 32 GLY B O 1
ATOM 2774 N N . LEU B 1 42 ? -22.739 12.820 -5.384 1.00 37.77 33 LEU B N 1
ATOM 2775 C CA . LEU B 1 42 ? -23.994 12.649 -6.109 1.00 38.14 33 LEU B CA 1
ATOM 2776 C C . LEU B 1 42 ? -24.257 13.808 -7.065 1.00 41.58 33 LEU B C 1
ATOM 2777 O O . LEU B 1 42 ? -24.842 13.627 -8.138 1.00 38.63 33 LEU B O 1
ATOM 2782 N N . GLU B 1 43 ? -23.808 14.998 -6.681 1.00 39.16 34 GLU B N 1
ATOM 2783 C CA . GLU B 1 43 ? -23.876 16.178 -7.554 1.00 42.72 34 GLU B CA 1
ATOM 2784 C C . GLU B 1 43 ? -23.154 16.007 -8.888 1.00 38.08 34 GLU B C 1
ATOM 2785 O O . GLU B 1 43 ? -23.684 16.352 -9.935 1.00 34.96 34 GLU B O 1
ATOM 2791 N N . MET B 1 44 ? -21.952 15.455 -8.859 1.00 34.91 35 MET B N 1
ATOM 2792 C CA . MET B 1 44 ? -21.234 15.174 -10.110 1.00 33.01 35 MET B CA 1
ATOM 2793 C C . MET B 1 44 ? -21.896 14.066 -10.940 1.00 30.77 35 MET B C 1
ATOM 2794 O O . MET B 1 44 ? -21.859 14.098 -12.171 1.00 28.29 35 MET B O 1
ATOM 2799 N N . VAL B 1 45 ? -22.527 13.103 -10.277 1.00 30.44 36 VAL B N 1
ATOM 2800 C CA . VAL B 1 45 ? -23.337 12.106 -10.979 1.00 31.74 36 VAL B CA 1
ATOM 2801 C C . VAL B 1 45 ? -24.446 12.799 -11.776 1.00 32.51 36 VAL B C 1
ATOM 2802 O O . VAL B 1 45 ? -24.690 12.475 -12.945 1.00 31.65 36 VAL B O 1
ATOM 2806 N N . GLY B 1 46 ? -25.135 13.734 -11.130 1.00 32.90 37 GLY B N 1
ATOM 2807 C CA . GLY B 1 46 ? -26.180 14.527 -11.801 1.00 34.46 37 GLY B CA 1
ATOM 2808 C C . GLY B 1 46 ? -25.675 15.277 -13.019 1.00 34.18 37 GLY B C 1
ATOM 2809 O O . GLY B 1 46 ? -26.330 15.287 -14.055 1.00 37.25 37 GLY B O 1
ATOM 2810 N N . GLN B 1 47 ? -24.507 15.900 -12.906 1.00 35.37 38 GLN B N 1
ATOM 2811 C CA . GLN B 1 47 ? -23.878 16.563 -14.052 1.00 38.21 38 GLN B CA 1
ATOM 2812 C C . GLN B 1 47 ? -23.552 15.622 -15.196 1.00 36.80 38 GLN B C 1
ATOM 2813 O O . GLN B 1 47 ? -23.680 16.002 -16.347 1.00 32.12 38 GLN B O 1
ATOM 2819 N N . LYS B 1 48 ? -23.114 14.410 -14.872 1.00 35.11 39 LYS B N 1
ATOM 2820 C CA . LYS B 1 48 ? -22.849 13.392 -15.877 1.00 37.69 39 LYS B CA 1
ATOM 2821 C C . LYS B 1 48 ? -24.152 12.910 -16.572 1.00 35.34 39 LYS B C 1
ATOM 2822 O O . LYS B 1 48 ? -24.186 12.705 -17.791 1.00 34.74 39 LYS B O 1
ATOM 2828 N N . LEU B 1 49 ? -25.224 12.745 -15.813 1.00 33.43 40 LEU B N 1
ATOM 2829 C CA . LEU B 1 49 ? -26.491 12.339 -16.423 1.00 33.47 40 LEU B CA 1
ATOM 2830 C C . LEU B 1 49 ? -26.971 13.460 -17.371 1.00 33.83 40 LEU B C 1
ATOM 2831 O O . LEU B 1 49 ? -27.434 13.173 -18.499 1.00 29.91 40 LEU B O 1
ATOM 2836 N N . ASP B 1 50 ? -26.789 14.712 -16.928 1.00 32.45 41 ASP B N 1
ATOM 2837 C CA . ASP B 1 50 ? -27.050 15.898 -17.749 1.00 35.68 41 ASP B CA 1
ATOM 2838 C C . ASP B 1 50 ? -26.267 15.920 -19.048 1.00 36.90 41 ASP B C 1
ATOM 2839 O O . ASP B 1 50 ? -26.824 16.287 -20.084 1.00 36.98 41 ASP B O 1
ATOM 2844 N N . SER B 1 51 ? -24.984 15.538 -19.011 1.00 35.44 42 SER B N 1
ATOM 2845 C CA . SER B 1 51 ? -24.213 15.466 -20.248 1.00 36.03 42 SER B CA 1
ATOM 2846 C C . SER B 1 51 ? -24.783 14.432 -21.249 1.00 32.81 42 SER B C 1
ATOM 2847 O O . SER B 1 51 ? -24.654 14.609 -22.448 1.00 36.59 42 SER B O 1
ATOM 2850 N N . TYR B 1 52 ? -25.404 13.357 -20.768 1.00 34.73 43 TYR B N 1
ATOM 2851 C CA . TYR B 1 52 ? -26.065 12.406 -21.666 1.00 33.63 43 TYR B CA 1
ATOM 2852 C C . TYR B 1 52 ? -27.297 13.034 -22.290 1.00 32.49 43 TYR B C 1
ATOM 2853 O O . TYR B 1 52 ? -27.553 12.844 -23.478 1.00 30.30 43 TYR B O 1
ATOM 2862 N N . LEU B 1 53 ? -28.073 13.761 -21.484 1.00 31.40 44 LEU B N 1
ATOM 2863 C CA . LEU B 1 53 ? -29.329 14.364 -21.947 1.00 31.62 44 LEU B CA 1
ATOM 2864 C C . LEU B 1 53 ? -29.026 15.466 -22.981 1.00 33.05 44 LEU B C 1
ATOM 2865 O O . LEU B 1 53 ? -29.840 15.741 -23.872 1.00 32.35 44 LEU B O 1
ATOM 2870 N N . ALA B 1 54 ? -27.837 16.065 -22.889 1.00 31.30 45 ALA B N 1
ATOM 2871 C CA . ALA B 1 54 ? -27.400 17.046 -23.872 1.00 30.51 45 ALA B CA 1
ATOM 2872 C C . ALA B 1 54 ? -26.782 16.422 -25.135 1.00 33.76 45 ALA B C 1
ATOM 2873 O O . ALA B 1 54 ? -26.349 17.155 -26.029 1.00 35.69 45 ALA B O 1
ATOM 2875 N N . ASP B 1 55 ? -26.773 15.095 -25.246 1.00 34.45 46 ASP B N 1
ATOM 2876 C CA . ASP B 1 55 ? -26.039 14.411 -26.333 1.00 35.18 46 ASP B CA 1
ATOM 2877 C C . ASP B 1 55 ? -26.996 13.840 -27.370 1.00 32.30 46 ASP B C 1
ATOM 2878 O O . ASP B 1 55 ? -27.842 13.028 -27.045 1.00 28.88 46 ASP B O 1
ATOM 2883 N N . LYS B 1 56 ? -26.858 14.239 -28.626 1.00 35.01 47 LYS B N 1
ATOM 2884 C CA . LYS B 1 56 ? -27.780 13.733 -29.649 1.00 37.85 47 LYS B CA 1
ATOM 2885 C C . LYS B 1 56 ? -27.718 12.211 -29.802 1.00 38.66 47 LYS B C 1
ATOM 2886 O O . LYS B 1 56 ? -28.755 11.553 -29.971 1.00 36.03 47 LYS B O 1
ATOM 2892 N N . SER B 1 57 ? -26.523 11.626 -29.738 1.00 38.21 48 SER B N 1
ATOM 2893 C CA . SER B 1 57 ? -26.447 10.167 -29.940 1.00 38.31 48 SER B CA 1
ATOM 2894 C C . SER B 1 57 ? -27.114 9.438 -28.780 1.00 36.57 48 SER B C 1
ATOM 2895 O O . SER B 1 57 ? -27.684 8.377 -28.983 1.00 36.03 48 SER B O 1
ATOM 2898 N N . PHE B 1 58 ? -27.128 10.026 -27.581 1.00 35.83 49 PHE B N 1
ATOM 2899 C CA . PHE B 1 58 ? -27.875 9.414 -26.484 1.00 35.22 49 PHE B CA 1
ATOM 2900 C C . PHE B 1 58 ? -29.358 9.313 -26.821 1.00 34.43 49 PHE B C 1
ATOM 2901 O O . PHE B 1 58 ? -29.988 8.256 -26.627 1.00 35.41 49 PHE B O 1
ATOM 2909 N N . TRP B 1 59 ? -29.927 10.399 -27.321 1.00 34.32 50 TRP B N 1
ATOM 2910 C CA . TRP B 1 59 ? -31.341 10.383 -27.677 1.00 33.69 50 TRP B CA 1
ATOM 2911 C C . TRP B 1 59 ? -31.606 9.441 -28.860 1.00 35.69 50 TRP B C 1
ATOM 2912 O O . TRP B 1 59 ? -32.600 8.729 -28.860 1.00 35.42 50 TRP B O 1
ATOM 2923 N N . ALA B 1 60 ? -30.716 9.436 -29.846 1.00 37.93 51 ALA B N 1
ATOM 2924 C CA . ALA B 1 60 ? -30.828 8.516 -31.003 1.00 41.93 51 ALA B CA 1
ATOM 2925 C C . ALA B 1 60 ? -31.026 7.086 -30.517 1.00 41.57 51 ALA B C 1
ATOM 2926 O O . ALA B 1 60 ? -31.946 6.405 -30.946 1.00 40.97 51 ALA B O 1
ATOM 2928 N N . GLU B 1 61 ? -30.165 6.650 -29.597 1.00 44.21 52 GLU B N 1
ATOM 2929 C CA . GLU B 1 61 ? -30.296 5.338 -28.990 1.00 45.56 52 GLU B CA 1
ATOM 2930 C C . GLU B 1 61 ? -31.614 5.208 -28.207 1.00 44.81 52 GLU B C 1
ATOM 2931 O O . GLU B 1 61 ? -32.378 4.261 -28.423 1.00 44.79 52 GLU B O 1
ATOM 2937 N N . GLU B 1 62 ? -31.893 6.159 -27.323 1.00 38.95 53 GLU B N 1
ATOM 2938 C CA . GLU B 1 62 ? -33.102 6.109 -26.494 1.00 42.48 53 GLU B CA 1
ATOM 2939 C C . GLU B 1 62 ? -34.431 6.060 -27.299 1.00 38.77 53 GLU B C 1
ATOM 2940 O O . GLU B 1 62 ? -35.389 5.399 -26.885 1.00 37.98 53 GLU B O 1
ATOM 2946 N N . LEU B 1 63 ? -34.497 6.765 -28.424 1.00 34.37 54 LEU B N 1
ATOM 2947 C CA . LEU B 1 63 ? -35.715 6.768 -29.235 1.00 38.11 54 LEU B CA 1
ATOM 2948 C C . LEU B 1 63 ? -35.867 5.618 -30.259 1.00 41.73 54 LEU B C 1
ATOM 2949 O O . LEU B 1 63 ? -36.912 5.516 -30.912 1.00 38.61 54 LEU B O 1
ATOM 2954 N N . GLN B 1 64 ? -34.849 4.769 -30.417 1.00 45.81 55 GLN B N 1
ATOM 2955 C CA . GLN B 1 64 ? -34.772 3.919 -31.625 1.00 50.48 55 GLN B CA 1
ATOM 2956 C C . GLN B 1 64 ? -35.952 2.979 -31.869 1.00 49.70 55 GLN B C 1
ATOM 2957 O O . GLN B 1 64 ? -36.329 2.780 -33.039 1.00 51.97 55 GLN B O 1
ATOM 2963 N N . ASN B 1 65 ? -36.541 2.412 -30.814 1.00 48.82 56 ASN B N 1
ATOM 2964 C CA . ASN B 1 65 ? -37.742 1.557 -30.986 1.00 48.89 56 ASN B CA 1
ATOM 2965 C C . ASN B 1 65 ? -39.021 2.170 -30.417 1.00 47.91 56 ASN B C 1
ATOM 2966 O O . ASN B 1 65 ? -39.934 1.454 -30.004 1.00 48.32 56 ASN B O 1
ATOM 2971 N N . LYS B 1 66 ? -39.109 3.497 -30.412 1.00 44.76 57 LYS B N 1
ATOM 2972 C CA . LYS B 1 66 ? -40.312 4.163 -29.904 1.00 44.11 57 LYS B CA 1
ATOM 2973 C C . LYS B 1 66 ? -41.209 4.545 -31.050 1.00 38.33 57 LYS B C 1
ATOM 2974 O O . LYS B 1 66 ? -40.738 4.719 -32.171 1.00 36.41 57 LYS B O 1
ATOM 2980 N N . ASP B 1 67 ? -42.497 4.681 -30.771 1.00 35.28 58 ASP B N 1
ATOM 2981 C CA . ASP B 1 67 ? -43.428 5.219 -31.771 1.00 36.33 58 ASP B CA 1
ATOM 2982 C C . ASP B 1 67 ? -43.308 6.764 -31.771 1.00 37.40 58 ASP B C 1
ATOM 2983 O O . ASP B 1 67 ? -43.982 7.433 -30.988 1.00 35.30 58 ASP B O 1
ATOM 2988 N N . THR B 1 68 ? -42.471 7.304 -32.654 1.00 37.24 59 THR B N 1
ATOM 2989 C CA . THR B 1 68 ? -42.110 8.734 -32.634 1.00 38.69 59 THR B CA 1
ATOM 2990 C C . THR B 1 68 ? -42.776 9.673 -33.665 1.00 35.25 59 THR B C 1
ATOM 2991 O O . THR B 1 68 ? -42.499 10.885 -33.662 1.00 34.26 59 THR B O 1
ATOM 2995 N N . ASP B 1 69 ? -43.663 9.157 -34.506 1.00 32.14 60 ASP B N 1
ATOM 2996 C CA . ASP B 1 69 ? -44.291 9.976 -35.570 1.00 32.85 60 ASP B CA 1
ATOM 2997 C C . ASP B 1 69 ? -45.066 11.214 -35.064 1.00 31.24 60 ASP B C 1
ATOM 2998 O O . ASP B 1 69 ? -45.100 12.236 -35.732 1.00 32.91 60 ASP B O 1
ATOM 3003 N N . PHE B 1 70 ? -45.726 11.092 -33.928 1.00 30.52 61 PHE B N 1
ATOM 3004 C CA . PHE B 1 70 ? -46.498 12.189 -33.379 1.00 31.73 61 PHE B CA 1
ATOM 3005 C C . PHE B 1 70 ? -45.735 12.956 -32.312 1.00 28.67 61 PHE B C 1
ATOM 3006 O O . PHE B 1 70 ? -46.292 13.829 -31.671 1.00 29.71 61 PHE B O 1
ATOM 3014 N N . GLY B 1 71 ? -44.471 12.627 -32.119 1.00 29.98 62 GLY B N 1
ATOM 3015 C CA . GLY B 1 71 ? -43.622 13.344 -31.179 1.00 29.36 62 GLY B CA 1
ATOM 3016 C C . GLY B 1 71 ? -43.069 12.484 -30.070 1.00 30.29 62 GLY B C 1
ATOM 3017 O O . GLY B 1 71 ? -43.311 11.272 -30.018 1.00 29.59 62 GLY B O 1
ATOM 3018 N N . TYR B 1 72 ? -42.292 13.134 -29.205 1.00 30.60 63 TYR B N 1
ATOM 3019 C CA . TYR B 1 72 ? -41.761 12.562 -27.991 1.00 29.51 63 TYR B CA 1
ATOM 3020 C C . TYR B 1 72 ? -42.643 12.989 -26.805 1.00 30.75 63 TYR B C 1
ATOM 3021 O O . TYR B 1 72 ? -42.967 14.165 -26.655 1.00 30.59 63 TYR B O 1
ATOM 3030 N N . TYR B 1 73 ? -43.004 12.033 -25.960 1.00 29.28 64 TYR B N 1
ATOM 3031 C CA . TYR B 1 73 ? -43.852 12.265 -24.804 1.00 30.22 64 TYR B CA 1
ATOM 3032 C C . TYR B 1 73 ? -43.180 11.566 -23.627 1.00 29.35 64 TYR B C 1
ATOM 3033 O O . TYR B 1 73 ? -43.131 10.349 -23.579 1.00 27.78 64 TYR B O 1
ATOM 3042 N N . GLN B 1 74 ? -42.624 12.343 -22.705 1.00 28.76 65 GLN B N 1
ATOM 3043 C CA . GLN B 1 74 ? -41.808 11.777 -21.638 1.00 32.16 65 GLN B CA 1
ATOM 3044 C C . GLN B 1 74 ? -42.654 10.903 -20.723 1.00 33.55 65 GLN B C 1
ATOM 3045 O O . GLN B 1 74 ? -42.277 9.788 -20.423 1.00 34.34 65 GLN B O 1
ATOM 3051 N N . ASN B 1 75 ? -43.801 11.407 -20.290 1.00 33.91 66 ASN B N 1
ATOM 3052 C CA . ASN B 1 75 ? -44.679 10.637 -19.445 1.00 36.37 66 ASN B CA 1
ATOM 3053 C C . ASN B 1 75 ? -45.908 10.249 -20.234 1.00 38.29 66 ASN B C 1
ATOM 3054 O O . ASN B 1 75 ? -45.992 10.501 -21.452 1.00 34.06 66 ASN B O 1
ATOM 3059 N N . LYS B 1 76 ? -46.825 9.584 -19.542 1.00 36.57 67 LYS B N 1
ATOM 3060 C CA . LYS B 1 76 ? -48.054 9.137 -20.141 1.00 39.07 67 LYS B CA 1
ATOM 3061 C C . LYS B 1 76 ? -48.817 10.353 -20.610 1.00 37.75 67 LYS B C 1
ATOM 3062 O O . LYS B 1 76 ? -48.893 11.347 -19.890 1.00 35.64 67 LYS B O 1
ATOM 3068 N N . GLN B 1 77 ? -49.380 10.268 -21.810 1.00 34.88 68 GLN B N 1
ATOM 3069 C CA . GLN B 1 77 ? -50.154 11.374 -22.381 1.00 36.43 68 GLN B CA 1
ATOM 3070 C C . GLN B 1 77 ? -51.235 10.806 -23.315 1.00 36.88 68 GLN B C 1
ATOM 3071 O O . GLN B 1 77 ? -51.175 9.652 -23.740 1.00 34.64 68 GLN B O 1
ATOM 3077 N N . PHE B 1 78 ? -52.200 11.641 -23.648 1.00 39.18 69 PHE B N 1
ATOM 3078 C CA . PHE B 1 78 ? -53.297 11.269 -24.536 1.00 37.73 69 PHE B CA 1
ATOM 3079 C C . PHE B 1 78 ? -53.270 12.206 -25.729 1.00 37.81 69 PHE B C 1
ATOM 3080 O O . PHE B 1 78 ? -52.925 13.379 -25.579 1.00 36.46 69 PHE B O 1
ATOM 3088 N N . LEU B 1 79 ? -53.621 11.682 -26.904 1.00 36.64 70 LEU B N 1
ATOM 3089 C CA . LEU B 1 79 ? -53.497 12.407 -28.144 1.00 36.04 70 LEU B CA 1
ATOM 3090 C C . LEU B 1 79 ? -54.674 12.175 -29.101 1.00 36.14 70 LEU B C 1
ATOM 3091 O O . LEU B 1 79 ? -54.961 11.052 -29.457 1.00 39.01 70 LEU B O 1
ATOM 3096 N N . PHE B 1 80 ? -55.360 13.251 -29.477 1.00 34.97 71 PHE B N 1
ATOM 3097 C CA . PHE B 1 80 ? -56.261 13.258 -30.627 1.00 37.69 71 PHE B CA 1
ATOM 3098 C C . PHE B 1 80 ? -55.523 13.713 -31.877 1.00 35.72 71 PHE B C 1
ATOM 3099 O O . PHE B 1 80 ? -54.726 14.643 -31.836 1.00 32.97 71 PHE B O 1
ATOM 3107 N N . VAL B 1 81 ? -55.783 13.055 -32.988 1.00 36.20 72 VAL B N 1
ATOM 3108 C CA . VAL B 1 81 ? -55.210 13.466 -34.261 1.00 36.18 72 VAL B CA 1
ATOM 3109 C C . VAL B 1 81 ? -56.366 13.708 -35.211 1.00 38.91 72 VAL B C 1
ATOM 3110 O O . VAL B 1 81 ? -57.113 12.782 -35.516 1.00 40.92 72 VAL B O 1
ATOM 3114 N N . ALA B 1 82 ? -56.516 14.948 -35.674 1.00 39.50 73 ALA B N 1
ATOM 3115 C CA . ALA B 1 82 ? -57.591 15.319 -36.601 1.00 39.42 73 ALA B CA 1
ATOM 3116 C C . ALA B 1 82 ? -57.045 15.612 -37.989 1.00 41.95 73 ALA B C 1
ATOM 3117 O O . ALA B 1 82 ? -56.152 16.453 -38.174 1.00 41.25 73 ALA B O 1
ATOM 3119 N N . ASN B 1 83 ? -57.595 14.910 -38.969 1.00 42.38 74 ASN B N 1
ATOM 3120 C CA . ASN B 1 83 ? -57.299 15.185 -40.360 1.00 41.31 74 ASN B CA 1
ATOM 3121 C C . ASN B 1 83 ? -58.466 15.987 -40.909 1.00 43.85 74 ASN B C 1
ATOM 3122 O O . ASN B 1 83 ? -59.550 15.432 -41.089 1.00 43.38 74 ASN B O 1
ATOM 3127 N N . LYS B 1 84 ? -58.267 17.293 -41.117 1.00 45.94 75 LYS B N 1
ATOM 3128 C CA . LYS B 1 84 ? -59.314 18.193 -41.663 1.00 47.32 75 LYS B CA 1
ATOM 3129 C C . LYS B 1 84 ? -59.877 17.739 -43.008 1.00 49.99 75 LYS B C 1
ATOM 3130 O O . LYS B 1 84 ? -61.046 17.967 -43.296 1.00 50.08 75 LYS B O 1
ATOM 3136 N N . SER B 1 85 ? -59.020 17.147 -43.840 1.00 53.39 76 SER B N 1
ATOM 3137 C CA . SER B 1 85 ? -59.364 16.802 -45.230 1.00 54.62 76 SER B CA 1
ATOM 3138 C C . SER B 1 85 ? -60.295 15.600 -45.377 1.00 56.50 76 SER B C 1
ATOM 3139 O O . SER B 1 85 ? -61.126 15.596 -46.268 1.00 54.96 76 SER B O 1
ATOM 3142 N N . LYS B 1 86 ? -60.167 14.591 -44.516 1.00 57.08 77 LYS B N 1
ATOM 3143 C CA . LYS B 1 86 ? -60.931 13.344 -44.668 1.00 57.50 77 LYS B CA 1
ATOM 3144 C C . LYS B 1 86 ? -62.460 13.506 -44.603 1.00 55.85 77 LYS B C 1
ATOM 3145 O O . LYS B 1 86 ? -63.148 13.066 -45.517 1.00 54.47 77 LYS B O 1
ATOM 3151 N N . PRO B 1 87 ? -63.003 14.082 -43.512 1.00 52.40 78 PRO B N 1
ATOM 3152 C CA . PRO B 1 87 ? -62.355 14.428 -42.258 1.00 50.89 78 PRO B CA 1
ATOM 3153 C C . PRO B 1 87 ? -62.462 13.301 -41.238 1.00 48.79 78 PRO B C 1
ATOM 3154 O O . PRO B 1 87 ? -63.384 12.507 -41.287 1.00 45.59 78 PRO B O 1
ATOM 3158 N N . SER B 1 88 ? -61.508 13.233 -40.317 1.00 49.43 79 SER B N 1
ATOM 3159 C CA . SER B 1 88 ? -61.463 12.151 -39.344 1.00 45.44 79 SER B CA 1
ATOM 3160 C C . SER B 1 88 ? -60.791 12.570 -38.034 1.00 45.44 79 SER B C 1
ATOM 3161 O O . SER B 1 88 ? -60.081 13.590 -37.979 1.00 39.51 79 SER B O 1
ATOM 3164 N N . LEU B 1 89 ? -61.024 11.757 -36.998 1.00 41.26 80 LEU B N 1
ATOM 3165 C CA . LEU B 1 89 ? -60.426 11.959 -35.693 1.00 40.11 80 LEU B CA 1
ATOM 3166 C C . LEU B 1 89 ? -60.010 10.637 -35.083 1.00 41.29 80 LEU B C 1
ATOM 3167 O O . LEU B 1 89 ? -60.833 9.709 -34.968 1.00 41.97 80 LEU B O 1
ATOM 3172 N N . GLU B 1 90 ? -58.745 10.563 -34.679 1.00 38.77 81 GLU B N 1
ATOM 3173 C CA . GLU B 1 90 ? -58.191 9.381 -34.028 1.00 39.87 81 GLU B CA 1
ATOM 3174 C C . GLU B 1 90 ? -57.838 9.705 -32.594 1.00 40.30 81 GLU B C 1
ATOM 3175 O O . GLU B 1 90 ? -57.589 10.859 -32.265 1.00 41.29 81 GLU B O 1
ATOM 3181 N N . PHE B 1 91 ? -57.795 8.691 -31.742 1.00 40.36 82 PHE B N 1
ATOM 3182 C CA . PHE B 1 91 ? -57.488 8.913 -30.335 1.0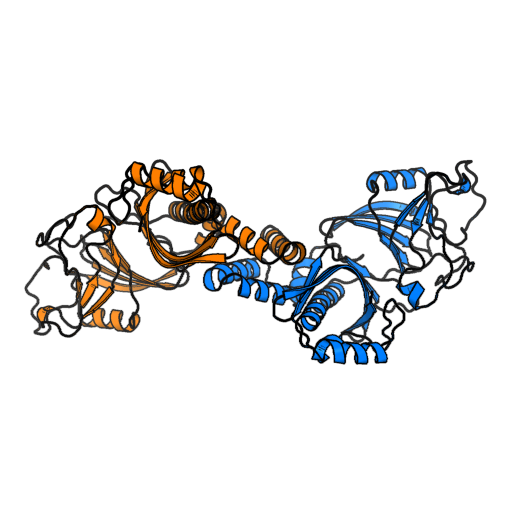0 41.74 82 PHE B CA 1
ATOM 3183 C C . PHE B 1 91 ? -56.478 7.874 -29.886 1.00 43.20 82 PHE B C 1
ATOM 3184 O O . PHE B 1 91 ? -56.606 6.674 -30.204 1.00 39.26 82 PHE B O 1
ATOM 3192 N N . TYR B 1 92 ? -55.447 8.351 -29.187 1.00 40.77 83 TYR B N 1
ATOM 3193 C CA . TYR B 1 92 ? -54.342 7.505 -28.769 1.00 39.58 83 TYR B CA 1
ATOM 3194 C C . TYR B 1 92 ? -54.059 7.608 -27.280 1.00 42.47 83 TYR B C 1
ATOM 3195 O O . TYR B 1 92 ? -54.300 8.632 -26.643 1.00 40.92 83 TYR B O 1
ATOM 3204 N N . GLU B 1 93 ? -53.507 6.520 -26.757 1.00 40.78 84 GLU B N 1
ATOM 3205 C CA . GLU B 1 93 ? -52.899 6.501 -25.459 1.00 43.35 84 GLU B CA 1
ATOM 3206 C C . GLU B 1 93 ? -51.427 6.363 -25.742 1.00 41.18 84 GLU B C 1
ATOM 3207 O O . GLU B 1 93 ? -51.056 5.602 -26.626 1.00 42.02 84 GLU B O 1
ATOM 3213 N N . ILE B 1 94 ? -50.590 7.096 -25.008 1.00 39.31 85 ILE B N 1
ATOM 3214 C CA . ILE B 1 94 ? -49.149 7.049 -25.200 1.00 40.76 85 ILE B CA 1
ATOM 3215 C C . ILE B 1 94 ? -48.427 6.838 -23.873 1.00 41.68 85 ILE B C 1
ATOM 3216 O O . ILE B 1 94 ? -48.422 7.715 -23.020 1.00 44.26 85 ILE B O 1
ATOM 3221 N N . GLU B 1 95 ? -47.793 5.684 -23.727 1.00 43.82 86 GLU B N 1
ATOM 3222 C CA . GLU B 1 95 ? -47.107 5.317 -22.489 1.00 47.34 86 GLU B CA 1
ATOM 3223 C C . GLU B 1 95 ? -45.743 4.778 -22.911 1.00 42.97 86 GLU B C 1
ATOM 3224 O O . GLU B 1 95 ? -45.641 3.980 -23.845 1.00 40.19 86 GLU B O 1
ATOM 3230 N N . ASN B 1 96 ? -44.691 5.294 -22.285 1.00 39.39 87 ASN B N 1
ATOM 3231 C CA . ASN B 1 96 ? -43.304 5.080 -22.736 1.00 41.65 87 ASN B CA 1
ATOM 3232 C C . ASN B 1 96 ? -43.095 5.353 -24.222 1.00 40.44 87 ASN B C 1
ATOM 3233 O O . ASN B 1 96 ? -42.249 4.725 -24.870 1.00 36.72 87 ASN B O 1
ATOM 3238 N N . ASN B 1 97 ? -43.874 6.303 -24.747 1.00 39.50 88 ASN B N 1
ATOM 3239 C CA . ASN B 1 97 ? -43.808 6.701 -26.141 1.00 38.64 88 ASN B CA 1
ATOM 3240 C C . ASN B 1 97 ? -44.186 5.584 -27.111 1.00 39.70 88 ASN B C 1
ATOM 3241 O O . ASN B 1 97 ? -43.709 5.571 -28.230 1.00 36.75 88 ASN B O 1
ATOM 3246 N N . MET B 1 98 ? -45.019 4.648 -26.667 1.00 38.75 89 MET B N 1
ATOM 3247 C CA . MET B 1 98 ? -45.579 3.671 -27.567 1.00 41.12 89 MET B CA 1
ATOM 3248 C C . MET B 1 98 ? -47.040 4.072 -27.742 1.00 39.98 89 MET B C 1
ATOM 3249 O O . MET B 1 98 ? -47.711 4.392 -26.774 1.00 38.87 89 MET B O 1
ATOM 3254 N N . LEU B 1 99 ? -47.513 4.077 -28.979 1.00 38.89 90 LEU B N 1
ATOM 3255 C CA . LEU B 1 99 ? -48.878 4.450 -29.265 1.00 43.82 90 LEU B CA 1
ATOM 3256 C C . LEU B 1 99 ? -49.799 3.261 -29.124 1.00 44.49 90 LEU B C 1
ATOM 3257 O O . LEU B 1 99 ? -49.541 2.207 -29.687 1.00 50.70 90 LEU B O 1
ATOM 3262 N N . LYS B 1 100 ? -50.867 3.437 -28.367 1.00 45.95 91 LYS B N 1
ATOM 3263 C CA . LYS B 1 100 ? -51.998 2.531 -28.404 1.00 48.23 91 LYS B CA 1
ATOM 3264 C C . LYS B 1 100 ? -53.163 3.318 -28.961 1.00 46.41 91 LYS B C 1
ATOM 3265 O O . LYS B 1 100 ? -53.617 4.293 -28.368 1.00 44.11 91 LYS B O 1
ATOM 3271 N N . LYS B 1 101 ? -53.633 2.905 -30.126 1.00 47.85 92 LYS B N 1
ATOM 3272 C CA . LYS B 1 101 ? -54.775 3.550 -30.755 1.00 47.18 92 LYS B CA 1
ATOM 3273 C C . LYS B 1 101 ? -56.056 3.045 -30.119 1.00 48.50 92 LYS B C 1
ATOM 3274 O O . LYS B 1 101 ? -56.342 1.852 -30.188 1.00 52.33 92 LYS B O 1
ATOM 3280 N N . ILE B 1 102 ? -56.814 3.946 -29.494 1.00 47.73 93 ILE B N 1
ATOM 3281 C CA . ILE B 1 102 ? -58.073 3.600 -28.842 1.00 50.59 93 ILE B CA 1
ATOM 3282 C C . ILE B 1 102 ? -59.196 3.453 -29.872 1.00 55.51 93 ILE B C 1
ATOM 3283 O O . ILE B 1 102 ? -59.996 2.509 -29.822 1.00 51.64 93 ILE B O 1
ATOM 3288 N N . ASN B 1 103 ? -59.267 4.397 -30.802 1.00 55.13 94 ASN B N 1
ATOM 3289 C CA . ASN B 1 103 ? -60.230 4.298 -31.884 1.00 54.75 94 ASN B CA 1
ATOM 3290 C C . ASN B 1 103 ? -60.034 5.414 -32.902 1.00 55.07 94 ASN B C 1
ATOM 3291 O O . ASN B 1 103 ? -59.174 6.294 -32.734 1.00 51.18 94 ASN B O 1
ATOM 3296 N N . SER B 1 104 ? -60.815 5.345 -33.972 1.00 52.01 95 SER B N 1
ATOM 3297 C CA . SER B 1 104 ? -60.906 6.426 -34.939 1.00 55.26 95 SER B CA 1
ATOM 3298 C C . SER B 1 104 ? -62.291 6.447 -35.573 1.00 54.86 95 SER B C 1
ATOM 3299 O O . SER B 1 104 ? -63.008 5.453 -35.532 1.00 56.40 95 SER B O 1
ATOM 3302 N N . SER B 1 105 ? -62.664 7.587 -36.143 1.00 53.94 96 SER B N 1
ATOM 3303 C CA . SER B 1 105 ? -63.928 7.720 -36.845 1.00 50.75 96 SER B CA 1
ATOM 3304 C C . SER B 1 105 ? -63.921 8.928 -37.750 1.00 54.95 96 SER B C 1
ATOM 3305 O O . SER B 1 105 ? -62.987 9.730 -37.745 1.00 53.28 96 SER B O 1
ATOM 3308 N N . LYS B 1 106 ? -64.995 9.051 -38.517 1.00 55.30 97 LYS B N 1
ATOM 3309 C CA . LYS B 1 106 ? -65.206 10.192 -39.379 1.00 57.11 97 LYS B CA 1
ATOM 3310 C C . LYS B 1 106 ? -65.605 11.335 -38.470 1.00 51.19 97 LYS B C 1
ATOM 3311 O O . LYS B 1 106 ? -66.052 11.106 -37.346 1.00 50.61 97 LYS B O 1
ATOM 3317 N N . ALA B 1 107 ? -65.478 12.560 -38.964 1.00 48.34 98 ALA B N 1
ATOM 3318 C CA . ALA B 1 107 ? -65.779 13.735 -38.164 1.00 45.66 98 ALA B CA 1
ATOM 3319 C C . ALA B 1 107 ? -66.299 14.892 -39.004 1.00 44.09 98 ALA B C 1
ATOM 3320 O O . ALA B 1 107 ? -65.926 15.034 -40.167 1.00 42.10 98 ALA B O 1
ATOM 3322 N N . LEU B 1 108 ? -67.132 15.736 -38.391 1.00 45.13 99 LEU B N 1
ATOM 3323 C CA . LEU B 1 108 ? -67.485 17.027 -38.983 1.00 46.63 99 LEU B CA 1
ATOM 3324 C C . LEU B 1 108 ? -66.474 18.085 -38.518 1.00 48.73 99 LEU B C 1
ATOM 3325 O O . LEU B 1 108 ? -66.075 18.109 -37.335 1.00 41.37 99 LEU B O 1
ATOM 3330 N N . VAL B 1 109 ? -66.070 18.937 -39.467 1.00 46.10 100 VAL B N 1
ATOM 3331 C CA . VAL B 1 109 ? -65.108 20.026 -39.253 1.00 44.80 100 VAL B CA 1
ATOM 3332 C C . VAL B 1 109 ? -65.601 21.298 -39.942 1.00 45.10 100 VAL B C 1
ATOM 3333 O O . VAL B 1 109 ? -66.593 21.277 -40.673 1.00 45.11 100 VAL B O 1
ATOM 3337 N N . GLY B 1 110 ? -64.921 22.410 -39.695 1.00 42.14 101 GLY B N 1
ATOM 3338 C CA . GLY B 1 110 ? -65.293 23.676 -40.308 1.00 44.78 101 GLY B CA 1
ATOM 3339 C C . GLY B 1 110 ? -65.272 23.628 -41.835 1.00 45.31 101 GLY B C 1
ATOM 3340 O O . GLY B 1 110 ? -64.618 22.781 -42.432 1.00 41.71 101 GLY B O 1
ATOM 3341 N N . SER B 1 111 ? -66.002 24.540 -42.465 1.00 47.15 102 SER B N 1
ATOM 3342 C CA . SER B 1 111 ? -66.114 24.564 -43.931 1.00 48.58 102 SER B CA 1
ATOM 3343 C C . SER B 1 111 ? -64.914 25.255 -44.598 1.00 46.88 102 SER B C 1
ATOM 3344 O O . SER B 1 111 ? -64.553 24.919 -45.719 1.00 45.74 102 SER B O 1
ATOM 3347 N N . LYS B 1 112 ? -64.304 26.223 -43.918 1.00 49.07 103 LYS B N 1
ATOM 3348 C CA . LYS B 1 112 ? -63.160 26.929 -44.482 1.00 48.61 103 LYS B CA 1
ATOM 3349 C C . LYS B 1 112 ? -61.909 26.055 -44.457 1.00 52.26 103 LYS B C 1
ATOM 3350 O O . LYS B 1 112 ? -61.458 25.597 -43.392 1.00 49.58 103 LYS B O 1
ATOM 3356 N N . LYS B 1 113 ? -61.338 25.857 -45.637 1.00 49.74 104 LYS B N 1
ATOM 3357 C CA . LYS B 1 113 ? -60.050 25.205 -45.758 1.00 51.49 104 LYS B CA 1
ATOM 3358 C C . LYS B 1 113 ? -58.961 26.156 -45.352 1.00 46.27 104 LYS B C 1
ATOM 3359 O O . LYS B 1 113 ? -59.144 27.361 -45.371 1.00 48.30 104 LYS B O 1
ATOM 3365 N N . GLY B 1 114 ? -57.821 25.585 -44.983 1.00 49.76 105 GLY B N 1
ATOM 3366 C CA . GLY B 1 114 ? -56.642 26.352 -44.597 1.00 47.36 105 GLY B CA 1
ATOM 3367 C C . GLY B 1 114 ? -56.659 26.698 -43.120 1.00 44.80 105 GLY B C 1
ATOM 3368 O O . GLY B 1 114 ? -57.323 26.043 -42.318 1.00 41.17 105 GLY B O 1
ATOM 3369 N N . ASP B 1 115 ? -55.943 27.759 -42.782 1.00 45.60 106 ASP B N 1
ATOM 3370 C CA . ASP B 1 115 ? -55.836 28.233 -41.405 1.00 46.67 106 ASP B CA 1
ATOM 3371 C C . ASP B 1 115 ? -57.081 28.893 -40.838 1.00 46.57 106 ASP B C 1
ATOM 3372 O O . ASP B 1 115 ? -57.885 29.483 -41.566 1.00 52.66 106 ASP B O 1
ATOM 3377 N N . LYS B 1 116 ? -57.241 28.790 -39.523 1.00 43.09 107 LYS B N 1
ATOM 3378 C CA . LYS B 1 116 ? -58.079 29.745 -38.810 1.00 39.84 107 LYS B CA 1
ATOM 3379 C C . LYS B 1 116 ? -57.216 30.938 -38.430 1.00 41.12 107 LYS B C 1
ATOM 3380 O O . LYS B 1 116 ? -56.173 30.773 -37.780 1.00 37.80 107 LYS B O 1
ATOM 3386 N N . THR B 1 117 ? -57.639 32.134 -38.844 1.00 40.83 108 THR B N 1
ATOM 3387 C CA . THR B 1 117 ? -56.968 33.384 -38.449 1.00 43.03 108 THR B CA 1
ATOM 3388 C C . THR B 1 117 ? -57.880 34.401 -37.794 1.00 42.35 108 THR B C 1
ATOM 3389 O O . THR B 1 117 ? -57.389 35.371 -37.231 1.00 40.32 108 THR B O 1
ATOM 3393 N N . LEU B 1 118 ? -59.197 34.212 -37.873 1.00 44.91 109 LEU B N 1
ATOM 3394 C CA . LEU B 1 118 ? -60.117 35.249 -37.433 1.00 46.22 109 LEU B CA 1
ATOM 3395 C C . LEU B 1 118 ? -61.391 34.729 -36.766 1.00 46.05 109 LEU B C 1
ATOM 3396 O O . LEU B 1 118 ? -61.898 33.658 -37.084 1.00 46.20 109 LEU B O 1
ATOM 3401 N N . GLU B 1 119 ? -61.891 35.521 -35.828 1.00 45.34 110 GLU B N 1
ATOM 3402 C CA . GLU B 1 119 ? -63.178 35.302 -35.207 1.00 50.38 110 GLU B CA 1
ATOM 3403 C C . GLU B 1 119 ? -64.237 35.171 -36.316 1.00 50.18 110 GLU B C 1
ATOM 3404 O O . GLU B 1 119 ? -64.382 36.071 -37.148 1.00 50.06 110 GLU B O 1
ATOM 3410 N N . GLY B 1 120 ? -64.933 34.036 -36.349 1.00 46.10 111 GLY B N 1
ATOM 3411 C CA . GLY B 1 120 ? -66.034 33.822 -37.292 1.00 45.57 111 GLY B CA 1
ATOM 3412 C C . GLY B 1 120 ? -65.695 33.407 -38.720 1.00 43.71 111 GLY B C 1
ATOM 3413 O O . GLY B 1 120 ? -66.548 33.471 -39.595 1.00 43.34 111 GLY B O 1
ATOM 3414 N N . ASP B 1 121 ? -64.469 32.950 -38.965 1.00 42.53 112 ASP B N 1
ATOM 3415 C CA . ASP B 1 121 ? -64.048 32.552 -40.306 1.00 42.20 112 ASP B CA 1
ATOM 3416 C C . ASP B 1 121 ? -64.351 31.080 -40.652 1.00 40.71 112 ASP B C 1
ATOM 3417 O O . ASP B 1 121 ? -63.959 30.608 -41.719 1.00 39.38 112 ASP B O 1
ATOM 3422 N N . LEU B 1 122 ? -65.014 30.356 -39.746 1.00 38.35 113 LEU B N 1
ATOM 3423 C CA . LEU B 1 122 ? -65.505 29.007 -40.009 1.00 40.50 113 LEU B CA 1
ATOM 3424 C C . LEU B 1 122 ? -64.434 27.952 -40.235 1.00 40.69 113 LEU B C 1
ATOM 3425 O O . LEU B 1 122 ? -64.737 26.908 -40.819 1.00 37.78 113 LEU B O 1
ATOM 3430 N N . ALA B 1 123 ? -63.197 28.206 -39.794 1.00 38.56 114 ALA B N 1
ATOM 3431 C CA . ALA B 1 123 ? -62.109 27.260 -40.035 1.00 37.10 114 ALA B CA 1
ATOM 3432 C C . ALA B 1 123 ? -61.829 26.431 -38.806 1.00 36.28 114 ALA B C 1
ATOM 3433 O O . ALA B 1 123 ? -61.886 26.938 -37.680 1.00 34.68 114 ALA B O 1
ATOM 3435 N N . THR B 1 124 ? -61.506 25.161 -39.017 1.00 35.77 115 THR B N 1
ATOM 3436 C CA . THR B 1 124 ? -60.927 24.340 -37.954 1.00 36.18 115 THR B CA 1
ATOM 3437 C C . THR B 1 124 ? -59.408 24.647 -37.985 1.00 36.20 115 THR B C 1
ATOM 3438 O O . THR B 1 124 ? -58.773 24.547 -39.026 1.00 34.07 115 THR B O 1
ATOM 3442 N N . PRO B 1 125 ? -58.824 25.096 -36.863 1.00 38.74 116 PRO B N 1
ATOM 3443 C CA . PRO B 1 125 ? -57.400 25.468 -36.976 1.00 36.29 116 PRO B CA 1
ATOM 3444 C C . PRO B 1 125 ? -56.462 24.284 -37.185 1.00 34.17 116 PRO B C 1
ATOM 3445 O O . PRO B 1 125 ? -56.789 23.166 -36.821 1.00 39.28 116 PRO B O 1
ATOM 3449 N N . ILE B 1 126 ? -55.309 24.561 -37.773 1.00 31.32 117 ILE B N 1
ATOM 3450 C CA . ILE B 1 126 ? -54.265 23.598 -38.042 1.00 33.96 117 ILE B CA 1
ATOM 3451 C C . ILE B 1 126 ? -53.166 23.896 -37.030 1.00 34.56 117 ILE B C 1
ATOM 3452 O O . ILE B 1 126 ? -52.883 25.055 -36.789 1.00 36.50 117 ILE B O 1
ATOM 3457 N N . GLY B 1 127 ? -52.578 22.858 -36.435 1.00 34.87 118 GLY B N 1
ATOM 3458 C CA . GLY B 1 127 ? -51.466 23.007 -35.481 1.00 33.90 118 GLY B CA 1
ATOM 3459 C C . GLY B 1 127 ? -51.560 22.008 -34.327 1.00 33.79 118 GLY B C 1
ATOM 3460 O O . GLY B 1 127 ? -52.195 20.954 -34.455 1.00 30.88 118 GLY B O 1
ATOM 3461 N N . VAL B 1 128 ? -50.948 22.353 -33.194 1.00 30.35 119 VAL B N 1
ATOM 3462 C CA . VAL B 1 128 ? -50.971 21.520 -31.986 1.00 29.69 119 VAL B CA 1
ATOM 3463 C C . VAL B 1 128 ? -51.729 22.294 -30.922 1.00 29.49 119 VAL B C 1
ATOM 3464 O O . VAL B 1 128 ? -51.423 23.440 -30.651 1.00 27.15 119 VAL B O 1
ATOM 3468 N N . TYR B 1 129 ? -52.735 21.658 -30.335 1.00 30.39 120 TYR B N 1
ATOM 3469 C CA . TYR B 1 129 ? -53.587 22.300 -29.349 1.00 31.23 120 TYR B CA 1
ATOM 3470 C C . TYR B 1 129 ? -53.664 21.426 -28.110 1.00 30.76 120 TYR B C 1
ATOM 3471 O O . TYR B 1 129 ? -53.173 20.299 -28.122 1.00 28.04 120 TYR B O 1
ATOM 3480 N N . ARG B 1 130 ? -54.234 21.975 -27.048 1.00 31.60 121 ARG B N 1
ATOM 3481 C CA . ARG B 1 130 ? -54.379 21.288 -25.761 1.00 34.42 121 ARG B CA 1
ATOM 3482 C C . ARG B 1 130 ? -55.856 21.301 -25.384 1.00 32.43 121 ARG B C 1
ATOM 3483 O O . ARG B 1 130 ? -56.530 22.311 -25.573 1.00 33.30 121 ARG B O 1
ATOM 3491 N N . ILE B 1 131 ? -56.357 20.173 -24.888 1.00 34.85 122 ILE B N 1
ATOM 3492 C CA . ILE B 1 131 ? -57.697 20.092 -24.294 1.00 37.71 122 ILE B CA 1
ATOM 3493 C C . ILE B 1 131 ? -57.633 20.547 -22.834 1.00 41.00 122 ILE B C 1
ATOM 3494 O O . ILE B 1 131 ? -57.000 19.896 -22.006 1.00 44.08 122 ILE B O 1
ATOM 3499 N N . THR B 1 132 ? -58.307 21.646 -22.532 1.00 43.30 123 THR B N 1
ATOM 3500 C CA . THR B 1 132 ? -58.174 22.321 -21.248 1.00 47.76 123 THR B CA 1
ATOM 3501 C C . THR B 1 132 ? -59.269 21.934 -20.258 1.00 49.37 123 THR B C 1
ATOM 3502 O O . THR B 1 132 ? -59.066 22.016 -19.046 1.00 48.09 123 THR B O 1
ATOM 3506 N N . GLN B 1 133 ? -60.432 21.549 -20.777 1.00 47.83 124 GLN B N 1
ATOM 3507 C CA . GLN B 1 133 ? -61.582 21.222 -19.946 1.00 47.03 124 GLN B CA 1
ATOM 3508 C C . GLN B 1 133 ? -62.682 20.511 -20.756 1.00 48.76 124 GLN B C 1
ATOM 3509 O O . GLN B 1 133 ? -62.671 20.493 -21.998 1.00 44.19 124 GLN B O 1
ATOM 3515 N N . LYS B 1 134 ? -63.625 19.928 -20.022 1.00 50.55 125 LYS B N 1
ATOM 3516 C CA . LYS B 1 134 ? -64.811 19.317 -20.588 1.00 50.85 125 LYS B CA 1
ATOM 3517 C C . LYS B 1 134 ? -66.025 20.069 -20.109 1.00 49.81 125 LYS B C 1
ATOM 3518 O O . LYS B 1 134 ? -66.175 20.310 -18.910 1.00 49.94 125 LYS B O 1
ATOM 3524 N N . LEU B 1 135 ? -66.895 20.423 -21.046 1.00 51.18 126 LEU B N 1
ATOM 3525 C CA . LEU B 1 135 ? -68.187 21.003 -20.740 1.00 54.86 126 LEU B CA 1
ATOM 3526 C C . LEU B 1 135 ? -69.257 19.913 -20.859 1.00 60.54 126 LEU B C 1
ATOM 3527 O O . LEU B 1 135 ? -69.104 18.953 -21.631 1.00 55.51 126 LEU B O 1
ATOM 3532 N N . GLU B 1 136 ? -70.337 20.074 -20.098 1.00 64.25 127 GLU B N 1
ATOM 3533 C CA . GLU B 1 136 ? -71.432 19.096 -20.085 1.00 66.19 127 GLU B CA 1
ATOM 3534 C C . GLU B 1 136 ? -72.840 19.668 -19.983 1.00 68.41 127 GLU B C 1
ATOM 3535 O O . GLU B 1 136 ? -73.790 18.992 -20.355 1.00 72.35 127 GLU B O 1
ATOM 3541 N N . ARG B 1 137 ? -72.981 20.891 -19.482 1.00 73.61 128 ARG B N 1
ATOM 3542 C CA . ARG B 1 137 ? -74.286 21.547 -19.388 1.00 79.17 128 ARG B CA 1
ATOM 3543 C C . ARG B 1 137 ? -74.584 22.276 -20.709 1.00 78.17 128 ARG B C 1
ATOM 3544 O O . ARG B 1 137 ? -74.778 23.490 -20.725 1.00 76.00 128 ARG B O 1
ATOM 3552 N N . LEU B 1 138 ? -74.633 21.535 -21.814 1.00 75.44 129 LEU B N 1
ATOM 3553 C CA . LEU B 1 138 ? -74.656 22.145 -23.145 1.00 74.27 129 LEU B CA 1
ATOM 3554 C C . LEU B 1 138 ? -76.037 22.159 -23.787 1.00 73.77 129 LEU B C 1
ATOM 3555 O O . LEU B 1 138 ? -76.931 21.414 -23.387 1.00 75.65 129 LEU B O 1
ATOM 3560 N N . ASP B 1 139 ? -76.195 23.024 -24.788 1.00 70.88 130 ASP B N 1
ATOM 3561 C CA . ASP B 1 139 ? -77.304 22.930 -25.733 1.00 67.06 130 ASP B CA 1
ATOM 3562 C C . ASP B 1 139 ? -77.267 21.551 -26.379 1.00 65.52 130 ASP B C 1
ATOM 3563 O O . ASP B 1 139 ? -76.186 20.988 -26.595 1.00 61.38 130 ASP B O 1
ATOM 3568 N N . GLN B 1 140 ? -78.444 21.011 -26.691 1.00 63.54 131 GLN B N 1
ATOM 3569 C CA . GLN B 1 140 ? -78.540 19.637 -27.212 1.00 63.69 131 GLN B CA 1
ATOM 3570 C C . GLN B 1 140 ? -77.738 19.417 -28.500 1.00 56.32 131 GLN B C 1
ATOM 3571 O O . GLN B 1 140 ? -77.242 18.316 -28.738 1.00 54.33 131 GLN B O 1
ATOM 3577 N N . TYR B 1 141 ? -77.612 20.461 -29.321 1.00 57.37 132 TYR B N 1
ATOM 3578 C CA . TYR B 1 141 ? -76.840 20.381 -30.576 1.00 59.75 132 TYR B CA 1
ATOM 3579 C C . TYR B 1 141 ? -75.436 19.774 -30.379 1.00 59.38 132 TYR B C 1
ATOM 3580 O O . TYR B 1 141 ? -74.948 19.005 -31.224 1.00 55.25 132 TYR B O 1
ATOM 3589 N N . TYR B 1 142 ? -74.819 20.110 -29.245 1.00 56.25 133 TYR B N 1
ATOM 3590 C CA . TYR B 1 142 ? -73.433 19.749 -28.965 1.00 57.52 133 TYR B CA 1
ATOM 3591 C C . TYR B 1 142 ? -73.236 18.326 -28.447 1.00 54.88 133 TYR B C 1
ATOM 3592 O O . TYR B 1 142 ? -72.098 17.880 -28.308 1.00 51.56 133 TYR B O 1
ATOM 3601 N N . GLY B 1 143 ? -74.325 17.616 -28.149 1.00 55.07 134 GLY B N 1
ATOM 3602 C CA . GLY B 1 143 ? -74.233 16.209 -27.773 1.00 51.94 134 GLY B CA 1
ATOM 3603 C C . GLY B 1 143 ? -73.832 15.966 -26.326 1.00 54.75 134 GLY B C 1
ATOM 3604 O O . GLY B 1 143 ? -74.064 16.809 -25.448 1.00 52.55 134 GLY B O 1
ATOM 3605 N N . VAL B 1 144 ? -73.229 14.803 -26.084 1.00 55.85 135 VAL B N 1
ATOM 3606 C CA . VAL B 1 144 ? -72.923 14.344 -24.721 1.00 59.19 135 VAL B CA 1
ATOM 3607 C C . VAL B 1 144 ? -71.937 15.218 -23.949 1.00 55.95 135 VAL B C 1
ATOM 3608 O O . VAL B 1 144 ? -72.072 15.369 -22.745 1.00 55.38 135 VAL B O 1
ATOM 3612 N N . LEU B 1 145 ? -70.946 15.785 -24.637 1.00 54.80 136 LEU B N 1
ATOM 3613 C CA . LEU B 1 145 ? -69.958 16.649 -23.979 1.00 52.53 136 LEU B CA 1
ATOM 3614 C C . LEU B 1 145 ? -69.182 17.456 -25.005 1.00 48.20 136 LEU B C 1
ATOM 3615 O O . LEU B 1 145 ? -69.198 17.141 -26.189 1.00 48.08 136 LEU B O 1
ATOM 3620 N N . ALA B 1 146 ? -68.488 18.486 -24.532 1.00 47.18 137 ALA B N 1
ATOM 3621 C CA . ALA B 1 146 ? -67.520 19.221 -25.354 1.00 43.66 137 ALA B CA 1
ATOM 3622 C C . ALA B 1 146 ? -66.154 19.261 -24.669 1.00 43.27 137 ALA B C 1
ATOM 3623 O O . ALA B 1 146 ? -66.048 19.653 -23.511 1.00 42.68 137 ALA B O 1
ATOM 3625 N N . PHE B 1 147 ? -65.123 18.845 -25.388 1.00 42.57 138 PHE B N 1
ATOM 3626 C CA . PHE B 1 147 ? -63.752 19.071 -24.966 1.00 44.18 138 PHE B CA 1
ATOM 3627 C C . PHE B 1 147 ? -63.266 20.404 -25.551 1.00 42.63 138 PHE B C 1
ATOM 3628 O O . PHE B 1 147 ? -63.192 20.562 -26.766 1.00 41.03 138 PHE B O 1
ATOM 3636 N N . VAL B 1 148 ? -62.938 21.353 -24.672 1.00 41.53 139 VAL B N 1
ATOM 3637 C CA . VAL B 1 148 ? -62.526 22.689 -25.085 1.00 37.38 139 VAL B CA 1
ATOM 3638 C C . VAL B 1 148 ? -61.052 22.649 -25.490 1.00 34.58 139 VAL B C 1
ATOM 3639 O O . VAL B 1 148 ? -60.234 22.155 -24.736 1.00 34.00 139 VAL B O 1
ATOM 3643 N N . THR B 1 149 ? -60.728 23.119 -26.694 1.00 34.81 140 THR B N 1
ATOM 3644 C CA . THR B 1 149 ? -59.326 23.266 -27.120 1.00 35.25 140 THR B CA 1
ATOM 3645 C C . THR B 1 149 ? -58.879 24.668 -26.791 1.00 34.57 140 THR B C 1
ATOM 3646 O O . THR B 1 149 ? -59.715 25.535 -26.569 1.00 33.70 140 THR B O 1
ATOM 3650 N N . ASN B 1 150 ? -57.565 24.883 -26.749 1.00 34.82 141 ASN B N 1
ATOM 3651 C CA . ASN B 1 150 ? -57.021 26.190 -26.372 1.00 34.87 141 ASN B CA 1
ATOM 3652 C C . ASN B 1 150 ? -56.767 27.108 -27.551 1.00 34.09 141 ASN B C 1
ATOM 3653 O O . ASN B 1 150 ? -55.929 28.001 -27.442 1.00 31.29 141 ASN B O 1
ATOM 3658 N N . TYR B 1 151 ? -57.479 26.925 -28.671 1.00 34.46 142 TYR B N 1
ATOM 3659 C CA . TYR B 1 151 ? -57.396 27.924 -29.732 1.00 34.64 142 TYR B CA 1
ATOM 3660 C C . TYR B 1 151 ? -57.875 29.268 -29.188 1.00 33.70 142 TYR B C 1
ATOM 3661 O O . TYR B 1 151 ? -58.930 29.333 -28.582 1.00 35.56 142 TYR B O 1
ATOM 3670 N N . PRO B 1 152 ? -57.111 30.347 -29.409 1.00 33.22 143 PRO B N 1
ATOM 3671 C CA . PRO B 1 152 ? -55.814 30.466 -30.072 1.00 31.60 143 PRO B CA 1
ATOM 3672 C C . PRO B 1 152 ? -54.665 30.104 -29.140 1.00 32.80 143 PRO B C 1
ATOM 3673 O O . PRO B 1 152 ? -54.607 30.622 -28.026 1.00 31.35 143 PRO B O 1
ATOM 3677 N N . ASN B 1 153 ? -53.752 29.239 -29.583 1.00 30.13 144 ASN B N 1
ATOM 3678 C CA . ASN B 1 153 ? -52.641 28.858 -28.724 1.00 29.89 144 ASN B CA 1
ATOM 3679 C C . ASN B 1 153 ? -51.604 29.989 -28.751 1.00 30.58 144 ASN B C 1
ATOM 3680 O O . ASN B 1 153 ? -51.838 31.058 -29.367 1.00 28.95 144 ASN B O 1
ATOM 3685 N N . LEU B 1 154 ? -50.470 29.7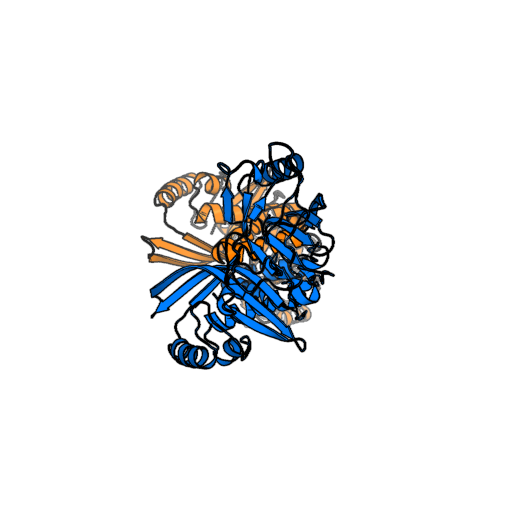76 -28.102 1.00 28.73 145 LEU B N 1
ATOM 3686 C CA . LEU B 1 154 ? -49.437 30.811 -28.027 1.00 30.63 145 LEU B CA 1
ATOM 3687 C C . LEU B 1 154 ? -48.984 31.211 -29.410 1.00 29.66 145 LEU B C 1
ATOM 3688 O O . LEU B 1 154 ? -48.827 32.383 -29.680 1.00 32.09 145 LEU B O 1
ATOM 3693 N N . TYR B 1 155 ? -48.795 30.242 -30.301 1.00 30.16 146 TYR B N 1
ATOM 3694 C CA . TYR B 1 155 ? -48.379 30.530 -31.668 1.00 30.98 146 TYR B CA 1
ATOM 3695 C C . TYR B 1 155 ? -49.400 31.393 -32.405 1.00 31.29 146 TYR B C 1
ATOM 3696 O O . TYR B 1 155 ? -49.047 32.397 -33.045 1.00 31.23 146 TYR B O 1
ATOM 3705 N N . ASP B 1 156 ? -50.661 30.990 -32.328 1.00 30.69 147 ASP B N 1
ATOM 3706 C CA . ASP B 1 156 ? -51.746 31.745 -32.943 1.00 31.13 147 ASP B CA 1
ATOM 3707 C C . ASP B 1 156 ? -51.784 33.165 -32.409 1.00 32.45 147 ASP B C 1
ATOM 3708 O O . ASP B 1 156 ? -51.939 34.123 -33.173 1.00 32.14 147 ASP B O 1
ATOM 3713 N N . THR B 1 157 ? -51.668 33.285 -31.087 1.00 33.61 148 THR B N 1
ATOM 3714 C CA . THR B 1 157 ? -51.722 34.563 -30.397 1.00 33.94 148 THR B CA 1
ATOM 3715 C C . THR B 1 157 ? -50.585 35.486 -30.821 1.00 34.33 148 THR B C 1
ATOM 3716 O O . THR B 1 157 ? -50.814 36.647 -31.112 1.00 35.43 148 THR B O 1
ATOM 3720 N N . LEU B 1 158 ? -49.362 34.980 -30.882 1.00 33.57 149 LEU B N 1
ATOM 3721 C CA . LEU B 1 158 ? -48.253 35.809 -31.360 1.00 36.51 149 LEU B CA 1
ATOM 3722 C C . LEU B 1 158 ? -48.353 36.092 -32.850 1.00 38.97 149 LEU B C 1
ATOM 3723 O O . LEU B 1 158 ? -47.798 37.079 -33.316 1.00 43.33 149 LEU B O 1
ATOM 3728 N N . LYS B 1 159 ? -49.065 35.250 -33.599 1.00 40.86 150 LYS B N 1
ATOM 3729 C CA . LYS B 1 159 ? -49.385 35.568 -34.999 1.00 43.07 150 LYS B CA 1
ATOM 3730 C C . LYS B 1 159 ? -50.634 36.463 -35.125 1.00 45.42 150 LYS B C 1
ATOM 3731 O O . LYS B 1 159 ? -51.095 36.709 -36.228 1.00 45.90 150 LYS B O 1
ATOM 3737 N N . LYS B 1 160 ? -51.172 36.937 -33.998 1.00 43.78 151 LYS B N 1
ATOM 3738 C CA . LYS B 1 160 ? -52.306 37.857 -33.976 1.00 44.95 151 LYS B CA 1
ATOM 3739 C C . LYS B 1 160 ? -53.608 37.231 -34.460 1.00 45.43 151 LYS B C 1
ATOM 3740 O O . LYS B 1 160 ? -54.504 37.944 -34.884 1.00 43.00 151 LYS B O 1
ATOM 3746 N N . ARG B 1 161 ? -53.738 35.910 -34.386 1.00 43.39 152 ARG B N 1
ATOM 3747 C CA . ARG B 1 161 ? -54.967 35.261 -34.852 1.00 41.14 152 ARG B CA 1
ATOM 3748 C C . ARG B 1 161 ? -56.032 35.319 -33.779 1.00 41.85 152 ARG B C 1
ATOM 3749 O O . ARG B 1 161 ? -55.707 35.223 -32.591 1.00 43.14 152 ARG B O 1
ATOM 3757 N N . THR B 1 162 ? -57.296 35.522 -34.181 1.00 38.09 153 THR B N 1
ATOM 3758 C CA . THR B 1 162 ? -58.390 35.728 -33.209 1.00 41.11 153 THR B CA 1
ATOM 3759 C C . THR B 1 162 ? -59.500 34.667 -33.296 1.00 37.42 153 THR B C 1
ATOM 3760 O O . THR B 1 162 ? -59.535 33.855 -34.211 1.00 36.08 153 THR B O 1
ATOM 3764 N N . GLY B 1 163 ? -60.419 34.703 -32.340 1.00 40.81 154 GLY B N 1
ATOM 3765 C CA . GLY B 1 163 ? -61.515 33.743 -32.271 1.00 38.88 154 GLY B CA 1
ATOM 3766 C C . GLY B 1 163 ? -61.406 32.925 -31.002 1.00 40.96 154 GLY B C 1
ATOM 3767 O O . GLY B 1 163 ? -60.468 33.082 -30.223 1.00 43.02 154 GLY B O 1
ATOM 3768 N N . HIS B 1 164 ? -62.372 32.046 -30.793 1.00 39.66 155 HIS B N 1
ATOM 3769 C CA . HIS B 1 164 ? -62.445 31.254 -29.575 1.00 46.82 155 HIS B CA 1
ATOM 3770 C C . HIS B 1 164 ? -63.474 30.163 -29.792 1.00 44.08 155 HIS B C 1
ATOM 3771 O O . HIS B 1 164 ? -64.139 30.125 -30.831 1.00 41.66 155 HIS B O 1
ATOM 3778 N N . GLY B 1 165 ? -63.620 29.304 -28.798 1.00 42.22 156 GLY B N 1
ATOM 3779 C CA . GLY B 1 165 ? -64.656 28.298 -28.793 1.00 42.08 156 GLY B CA 1
ATOM 3780 C C . GLY B 1 165 ? -64.503 27.162 -29.787 1.00 43.32 156 GLY B C 1
ATOM 3781 O O . GLY B 1 165 ? -65.518 26.624 -30.254 1.00 45.35 156 GLY B O 1
ATOM 3782 N N . ILE B 1 166 ? -63.260 26.770 -30.092 1.00 40.34 157 ILE B N 1
ATOM 3783 C CA . ILE B 1 166 ? -62.997 25.580 -30.897 1.00 36.90 157 ILE B CA 1
ATOM 3784 C C . ILE B 1 166 ? -63.027 24.371 -29.966 1.00 41.00 157 ILE B C 1
ATOM 3785 O O . ILE B 1 166 ? -62.158 24.226 -29.092 1.00 38.04 157 ILE B O 1
ATOM 3790 N N . TRP B 1 167 ? -64.056 23.534 -30.141 1.00 40.99 158 TRP B N 1
ATOM 3791 C CA . TRP B 1 167 ? -64.297 22.361 -29.299 1.00 40.30 158 TRP B CA 1
ATOM 3792 C C . TRP B 1 167 ? -64.299 21.075 -30.114 1.00 40.53 158 TRP B C 1
ATOM 3793 O O . TRP B 1 167 ? -64.563 21.077 -31.321 1.00 39.47 158 TRP B O 1
ATOM 3804 N N . VAL B 1 168 ? -63.980 19.975 -29.442 1.00 42.54 159 VAL B N 1
ATOM 3805 C CA . VAL B 1 168 ? -64.283 18.645 -29.957 1.00 40.68 159 VAL B CA 1
ATOM 3806 C C . VAL B 1 168 ? -65.560 18.236 -29.227 1.00 43.82 159 VAL B C 1
ATOM 3807 O O . VAL B 1 168 ? -65.570 18.195 -27.988 1.00 45.17 159 VAL B O 1
ATOM 3811 N N . HIS B 1 169 ? -66.643 17.992 -29.966 1.00 47.02 160 HIS B N 1
ATOM 3812 C CA . HIS B 1 169 ? -67.936 17.681 -29.336 1.00 47.66 160 HIS B CA 1
ATOM 3813 C C . HIS B 1 169 ? -68.725 16.604 -30.091 1.00 49.45 160 HIS B C 1
ATOM 3814 O O . HIS B 1 169 ? -68.246 16.053 -31.082 1.00 48.70 160 HIS B O 1
ATOM 3821 N N . GLY B 1 170 ? -69.923 16.296 -29.591 1.00 49.65 161 GLY B N 1
ATOM 3822 C CA . GLY B 1 170 ? -70.759 15.242 -30.153 1.00 50.42 161 GLY B CA 1
ATOM 3823 C C . GLY B 1 170 ? -71.782 15.716 -31.176 1.00 54.60 161 GLY B C 1
ATOM 3824 O O . GLY B 1 170 ? -71.677 16.829 -31.701 1.00 49.87 161 GLY B O 1
ATOM 3825 N N . MET B 1 171 ? -72.764 14.850 -31.460 1.00 59.46 162 MET B N 1
ATOM 3826 C CA . MET B 1 171 ? -73.859 15.148 -32.394 1.00 56.96 162 MET B CA 1
ATOM 3827 C C . MET B 1 171 ? -75.149 15.475 -31.636 1.00 57.55 162 MET B C 1
ATOM 3828 O O . MET B 1 171 ? -75.269 15.142 -30.452 1.00 51.90 162 MET B O 1
ATOM 3833 N N . PRO B 1 172 ? -76.118 16.132 -32.313 1.00 57.12 163 PRO B N 1
ATOM 3834 C CA . PRO B 1 172 ? -77.343 16.611 -31.638 1.00 60.76 163 PRO B CA 1
ATOM 3835 C C . PRO B 1 172 ? -78.105 15.520 -30.893 1.00 59.32 163 PRO B C 1
ATOM 3836 O O . PRO B 1 172 ? -78.213 14.397 -31.388 1.00 57.23 163 PRO B O 1
ATOM 3840 N N . LEU B 1 173 ? -78.617 15.849 -29.711 1.00 62.21 164 LEU B N 1
ATOM 3841 C CA . LEU B 1 173 ? -79.251 14.843 -28.840 1.00 65.70 164 LEU B CA 1
ATOM 3842 C C . LEU B 1 173 ? -80.699 14.550 -29.268 1.00 67.71 164 LEU B C 1
ATOM 3843 O O . LEU B 1 173 ? -81.219 13.462 -29.009 1.00 67.08 164 LEU B O 1
ATOM 3848 N N . ASN B 1 174 ? -81.329 15.518 -29.937 1.00 64.97 165 ASN B N 1
ATOM 3849 C CA . ASN B 1 174 ? -82.613 15.302 -30.616 1.00 67.35 165 ASN B CA 1
ATOM 3850 C C . ASN B 1 174 ? -82.472 14.550 -31.958 1.00 67.43 165 ASN B C 1
ATOM 3851 O O . ASN B 1 174 ? -83.401 14.533 -32.757 1.00 67.44 165 ASN B O 1
ATOM 3856 N N . GLY B 1 175 ? -81.300 13.975 -32.224 1.00 66.94 166 GLY B N 1
ATOM 3857 C CA . GLY B 1 175 ? -81.111 13.125 -33.393 1.00 67.58 166 GLY B CA 1
ATOM 3858 C C . GLY B 1 175 ? -80.966 13.833 -34.729 1.00 64.60 166 GLY B C 1
ATOM 3859 O O . GLY B 1 175 ? -80.837 13.167 -35.746 1.00 63.14 166 GLY B O 1
ATOM 3860 N N . ASP B 1 176 ? -80.982 15.166 -34.743 1.00 65.79 167 ASP B N 1
ATOM 3861 C CA . ASP B 1 176 ? -80.742 15.913 -35.979 1.00 70.96 167 ASP B CA 1
ATOM 3862 C C . ASP B 1 176 ? -79.355 15.611 -36.523 1.00 73.64 167 ASP B C 1
ATOM 3863 O O . ASP B 1 176 ? -78.402 15.473 -35.761 1.00 75.39 167 ASP B O 1
ATOM 3868 N N . ARG B 1 177 ? -79.255 15.474 -37.840 1.00 72.63 168 ARG B N 1
ATOM 3869 C CA . ARG B 1 177 ? -77.976 15.246 -38.510 1.00 73.94 168 ARG B CA 1
ATOM 3870 C C . ARG B 1 177 ? -78.015 15.996 -39.845 1.00 75.11 168 ARG B C 1
ATOM 3871 O O . ARG B 1 177 ? -77.685 15.448 -40.894 1.00 74.98 168 ARG B O 1
ATOM 3879 N N . ASN B 1 178 ? -78.419 17.263 -39.786 1.00 77.28 169 ASN B N 1
ATOM 3880 C CA . ASN B 1 178 ? -78.622 18.091 -40.980 1.00 75.76 169 ASN B CA 1
ATOM 3881 C C . ASN B 1 178 ? -77.324 18.543 -41.638 1.00 74.47 169 ASN B C 1
ATOM 3882 O O . ASN B 1 178 ? -77.113 18.342 -42.841 1.00 74.97 169 ASN B O 1
ATOM 3887 N N . GLU B 1 179 ? -76.457 19.150 -40.830 1.00 69.30 170 GLU B N 1
ATOM 3888 C CA . GLU B 1 179 ? -75.310 19.912 -41.342 1.00 64.40 170 GLU B CA 1
ATOM 3889 C C . GLU B 1 179 ? -74.152 19.031 -41.845 1.00 57.91 170 GLU B C 1
ATOM 3890 O O . GLU B 1 179 ? -73.893 17.955 -41.312 1.00 55.80 170 GLU B O 1
ATOM 3896 N N . LEU B 1 180 ? -73.492 19.507 -42.895 1.00 52.28 171 LEU B N 1
ATOM 3897 C CA . LEU B 1 180 ? -72.288 18.883 -43.454 1.00 57.45 171 LEU B CA 1
ATOM 3898 C C . LEU B 1 180 ? -71.001 19.397 -42.778 1.00 55.48 171 LEU B C 1
ATOM 3899 O O . LEU B 1 180 ? -69.994 18.690 -42.752 1.00 53.73 171 LEU B O 1
ATOM 3904 N N . ASN B 1 181 ? -71.050 20.631 -42.270 1.00 51.98 172 ASN B N 1
ATOM 3905 C CA . ASN B 1 181 ? -69.899 21.315 -41.667 1.00 52.96 172 ASN B CA 1
ATOM 3906 C C . ASN B 1 181 ? -70.261 22.008 -40.366 1.00 51.07 172 ASN B C 1
ATOM 3907 O O . ASN B 1 181 ? -71.374 22.504 -40.222 1.00 50.40 172 ASN B O 1
ATOM 3912 N N . THR B 1 182 ? -69.305 22.064 -39.436 1.00 49.38 173 THR B N 1
ATOM 3913 C CA . THR B 1 182 ? -69.420 22.917 -38.243 1.00 47.16 173 THR B CA 1
ATOM 3914 C C . THR B 1 182 ? -68.971 24.331 -38.601 1.00 47.69 173 THR B C 1
ATOM 3915 O O . THR B 1 182 ? -68.584 24.586 -39.729 1.00 44.15 173 THR B O 1
ATOM 3919 N N . LYS B 1 183 ? -68.981 25.236 -37.625 1.00 48.30 174 LYS B N 1
ATOM 3920 C CA . LYS B 1 183 ? -68.326 26.539 -37.782 1.00 48.56 174 LYS B CA 1
ATOM 3921 C C . LYS B 1 183 ? -66.838 26.504 -37.327 1.00 45.03 174 LYS B C 1
ATOM 3922 O O . LYS B 1 183 ? -66.247 27.536 -37.068 1.00 42.75 174 LYS B O 1
ATOM 3928 N N . GLY B 1 184 ? -66.238 25.320 -37.253 1.00 41.40 175 GLY B N 1
ATOM 3929 C CA . GLY B 1 184 ? -64.829 25.173 -36.836 1.00 41.62 175 GLY B CA 1
ATOM 3930 C C . GLY B 1 184 ? -64.582 24.102 -35.779 1.00 38.38 175 GLY B C 1
ATOM 3931 O O . GLY B 1 184 ? -63.463 23.596 -35.649 1.00 36.62 175 GLY B O 1
ATOM 3932 N N . CYS B 1 185 ? -65.611 23.766 -35.003 1.00 39.55 176 CYS B N 1
ATOM 3933 C CA . CYS B 1 185 ? -65.504 22.678 -34.044 1.00 39.65 176 CYS B CA 1
ATOM 3934 C C . CYS B 1 185 ? -65.310 21.340 -34.748 1.00 39.95 176 CYS B C 1
ATOM 3935 O O . CYS B 1 185 ? -65.473 21.234 -35.963 1.00 39.95 176 CYS B O 1
ATOM 3938 N N . ILE B 1 186 ? -64.930 20.327 -33.977 1.00 41.54 177 ILE B N 1
ATOM 3939 C CA . ILE B 1 186 ? -64.769 18.974 -34.491 1.00 41.96 177 ILE B CA 1
ATOM 3940 C C . ILE B 1 186 ? -65.816 18.070 -33.818 1.00 45.42 177 ILE B C 1
ATOM 3941 O O . ILE B 1 186 ? -65.774 17.871 -32.596 1.00 39.37 177 ILE B O 1
ATOM 3946 N N . ALA B 1 187 ? -66.731 17.522 -34.627 1.00 44.17 178 ALA B N 1
ATOM 3947 C CA . ALA B 1 187 ? -67.893 16.793 -34.138 1.00 43.60 178 ALA B CA 1
ATOM 3948 C C . ALA B 1 187 ? -67.799 15.296 -34.506 1.00 46.58 178 ALA B C 1
ATOM 3949 O O . ALA B 1 187 ? -67.525 14.958 -35.655 1.00 43.91 178 ALA B O 1
ATOM 3951 N N . ILE B 1 188 ? -68.006 14.419 -33.516 1.00 46.41 179 ILE B N 1
ATOM 3952 C CA . ILE B 1 188 ? -68.033 12.962 -33.721 1.00 46.80 179 ILE B CA 1
ATOM 3953 C C . ILE B 1 188 ? -69.242 12.346 -33.014 1.00 48.60 179 ILE B C 1
ATOM 3954 O O . ILE B 1 188 ? -69.978 13.037 -32.296 1.00 53.91 179 ILE B O 1
ATOM 3959 N N . GLU B 1 189 ? -69.460 11.052 -33.214 1.00 52.95 180 GLU B N 1
ATOM 3960 C CA . GLU B 1 189 ? -70.633 10.390 -32.637 1.00 54.88 180 GLU B CA 1
ATOM 3961 C C . GLU B 1 189 ? -70.531 10.286 -31.105 1.00 57.16 180 GLU B C 1
ATOM 3962 O O . GLU B 1 189 ? -69.451 10.005 -30.553 1.00 53.91 180 GLU B O 1
ATOM 3968 N N . ASN B 1 190 ? -71.660 10.551 -30.443 1.00 54.12 181 ASN B N 1
ATOM 3969 C CA . ASN B 1 190 ? -71.745 10.643 -28.992 1.00 59.42 181 ASN B CA 1
ATOM 3970 C C . ASN B 1 190 ? -71.316 9.389 -28.207 1.00 63.23 181 ASN B C 1
ATOM 3971 O O . ASN B 1 190 ? -70.669 9.505 -27.157 1.00 62.18 181 ASN B O 1
ATOM 3976 N N . PRO B 1 191 ? -71.690 8.192 -28.693 1.00 64.41 182 PRO B N 1
ATOM 3977 C CA . PRO B 1 191 ? -71.231 6.975 -28.015 1.00 65.79 182 PRO B CA 1
ATOM 3978 C C . PRO B 1 191 ? -69.707 6.911 -27.892 1.00 62.30 182 PRO B C 1
ATOM 3979 O O . PRO B 1 191 ? -69.174 6.640 -26.814 1.00 56.26 182 PRO B O 1
ATOM 3983 N N . LEU B 1 192 ? -69.039 7.183 -29.008 1.00 60.25 183 LEU B N 1
ATOM 3984 C CA . LEU B 1 192 ? -67.587 7.134 -29.117 1.00 60.41 183 LEU B CA 1
ATOM 3985 C C . LEU B 1 192 ? -66.915 8.239 -28.296 1.00 58.09 183 LEU B C 1
ATOM 3986 O O . LEU B 1 192 ? -65.892 8.013 -27.646 1.00 55.26 183 LEU B O 1
ATOM 3991 N N . LEU B 1 193 ? -67.504 9.428 -28.330 1.00 50.74 184 LEU B N 1
ATOM 3992 C CA . LEU B 1 193 ? -67.000 10.556 -27.562 1.00 52.64 184 LEU B CA 1
ATOM 3993 C C . LEU B 1 193 ? -67.019 10.258 -26.052 1.00 53.44 184 LEU B C 1
ATOM 3994 O O . LEU B 1 193 ? -66.060 10.591 -25.351 1.00 48.44 184 LEU B O 1
ATOM 3999 N N . SER B 1 194 ? -68.101 9.635 -25.561 1.00 54.14 185 SER B N 1
ATOM 4000 C CA . SER B 1 194 ? -68.181 9.205 -24.151 1.00 52.74 185 SER B CA 1
ATOM 4001 C C . SER B 1 194 ? -67.112 8.182 -23.827 1.00 51.61 185 SER B C 1
ATOM 4002 O O . SER B 1 194 ? -66.560 8.197 -22.731 1.00 51.60 185 SER B O 1
ATOM 4005 N N . SER B 1 195 ? -66.827 7.294 -24.778 1.00 47.94 186 SER B N 1
ATOM 4006 C CA . SER B 1 195 ? -65.779 6.292 -24.594 1.00 48.49 186 SER B CA 1
ATOM 4007 C C . SER B 1 195 ? -64.426 6.948 -24.341 1.00 51.03 186 SER B C 1
ATOM 4008 O O . SER B 1 195 ? -63.690 6.540 -23.428 1.00 50.99 186 SER B O 1
ATOM 4011 N N . TYR B 1 196 ? -64.105 7.959 -25.150 1.00 48.86 187 TYR B N 1
ATOM 4012 C CA . TYR B 1 196 ? -62.848 8.684 -25.005 1.00 49.21 187 TYR B CA 1
ATOM 4013 C C . TYR B 1 196 ? -62.790 9.364 -23.648 1.00 48.49 187 TYR B C 1
ATOM 4014 O O . TYR B 1 196 ? -61.781 9.295 -22.959 1.00 46.24 187 TYR B O 1
ATOM 4023 N N . ASP B 1 197 ? -63.893 9.998 -23.267 1.00 50.89 188 ASP B N 1
ATOM 4024 C CA . ASP B 1 197 ? -64.028 10.626 -21.951 1.00 53.76 188 ASP B CA 1
ATOM 4025 C C . ASP B 1 197 ? -63.750 9.695 -20.756 1.00 56.17 188 ASP B C 1
ATOM 4026 O O . ASP B 1 197 ? -63.101 10.096 -19.780 1.00 53.87 188 ASP B O 1
ATOM 4031 N N . LYS B 1 198 ? -64.257 8.468 -20.830 1.00 57.60 189 LYS B N 1
ATOM 4032 C CA . LYS B 1 198 ? -64.073 7.484 -19.759 1.00 57.66 189 LYS B CA 1
ATOM 4033 C C . LYS B 1 198 ? -62.634 7.012 -19.694 1.00 54.52 189 LYS B C 1
ATOM 4034 O O . LYS B 1 198 ? -62.129 6.747 -18.609 1.00 50.37 189 LYS B O 1
ATOM 4040 N N . VAL B 1 199 ? -61.980 6.924 -20.854 1.00 53.27 190 VAL B N 1
ATOM 4041 C CA . VAL B 1 199 ? -60.544 6.660 -20.913 1.00 51.70 190 VAL B CA 1
ATOM 4042 C C . VAL B 1 199 ? -59.734 7.851 -20.351 1.00 51.15 190 VAL B C 1
ATOM 4043 O O . VAL B 1 199 ? -58.780 7.663 -19.589 1.00 53.50 190 VAL B O 1
ATOM 4047 N N . LEU B 1 200 ? -60.113 9.065 -20.732 1.00 51.06 191 LEU B N 1
ATOM 4048 C CA . LEU B 1 200 ? -59.376 10.262 -20.315 1.00 52.10 191 LEU B CA 1
ATOM 4049 C C . LEU B 1 200 ? -59.407 10.434 -18.814 1.00 55.91 191 LEU B C 1
ATOM 4050 O O . LEU B 1 200 ? -58.373 10.642 -18.193 1.00 60.16 191 LEU B O 1
ATOM 4055 N N . LYS B 1 201 ? -60.606 10.373 -18.249 1.00 60.04 192 LYS B N 1
ATOM 4056 C CA . LYS B 1 201 ? -60.783 10.367 -16.809 1.00 64.83 192 LYS B CA 1
ATOM 4057 C C . LYS B 1 201 ? -60.220 11.665 -16.204 1.00 62.85 192 LYS B C 1
ATOM 4058 O O . LYS B 1 201 ? -59.442 11.632 -15.248 1.00 63.69 192 LYS B O 1
ATOM 4064 N N . GLY B 1 202 ? -60.589 12.799 -16.798 1.00 54.63 193 GLY B N 1
ATOM 4065 C CA . GLY B 1 202 ? -60.153 14.098 -16.306 1.00 53.54 193 GLY B CA 1
ATOM 4066 C C . GLY B 1 202 ? -58.796 14.607 -16.792 1.00 49.53 193 GLY B C 1
ATOM 4067 O O . GLY B 1 202 ? -58.498 15.769 -16.606 1.00 49.54 193 GLY B O 1
ATOM 4068 N N . GLU B 1 203 ? -57.978 13.763 -17.414 1.00 46.86 194 GLU B N 1
ATOM 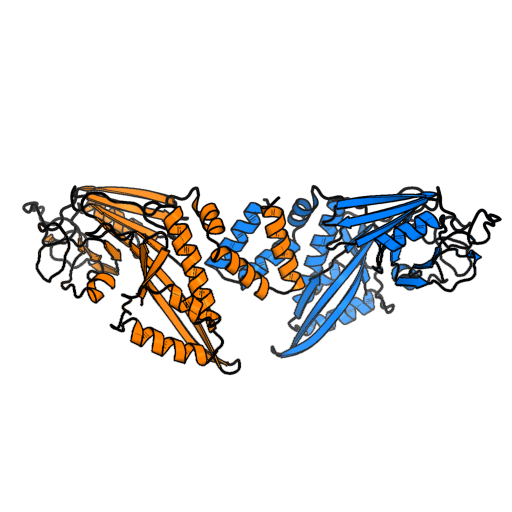4069 C CA . GLU B 1 203 ? -56.668 14.195 -17.902 1.00 46.63 194 GLU B CA 1
ATOM 4070 C C . GLU B 1 203 ? -56.751 15.070 -19.155 1.00 47.62 194 GLU B C 1
ATOM 4071 O O . GLU B 1 203 ? -57.633 14.900 -20.005 1.00 49.97 194 GLU B O 1
ATOM 4077 N N . LYS B 1 204 ? -55.818 16.011 -19.239 1.00 46.70 195 LYS B N 1
ATOM 4078 C CA . LYS B 1 204 ? -55.586 16.821 -20.426 1.00 47.65 195 LYS B CA 1
ATOM 4079 C C . LYS B 1 204 ? -55.110 15.930 -21.562 1.00 45.81 195 LYS B C 1
ATOM 4080 O O . LYS B 1 204 ? -54.505 14.877 -21.330 1.00 50.85 195 LYS B O 1
ATOM 4086 N N . ALA B 1 205 ? -55.388 16.355 -22.784 1.00 39.43 196 ALA B N 1
ATOM 4087 C CA . ALA B 1 205 ? -54.940 15.648 -23.978 1.00 38.55 196 ALA B CA 1
ATOM 4088 C C . ALA B 1 205 ? -54.407 16.667 -24.948 1.00 34.82 196 ALA B C 1
ATOM 4089 O O . ALA B 1 205 ? -54.793 17.837 -24.903 1.00 39.02 196 ALA B O 1
ATOM 4091 N N . PHE B 1 206 ? -53.526 16.204 -25.813 1.00 32.51 197 PHE B N 1
ATOM 4092 C CA . PHE B 1 206 ? -53.049 16.988 -26.942 1.00 34.28 197 PHE B CA 1
ATOM 4093 C C . PHE B 1 206 ? -53.931 16.691 -28.147 1.00 35.21 197 PHE B C 1
ATOM 4094 O O . PHE B 1 206 ? -54.559 15.629 -28.227 1.00 36.13 197 PHE B O 1
ATOM 4102 N N . LEU B 1 207 ? -53.990 17.665 -29.047 1.00 33.76 198 LEU B N 1
ATOM 4103 C CA . LEU B 1 207 ? -54.654 17.546 -30.333 1.00 35.29 198 LEU B CA 1
ATOM 4104 C C . LEU B 1 207 ? -53.712 18.043 -31.434 1.00 33.65 198 LEU B C 1
ATOM 4105 O O . LEU B 1 207 ? -53.289 19.204 -31.432 1.00 33.15 198 LEU B O 1
ATOM 4110 N N . ILE B 1 208 ? -53.378 17.169 -32.372 1.00 32.38 199 ILE B N 1
ATOM 4111 C CA . ILE B 1 208 ? -52.689 17.582 -33.583 1.00 32.87 199 ILE B CA 1
ATOM 4112 C C . ILE B 1 208 ? -53.721 17.629 -34.716 1.00 37.58 199 ILE B C 1
ATOM 4113 O O . ILE B 1 208 ? -54.351 16.608 -35.031 1.00 36.78 199 ILE B O 1
ATOM 4118 N N . THR B 1 209 ? -53.873 18.775 -35.349 1.00 35.55 200 THR B N 1
ATOM 4119 C CA . THR B 1 209 ? -54.747 18.897 -36.496 1.00 33.53 200 THR B CA 1
ATOM 4120 C C . THR B 1 209 ? -53.989 19.306 -37.727 1.00 33.24 200 THR B C 1
ATOM 4121 O O . THR B 1 209 ? -53.267 20.243 -37.711 1.00 32.03 200 THR B O 1
ATOM 4125 N N . TYR B 1 210 ? -54.171 18.577 -38.799 1.00 32.62 201 TYR B N 1
ATOM 4126 C CA . TYR B 1 210 ? -53.451 18.840 -40.018 1.00 34.25 201 TYR B CA 1
ATOM 4127 C C . TYR B 1 210 ? -54.350 18.783 -41.203 1.00 37.68 201 TYR B C 1
ATOM 4128 O O . TYR B 1 210 ? -55.420 18.259 -41.125 1.00 38.04 201 TYR B O 1
ATOM 4137 N N . GLU B 1 211 ? -53.894 19.336 -42.308 1.00 44.27 202 GLU B N 1
ATOM 4138 C CA . GLU B 1 211 ? -54.758 19.459 -43.452 1.00 50.45 202 GLU B CA 1
ATOM 4139 C C . GLU B 1 211 ? -54.718 18.302 -44.415 1.00 51.99 202 GLU B C 1
ATOM 4140 O O . GLU B 1 211 ? -55.608 17.508 -44.329 1.00 59.76 202 GLU B O 1
ATOM 4146 N N . ASP B 1 212 ? -53.725 18.158 -45.273 1.00 51.75 203 ASP B N 1
ATOM 4147 C CA . ASP B 1 212 ? -53.838 17.119 -46.312 1.00 52.35 203 ASP B CA 1
ATOM 4148 C C . ASP B 1 212 ? -53.000 15.911 -46.037 1.00 52.06 203 ASP B C 1
ATOM 4149 O O . ASP B 1 212 ? -53.495 14.802 -45.986 1.00 51.35 203 ASP B O 1
ATOM 4154 N N . LYS B 1 213 ? -51.735 16.150 -45.822 1.00 46.94 204 LYS B N 1
ATOM 4155 C CA . LYS B 1 213 ? -50.819 15.109 -45.485 1.00 49.04 204 LYS B CA 1
ATOM 4156 C C . LYS B 1 213 ? -50.095 15.536 -44.232 1.00 44.85 204 LYS B C 1
ATOM 4157 O O . LYS B 1 213 ? -49.732 16.668 -44.094 1.00 41.27 204 LYS B O 1
ATOM 4163 N N . PHE B 1 214 ? -49.945 14.602 -43.318 1.00 42.08 205 PHE B N 1
ATOM 4164 C CA . PHE B 1 214 ? -49.193 14.779 -42.080 1.00 41.65 205 PHE B CA 1
ATOM 4165 C C . PHE B 1 214 ? -47.755 14.321 -42.305 1.00 38.45 205 PHE B C 1
ATOM 4166 O O . PHE B 1 214 ? -47.495 13.192 -42.709 1.00 42.46 205 PHE B O 1
ATOM 4174 N N . PHE B 1 215 ? -46.825 15.220 -42.041 1.00 36.48 206 PHE B N 1
ATOM 4175 C CA . PHE B 1 215 ? -45.411 14.927 -42.139 1.00 35.29 206 PHE B CA 1
ATOM 4176 C C . PHE B 1 215 ? -44.840 14.754 -40.717 1.00 37.08 206 PHE B C 1
ATOM 4177 O O . PHE B 1 215 ? -44.645 15.742 -39.983 1.00 35.34 206 PHE B O 1
ATOM 4185 N N . PRO B 1 216 ? -44.596 13.489 -40.316 1.00 37.94 207 PRO B N 1
ATOM 4186 C CA . PRO B 1 216 ? -44.282 13.153 -38.917 1.00 37.51 207 PRO B CA 1
ATOM 4187 C C . PRO B 1 216 ? -42.927 13.647 -38.430 1.00 34.46 207 PRO B C 1
ATOM 4188 O O . PRO B 1 216 ? -42.014 13.877 -39.229 1.00 33.83 207 PRO B O 1
ATOM 4192 N N . SER B 1 217 ? -42.805 13.827 -37.113 1.00 31.58 208 SER B N 1
ATOM 4193 C CA . SER B 1 217 ? -41.503 14.139 -36.527 1.00 30.69 208 SER B CA 1
ATOM 4194 C C . SER B 1 217 ? -40.657 12.888 -36.710 1.00 31.29 208 SER B C 1
ATOM 4195 O O . SER B 1 217 ? -41.153 11.793 -36.498 1.00 34.14 208 SER B O 1
ATOM 4198 N N . THR B 1 218 ? -39.416 13.020 -37.138 1.00 32.59 209 THR B N 1
ATOM 4199 C CA . THR B 1 218 ? -38.591 11.836 -37.256 1.00 35.43 209 THR B CA 1
ATOM 4200 C C . THR B 1 218 ? -37.790 11.658 -35.997 1.00 37.76 209 THR B C 1
ATOM 4201 O O . THR B 1 218 ? -37.719 12.572 -35.152 1.00 36.56 209 THR B O 1
ATOM 4205 N N . LYS B 1 219 ? -37.147 10.506 -35.882 1.00 35.60 210 LYS B N 1
ATOM 4206 C CA . LYS B 1 219 ? -36.220 10.282 -34.782 1.00 37.78 210 LYS B CA 1
ATOM 4207 C C . LYS B 1 219 ? -35.023 11.217 -34.823 1.00 40.53 210 LYS B C 1
ATOM 4208 O O . LYS B 1 219 ? -34.563 11.680 -33.773 1.00 38.86 210 LYS B O 1
ATOM 4214 N N . GLU B 1 220 ? -34.524 11.529 -36.016 1.00 39.00 211 GLU B N 1
ATOM 4215 C CA . GLU B 1 220 ? -33.420 12.504 -36.128 1.00 40.00 211 GLU B CA 1
ATOM 4216 C C . GLU B 1 220 ? -33.826 13.901 -35.622 1.00 35.59 211 GLU B C 1
ATOM 4217 O O . GLU B 1 220 ? -33.071 14.548 -34.899 1.00 35.46 211 GLU B O 1
ATOM 4223 N N . GLU B 1 221 ? -35.010 14.363 -36.010 1.00 33.90 212 GLU B N 1
ATOM 4224 C CA . GLU B 1 221 ? -35.489 15.679 -35.594 1.00 31.33 212 GLU B CA 1
ATOM 4225 C C . GLU B 1 221 ? -35.600 15.716 -34.061 1.00 31.55 212 GLU B C 1
ATOM 4226 O O . GLU B 1 221 ? -35.045 16.582 -33.432 1.00 32.66 212 GLU B O 1
ATOM 4232 N N . LEU B 1 222 ? -36.287 14.738 -33.480 1.00 32.70 213 LEU B N 1
ATOM 4233 C CA . LEU B 1 222 ? -36.481 14.676 -32.044 1.00 31.80 213 LEU B CA 1
ATOM 4234 C C . LEU B 1 222 ? -35.159 14.654 -31.286 1.00 33.70 213 LEU B C 1
ATOM 4235 O O . LEU B 1 222 ? -35.024 15.324 -30.257 1.00 33.76 213 LEU B O 1
ATOM 4240 N N . SER B 1 223 ? -34.181 13.893 -31.778 1.00 31.80 214 SER B N 1
ATOM 4241 C CA . SER B 1 223 ? -32.918 13.750 -31.083 1.00 32.17 214 SER B CA 1
ATOM 4242 C C . SER B 1 223 ? -32.166 15.069 -31.101 1.00 31.69 214 SER B C 1
ATOM 4243 O O . SER B 1 223 ? -31.456 15.405 -30.136 1.00 35.58 214 SER B O 1
ATOM 4246 N N . MET B 1 224 ? -32.307 15.801 -32.206 1.00 30.70 215 MET B N 1
ATOM 4247 C CA . MET B 1 224 ? -31.736 17.130 -32.365 1.00 33.88 215 MET B CA 1
ATOM 4248 C C . MET B 1 224 ? -32.408 18.111 -31.407 1.00 32.16 215 MET B C 1
ATOM 4249 O O . MET B 1 224 ? -31.726 18.938 -30.775 1.00 31.35 215 MET B O 1
ATOM 4254 N N . ILE B 1 225 ? -33.739 18.035 -31.321 1.00 28.00 216 ILE B N 1
ATOM 4255 C CA . ILE B 1 225 ? -34.487 18.989 -30.464 1.00 28.47 216 ILE B CA 1
ATOM 4256 C C . ILE B 1 225 ? -34.216 18.724 -28.991 1.00 28.65 216 ILE B C 1
ATOM 4257 O O . ILE B 1 225 ? -33.916 19.649 -28.231 1.00 29.89 216 ILE B O 1
ATOM 4262 N N . LEU B 1 226 ? -34.304 17.463 -28.594 1.00 30.57 217 LEU B N 1
ATOM 4263 C CA . LEU B 1 226 ? -34.049 17.074 -27.207 1.00 30.11 217 LEU B CA 1
ATOM 4264 C C . LEU B 1 226 ? -32.641 17.388 -26.731 1.00 31.59 217 LEU B C 1
ATOM 4265 O O . LEU B 1 226 ? -32.470 17.951 -25.652 1.00 31.39 217 LEU B O 1
ATOM 4270 N N . SER B 1 227 ? -31.619 17.040 -27.501 1.00 30.70 218 SER B N 1
ATOM 4271 C CA . SER B 1 227 ? -30.254 17.361 -27.072 1.00 30.63 218 SER B CA 1
ATOM 4272 C C . SER B 1 227 ? -30.046 18.878 -26.989 1.00 33.00 218 SER B C 1
ATOM 4273 O O . SER B 1 227 ? -29.388 19.388 -26.061 1.00 31.00 218 SER B O 1
ATOM 4276 N N . SER B 1 228 ? -30.605 19.592 -27.958 1.00 31.05 219 SER B N 1
ATOM 4277 C CA . SER B 1 228 ? -30.579 21.035 -27.924 1.00 31.54 219 SER B CA 1
ATOM 4278 C C . SER B 1 228 ? -31.277 21.634 -26.696 1.00 29.40 219 SER B C 1
ATOM 4279 O O . SER B 1 228 ? -30.769 22.564 -26.096 1.00 28.40 219 SER B O 1
ATOM 4282 N N . LEU B 1 229 ? -32.437 21.106 -26.350 1.00 29.25 220 LEU B N 1
ATOM 4283 C CA . LEU B 1 229 ? -33.199 21.571 -25.205 1.00 29.56 220 LEU B CA 1
ATOM 4284 C C . LEU B 1 229 ? -32.314 21.565 -23.963 1.00 30.03 220 LEU B C 1
ATOM 4285 O O . LEU B 1 229 ? -32.234 22.563 -23.241 1.00 28.87 220 LEU B O 1
ATOM 4290 N N . PHE B 1 230 ? -31.627 20.446 -23.738 1.00 30.64 221 PHE B N 1
ATOM 4291 C CA . PHE B 1 230 ? -30.788 20.287 -22.547 1.00 31.75 221 PHE B CA 1
ATOM 4292 C C . PHE B 1 230 ? -29.511 21.101 -22.644 1.00 30.48 221 PHE B C 1
ATOM 4293 O O . PHE B 1 230 ? -28.996 21.578 -21.619 1.00 29.49 221 PHE B O 1
ATOM 4301 N N . GLN B 1 231 ? -29.042 21.353 -23.869 1.00 30.16 222 GLN B N 1
ATOM 4302 C CA . GLN B 1 231 ? -27.850 22.208 -24.036 1.00 30.17 222 GLN B CA 1
ATOM 4303 C C . GLN B 1 231 ? -28.184 23.641 -23.673 1.00 29.54 222 GLN B C 1
ATOM 4304 O O . GLN B 1 231 ? -27.387 24.342 -23.037 1.00 30.19 222 GLN B O 1
ATOM 4310 N N . TRP B 1 232 ? -29.355 24.062 -24.125 1.00 28.18 223 TRP B N 1
ATOM 4311 C CA . TRP B 1 232 ? -29.902 25.387 -23.860 1.00 30.62 223 TRP B CA 1
ATOM 4312 C C . TRP B 1 232 ? -30.109 25.574 -22.363 1.00 30.65 223 TRP B C 1
ATOM 4313 O O . TRP B 1 232 ? -29.713 26.604 -21.810 1.00 33.45 223 TRP B O 1
ATOM 4324 N N . LYS B 1 233 ? -30.672 24.562 -21.705 1.00 32.75 224 LYS B N 1
ATOM 4325 C CA . LYS B 1 233 ? -30.863 24.624 -20.271 1.00 33.85 224 LYS B CA 1
ATOM 4326 C C . LYS B 1 233 ? -29.530 24.816 -19.543 1.00 36.23 224 LYS B C 1
ATOM 4327 O O . LYS B 1 233 ? -29.451 25.656 -18.657 1.00 34.29 224 LYS B O 1
ATOM 4333 N N . GLU B 1 234 ? -28.495 24.062 -19.930 1.00 37.39 225 GLU B N 1
ATOM 4334 C CA . GLU B 1 234 ? -27.185 24.165 -19.287 1.00 39.35 225 GLU B CA 1
ATOM 4335 C C . GLU B 1 234 ? -26.522 25.517 -19.523 1.00 35.40 225 GLU B C 1
ATOM 4336 O O . GLU B 1 234 ? -25.879 26.045 -18.634 1.00 33.04 225 GLU B O 1
ATOM 4342 N N . ALA B 1 235 ? -26.670 26.056 -20.728 1.00 34.12 226 ALA B N 1
ATOM 4343 C CA . ALA B 1 235 ? -26.097 27.336 -21.068 1.00 33.62 226 ALA B CA 1
ATOM 4344 C C . ALA B 1 235 ? -26.791 28.432 -20.247 1.00 35.01 226 ALA B C 1
ATOM 4345 O O . ALA B 1 235 ? -26.145 29.353 -19.747 1.00 33.31 226 ALA B O 1
ATOM 4347 N N . TRP B 1 236 ? -28.106 28.305 -20.114 1.00 31.94 227 TRP B N 1
ATOM 4348 C CA . TRP B 1 236 ? -28.909 29.233 -19.339 1.00 32.98 227 TRP B CA 1
ATOM 4349 C C . TRP B 1 236 ? -28.453 29.228 -17.883 1.00 34.55 227 TRP B C 1
ATOM 4350 O O . TRP B 1 236 ? -28.041 30.256 -17.350 1.00 37.12 227 TRP B O 1
ATOM 4361 N N . ALA B 1 237 ? -28.466 28.048 -17.287 1.00 37.00 228 ALA B N 1
ATOM 4362 C CA . ALA B 1 237 ? -28.191 27.868 -15.870 1.00 39.05 228 ALA B CA 1
ATOM 4363 C C . ALA B 1 237 ? -26.766 28.226 -15.471 1.00 42.84 228 ALA B C 1
ATOM 4364 O O . ALA B 1 237 ? -26.568 28.758 -14.395 1.00 43.02 228 ALA B O 1
ATOM 4366 N N . ARG B 1 238 ? -25.785 27.887 -16.306 1.00 43.92 229 ARG B N 1
ATOM 4367 C CA . ARG B 1 238 ? -24.377 28.184 -15.985 1.00 49.20 229 ARG B CA 1
ATOM 4368 C C . ARG B 1 238 ? -23.974 29.592 -16.448 1.00 47.52 229 ARG B C 1
ATOM 4369 O O . ARG B 1 238 ? -22.908 30.090 -16.114 1.00 45.91 229 ARG B O 1
ATOM 4377 N N . GLY B 1 239 ? -24.850 30.253 -17.186 1.00 48.78 230 GLY B N 1
ATOM 4378 C CA . GLY B 1 239 ? -24.669 31.663 -17.491 1.00 49.30 230 GLY B CA 1
ATOM 4379 C C . GLY B 1 239 ? -23.821 31.927 -18.718 1.00 48.32 230 GLY B C 1
ATOM 4380 O O . GLY B 1 239 ? -23.157 32.959 -18.803 1.00 46.82 230 GLY B O 1
ATOM 4381 N N . ASP B 1 240 ? -23.856 31.010 -19.684 1.00 43.70 231 ASP B N 1
ATOM 4382 C CA . ASP B 1 240 ? -23.086 31.164 -20.916 1.00 41.44 231 ASP B CA 1
ATOM 4383 C C . ASP B 1 240 ? -23.925 31.921 -21.939 1.00 39.12 231 ASP B C 1
ATOM 4384 O O . ASP B 1 240 ? -24.700 31.337 -22.700 1.00 36.75 231 ASP B O 1
ATOM 4389 N N . PHE B 1 241 ? -23.739 33.234 -21.963 1.00 40.87 232 PHE B N 1
ATOM 4390 C CA . PHE B 1 241 ? -24.600 34.129 -22.725 1.00 41.90 232 PHE B CA 1
ATOM 4391 C C . PHE B 1 241 ? -24.588 33.849 -24.214 1.00 44.44 232 PHE B C 1
ATOM 4392 O O . PHE B 1 241 ? -25.643 33.835 -24.857 1.00 41.64 232 PHE B O 1
ATOM 4400 N N . GLU B 1 242 ? -23.388 33.643 -24.755 1.00 42.99 233 GLU B N 1
ATOM 4401 C CA . GLU B 1 242 ? -23.216 33.479 -26.192 1.00 45.48 233 GLU B CA 1
ATOM 4402 C C . GLU B 1 242 ? -23.822 32.182 -26.687 1.00 38.40 233 GLU B C 1
ATOM 4403 O O . GLU B 1 242 ? -24.506 32.165 -27.696 1.00 38.76 233 GLU B O 1
ATOM 4409 N N . ARG B 1 243 ? -23.562 31.107 -25.966 1.00 39.24 234 ARG B N 1
ATOM 4410 C CA . ARG B 1 243 ? -24.134 29.796 -26.284 1.00 41.32 234 ARG B CA 1
ATOM 4411 C C . ARG B 1 243 ? -25.662 29.753 -26.121 1.00 37.27 234 ARG B C 1
ATOM 4412 O O . ARG B 1 243 ? -26.347 29.084 -26.892 1.00 35.94 234 ARG B O 1
ATOM 4420 N N . TYR B 1 244 ? -26.174 30.446 -25.102 1.00 35.07 235 TYR B N 1
ATOM 4421 C CA . TYR B 1 244 ? -27.617 30.567 -24.886 1.00 33.79 235 TYR B CA 1
ATOM 4422 C C . TYR B 1 244 ? -28.282 31.312 -26.031 1.00 32.67 235 TYR B C 1
ATOM 4423 O O . TYR B 1 244 ? -29.246 30.827 -26.625 1.00 32.29 235 TYR B O 1
ATOM 4432 N N . MET B 1 245 ? -27.732 32.466 -26.378 1.00 33.58 236 MET B N 1
ATOM 4433 C CA . MET B 1 245 ? -28.287 33.281 -27.448 1.00 33.86 236 MET B CA 1
ATOM 4434 C C . MET B 1 245 ? -28.279 32.597 -28.832 1.00 34.60 236 MET B C 1
ATOM 4435 O O . MET B 1 245 ? -29.168 32.853 -29.650 1.00 32.61 236 MET B O 1
ATOM 4440 N N . ARG B 1 246 ? -27.292 31.739 -29.085 1.00 36.72 237 ARG B N 1
ATOM 4441 C CA . ARG B 1 246 ? -27.211 30.972 -30.339 1.00 39.59 237 ARG B CA 1
ATOM 4442 C C . ARG B 1 246 ? -28.449 30.104 -30.693 1.00 35.54 237 ARG B C 1
ATOM 4443 O O . ARG B 1 246 ? -28.708 29.840 -31.872 1.00 36.92 237 ARG B O 1
ATOM 4451 N N . PHE B 1 247 ? -29.202 29.650 -29.690 1.00 32.66 238 PHE B N 1
ATOM 4452 C CA . PHE B 1 247 ? -30.423 28.862 -29.923 1.00 31.62 238 PHE B CA 1
ATOM 4453 C C . PHE B 1 247 ? -31.608 29.681 -30.423 1.00 33.33 238 PHE B C 1
ATOM 4454 O O . PHE B 1 247 ? -32.598 29.113 -30.893 1.00 34.55 238 PHE B O 1
ATOM 4462 N N . TYR B 1 248 ? -31.535 31.007 -30.306 1.00 30.94 239 TYR B N 1
ATOM 4463 C CA . TYR B 1 248 ? -32.671 31.846 -30.625 1.00 31.76 239 TYR B CA 1
ATOM 4464 C C . TYR B 1 248 ? -32.645 32.322 -32.074 1.00 34.33 239 TYR B C 1
ATOM 4465 O O . TYR B 1 248 ? -31.623 32.851 -32.546 1.00 36.78 239 TYR B O 1
ATOM 4474 N N . ASN B 1 249 ? -33.755 32.098 -32.781 1.00 35.10 240 ASN B N 1
ATOM 4475 C CA . ASN B 1 249 ? -33.929 32.595 -34.160 1.00 36.07 240 ASN B CA 1
ATOM 4476 C C . ASN B 1 249 ? -33.976 34.127 -34.170 1.00 35.90 240 ASN B C 1
ATOM 4477 O O . ASN B 1 249 ? -34.561 34.727 -33.267 1.00 33.84 240 ASN B O 1
ATOM 4482 N N . PRO B 1 250 ? -33.381 34.759 -35.199 1.00 38.97 241 PRO B N 1
ATOM 4483 C CA . PRO B 1 250 ? -33.495 36.214 -35.378 1.00 40.70 241 PRO B CA 1
ATOM 4484 C C . PRO B 1 250 ? -34.910 36.756 -35.314 1.00 38.75 241 PRO B C 1
ATOM 4485 O O . PRO B 1 250 ? -35.104 37.848 -34.826 1.00 39.20 241 PRO B O 1
ATOM 4489 N N . ASN B 1 251 ? -35.884 35.988 -35.800 1.00 40.08 242 ASN B N 1
ATOM 4490 C CA . ASN B 1 251 ? -37.291 36.382 -35.772 1.00 39.96 242 ASN B CA 1
ATOM 4491 C C . ASN B 1 251 ? -37.988 36.140 -34.409 1.00 36.61 242 ASN B C 1
ATOM 4492 O O . ASN B 1 251 ? -39.199 36.267 -34.301 1.00 34.62 242 ASN B O 1
ATOM 4497 N N . PHE B 1 252 ? -37.219 35.811 -33.375 1.00 36.12 243 PHE B N 1
ATOM 4498 C CA . PHE B 1 252 ? -37.772 35.439 -32.074 1.00 34.49 243 PHE B CA 1
ATOM 4499 C C . PHE B 1 252 ? -38.824 36.421 -31.555 1.00 34.89 243 PHE B C 1
ATOM 4500 O O . PHE B 1 252 ? -38.676 37.644 -31.685 1.00 37.57 243 PHE B O 1
ATOM 4508 N N . THR B 1 253 ? -39.900 35.873 -30.993 1.00 31.18 244 THR B N 1
ATOM 4509 C CA . THR B 1 253 ? -40.874 36.665 -30.260 1.00 32.68 244 THR B CA 1
ATOM 4510 C C . THR B 1 253 ? -41.148 35.991 -28.918 1.00 34.50 244 THR B C 1
ATOM 4511 O O . THR B 1 253 ? -41.535 34.819 -28.880 1.00 31.68 244 THR B O 1
ATOM 4515 N N . ARG B 1 254 ? -40.968 36.728 -27.822 1.00 31.27 245 ARG B N 1
ATOM 4516 C CA . ARG B 1 254 ? -41.298 36.212 -26.506 1.00 31.40 245 ARG B CA 1
ATOM 4517 C C . ARG B 1 254 ? -42.810 36.305 -26.328 1.00 31.63 245 ARG B C 1
ATOM 4518 O O . ARG B 1 254 ? -43.474 37.043 -27.067 1.00 31.10 245 ARG B O 1
ATOM 4526 N N . TYR B 1 255 ? -43.360 35.520 -25.408 1.00 30.08 246 TYR B N 1
ATOM 4527 C CA . TYR B 1 255 ? -44.810 35.467 -25.184 1.00 34.11 246 TYR B CA 1
ATOM 4528 C C . TYR B 1 255 ? -45.453 36.846 -24.939 1.00 34.48 246 TYR B C 1
ATOM 4529 O O . TYR B 1 255 ? -46.626 37.024 -25.208 1.00 31.77 246 TYR B O 1
ATOM 4538 N N . ASP B 1 256 ? -44.676 37.799 -24.414 1.00 34.37 247 ASP B N 1
ATOM 4539 C CA . ASP B 1 256 ? -45.162 39.160 -24.115 1.00 36.28 247 ASP B CA 1
ATOM 4540 C C . ASP B 1 256 ? -44.838 40.164 -25.207 1.00 36.07 247 ASP B C 1
ATOM 4541 O O . ASP B 1 256 ? -44.921 41.368 -24.964 1.00 37.53 247 ASP B O 1
ATOM 4546 N N . GLY B 1 257 ? -44.451 39.678 -26.388 1.00 38.35 248 GLY B N 1
ATOM 4547 C CA . GLY B 1 257 ? -44.221 40.524 -27.564 1.00 35.80 248 GLY B CA 1
ATOM 4548 C C . GLY B 1 257 ? -42.775 40.926 -27.760 1.00 37.20 248 GLY B C 1
ATOM 4549 O O . GLY B 1 257 ? -42.402 41.385 -28.830 1.00 39.38 248 GLY B O 1
ATOM 4550 N N . MET B 1 258 ? -41.932 40.739 -26.751 1.00 35.91 249 MET B N 1
ATOM 4551 C CA . MET B 1 258 ? -40.554 41.223 -26.861 1.00 37.72 249 MET B CA 1
ATOM 4552 C C . MET B 1 258 ? -39.824 40.541 -28.018 1.00 41.27 249 MET B C 1
ATOM 4553 O O . MET B 1 258 ? -39.969 39.323 -28.230 1.00 39.40 249 MET B O 1
ATOM 4558 N N . LYS B 1 259 ? -39.073 41.338 -28.782 1.00 37.61 250 LYS B N 1
ATOM 4559 C CA . LYS B 1 259 ? -38.363 40.842 -29.964 1.00 42.03 250 LYS B CA 1
ATOM 4560 C C . LYS B 1 259 ? -36.888 40.579 -29.653 1.00 38.26 250 LYS B C 1
ATOM 4561 O O . LYS B 1 259 ? -36.399 40.882 -28.558 1.00 42.12 250 LYS B O 1
ATOM 4567 N N . PHE B 1 260 ? -36.182 40.059 -30.643 1.00 36.74 251 PHE B N 1
ATOM 4568 C CA . PHE B 1 260 ? -34.854 39.496 -30.451 1.00 38.36 251 PHE B CA 1
ATOM 4569 C C . PHE B 1 260 ? -33.861 40.503 -29.881 1.00 41.64 251 PHE B C 1
ATOM 4570 O O . PHE B 1 260 ? -33.139 40.187 -28.939 1.00 39.40 251 PHE B O 1
ATOM 4578 N N . ASN B 1 261 ? -33.811 41.713 -30.438 1.00 41.83 252 ASN B N 1
ATOM 4579 C CA . ASN B 1 261 ? -32.779 42.647 -29.986 1.00 46.45 252 ASN B CA 1
ATOM 4580 C C . ASN B 1 261 ? -32.974 43.076 -28.519 1.00 39.90 252 ASN B C 1
ATOM 4581 O O . ASN B 1 261 ? -32.033 43.055 -27.713 1.00 36.63 252 ASN B O 1
ATOM 4586 N N . ALA B 1 262 ? -34.202 43.420 -28.162 1.00 36.53 253 ALA B N 1
ATOM 4587 C CA . ALA B 1 262 ? -34.504 43.803 -26.794 1.00 37.79 253 ALA B CA 1
ATOM 4588 C C . ALA B 1 262 ? -34.302 42.623 -25.831 1.00 39.05 253 ALA B C 1
ATOM 4589 O O . ALA B 1 262 ? -33.902 42.796 -24.671 1.00 36.15 253 ALA B O 1
ATOM 4591 N N . PHE B 1 263 ? -34.560 41.411 -26.324 1.00 36.94 254 PHE B N 1
ATOM 4592 C CA . PHE B 1 263 ? -34.439 40.211 -25.507 1.00 34.38 254 PHE B CA 1
ATOM 4593 C C . PHE B 1 263 ? -32.977 39.978 -25.203 1.00 34.72 254 PHE B C 1
ATOM 4594 O O . PHE B 1 263 ? -32.592 39.775 -24.039 1.00 35.74 254 PHE B O 1
ATOM 4602 N N . LYS B 1 264 ? -32.170 40.075 -26.254 1.00 35.72 255 LYS B N 1
ATOM 4603 C CA . LYS B 1 264 ? -30.735 39.856 -26.176 1.00 35.86 255 LYS B CA 1
ATOM 4604 C C . LYS B 1 264 ? -30.065 40.845 -25.237 1.00 38.35 255 LYS B C 1
ATOM 4605 O O . LYS B 1 264 ? -29.258 40.455 -24.369 1.00 36.67 255 LYS B O 1
ATOM 4611 N N . GLU B 1 265 ? -30.418 42.118 -25.407 1.00 40.01 256 GLU B N 1
ATOM 4612 C CA . GLU B 1 265 ? -29.954 43.182 -24.509 1.00 45.11 256 GLU B CA 1
ATOM 4613 C C . GLU B 1 265 ? -30.256 42.894 -23.057 1.00 42.28 256 GLU B C 1
ATOM 4614 O O . GLU B 1 265 ? -29.379 43.028 -22.202 1.00 43.02 256 GLU B O 1
ATOM 4620 N N . TYR B 1 266 ? -31.510 42.552 -22.782 1.00 40.86 257 TYR B N 1
ATOM 4621 C CA . TYR B 1 266 ? -31.938 42.265 -21.429 1.00 41.19 257 TYR B CA 1
ATOM 4622 C C . TYR B 1 266 ? -31.208 41.032 -20.866 1.00 40.71 257 TYR B C 1
ATOM 4623 O O . TYR B 1 266 ? -30.767 41.040 -19.713 1.00 41.69 257 TYR B O 1
ATOM 4632 N N . LYS B 1 267 ? -31.038 39.998 -21.683 1.00 40.04 258 LYS B N 1
ATOM 4633 C CA . LYS B 1 267 ? -30.328 38.794 -21.234 1.00 37.40 258 LYS B CA 1
ATOM 4634 C C . LYS B 1 267 ? -28.831 39.044 -20.967 1.00 39.09 258 LYS B C 1
ATOM 4635 O O . LYS B 1 267 ? -28.275 38.526 -19.991 1.00 37.99 258 LYS B O 1
ATOM 4641 N N . LYS B 1 268 ? -28.182 39.838 -21.812 1.00 40.39 259 LYS B N 1
ATOM 4642 C CA . LYS B 1 268 ? -26.781 40.175 -21.580 1.00 46.68 259 LYS B CA 1
ATOM 4643 C C . LYS B 1 268 ? -26.589 40.783 -20.184 1.00 45.65 259 LYS B C 1
ATOM 4644 O O . LYS B 1 268 ? -25.702 40.360 -19.443 1.00 47.08 259 LYS B O 1
ATOM 4650 N N . ARG B 1 269 ? -27.432 41.767 -19.851 1.00 46.60 260 ARG B N 1
ATOM 4651 C CA . ARG B 1 269 ? -27.536 42.338 -18.496 1.00 48.60 260 ARG B CA 1
ATOM 4652 C C . ARG B 1 269 ? -27.733 41.254 -17.424 1.00 44.88 260 ARG B C 1
ATOM 4653 O O . ARG B 1 269 ? -26.961 41.169 -16.476 1.00 46.06 260 ARG B O 1
ATOM 4661 N N . VAL B 1 270 ? -28.767 40.431 -17.575 1.00 42.76 261 VAL B N 1
ATOM 4662 C CA . VAL B 1 270 ? -29.063 39.393 -16.585 1.00 43.72 261 VAL B CA 1
ATOM 4663 C C . VAL B 1 270 ? -27.892 38.412 -16.404 1.00 41.95 261 VAL B C 1
ATOM 4664 O O . VAL B 1 270 ? -27.536 38.051 -15.277 1.00 40.74 261 VAL B O 1
ATOM 4668 N N . PHE B 1 271 ? -27.292 37.996 -17.510 1.00 40.20 262 PHE B N 1
ATOM 4669 C CA . PHE B 1 271 ? -26.193 37.034 -17.461 1.00 43.53 262 PHE B CA 1
ATOM 4670 C C . PHE B 1 271 ? -24.938 37.651 -16.828 1.00 46.49 262 PHE B C 1
ATOM 4671 O O . PHE B 1 271 ? -24.220 36.976 -16.109 1.00 48.20 262 PHE B O 1
ATOM 4679 N N . ALA B 1 272 ? -24.695 38.933 -17.082 1.00 50.30 263 ALA B N 1
ATOM 4680 C CA . ALA B 1 272 ? -23.588 39.659 -16.445 1.00 52.83 263 ALA B CA 1
ATOM 4681 C C . ALA B 1 272 ? -23.627 39.622 -14.916 1.00 50.79 263 ALA B C 1
ATOM 4682 O O . ALA B 1 272 ? -22.582 39.671 -14.285 1.00 53.33 263 ALA B O 1
ATOM 4684 N N . LYS B 1 273 ? -24.813 39.528 -14.325 1.00 49.09 264 LYS B N 1
ATOM 4685 C CA . LYS B 1 273 ? -24.932 39.354 -12.870 1.00 51.73 264 LYS B CA 1
ATOM 4686 C C . LYS B 1 273 ? -24.249 38.077 -12.335 1.00 54.01 264 LYS B C 1
ATOM 4687 O O . LYS B 1 273 ? -23.876 38.007 -11.159 1.00 48.36 264 LYS B O 1
ATOM 4693 N N . ASN B 1 274 ? -24.104 37.068 -13.192 1.00 54.77 265 ASN B N 1
ATOM 4694 C CA . ASN B 1 274 ? -23.475 35.807 -12.825 1.00 54.01 265 ASN B CA 1
ATOM 4695 C C . ASN B 1 274 ? -24.065 35.199 -11.570 1.00 54.83 265 ASN B C 1
ATOM 4696 O O . ASN B 1 274 ? -23.337 34.724 -10.703 1.00 55.57 265 ASN B O 1
ATOM 4701 N N . GLU B 1 275 ? -25.390 35.212 -11.477 1.00 52.99 266 GLU B N 1
ATOM 4702 C CA . GLU B 1 275 ? -26.081 34.552 -10.376 1.00 52.14 266 GLU B CA 1
ATOM 4703 C C . GLU B 1 275 ? -26.017 33.051 -10.559 1.00 47.32 266 GLU B C 1
ATOM 4704 O O . GLU B 1 275 ? -26.042 32.582 -11.674 1.00 46.76 266 GLU B O 1
ATOM 4710 N N . LYS B 1 276 ? -25.964 32.314 -9.455 1.00 44.39 267 LYS B N 1
ATOM 4711 C CA . LYS B 1 276 ? -26.133 30.874 -9.468 1.00 44.23 267 LYS B CA 1
ATOM 4712 C C . LYS B 1 276 ? -27.618 30.543 -9.681 1.00 42.75 267 LYS B C 1
ATOM 4713 O O . LYS B 1 276 ? -28.502 31.211 -9.114 1.00 36.90 267 LYS B O 1
ATOM 4719 N N . LYS B 1 277 ? -27.862 29.519 -10.497 1.00 37.85 268 LYS B N 1
ATOM 4720 C CA . LYS B 1 277 ? -29.203 29.125 -10.945 1.00 39.76 268 LYS B CA 1
ATOM 4721 C C . LYS B 1 277 ? -29.218 27.621 -11.014 1.00 37.14 268 LYS B C 1
ATOM 4722 O O . LYS B 1 277 ? -28.251 27.034 -11.491 1.00 38.79 268 LYS B O 1
ATOM 4728 N N . ASN B 1 278 ? -30.305 27.017 -10.550 1.00 34.16 269 ASN B N 1
ATOM 4729 C CA . ASN B 1 278 ? -30.599 25.599 -10.729 1.00 35.14 269 ASN B CA 1
ATOM 4730 C C . ASN B 1 278 ? -31.930 25.497 -11.442 1.00 34.55 269 ASN B C 1
ATOM 4731 O O . ASN B 1 278 ? -32.932 26.059 -10.963 1.00 30.69 269 ASN B O 1
ATOM 4736 N N . ILE B 1 279 ? -31.951 24.756 -12.553 1.00 30.35 270 ILE B N 1
ATOM 4737 C CA . ILE B 1 279 ? -33.129 24.649 -13.412 1.00 30.17 270 ILE B CA 1
ATOM 4738 C C . ILE B 1 279 ? -33.362 23.172 -13.712 1.00 31.15 270 ILE B C 1
ATOM 4739 O O . ILE B 1 279 ? -32.438 22.457 -14.122 1.00 28.13 270 ILE B O 1
ATOM 4744 N N . ALA B 1 280 ? -34.582 22.705 -13.500 1.00 29.42 271 ALA B N 1
ATOM 4745 C CA . ALA B 1 280 ? -34.916 21.331 -13.828 1.00 30.91 271 ALA B CA 1
ATOM 4746 C C . ALA B 1 280 ? -36.190 21.282 -14.655 1.00 31.44 271 ALA B C 1
ATOM 4747 O O . ALA B 1 280 ? -37.159 21.994 -14.357 1.00 31.00 271 ALA B O 1
ATOM 4749 N N . PHE B 1 281 ? -36.172 20.441 -15.686 1.00 29.15 272 PHE B N 1
ATOM 4750 C CA . PHE B 1 281 ? -37.328 20.239 -16.575 1.00 29.51 272 PHE B CA 1
ATOM 4751 C C . PHE B 1 281 ? -37.894 18.851 -16.350 1.00 32.57 272 PHE B C 1
ATOM 4752 O O . PHE B 1 281 ? -37.149 17.895 -16.132 1.00 34.76 272 PHE B O 1
ATOM 4760 N N . SER B 1 282 ? -39.209 18.720 -16.438 1.00 31.63 273 SER B N 1
ATOM 4761 C CA . SER B 1 282 ? -39.843 17.436 -16.295 1.00 31.29 273 SER B CA 1
ATOM 4762 C C . SER B 1 282 ? -41.073 17.417 -17.210 1.00 31.14 273 SER B C 1
ATOM 4763 O O . SER B 1 282 ? -41.518 18.463 -17.667 1.00 28.73 273 SER B O 1
ATOM 4766 N N . SER B 1 283 ? -41.581 16.223 -17.492 1.00 31.17 274 SER B N 1
ATOM 4767 C CA . SER B 1 283 ? -42.746 16.024 -18.368 1.00 31.22 274 SER B CA 1
ATOM 4768 C C . SER B 1 283 ? -42.635 16.769 -19.698 1.00 27.52 274 SER B C 1
ATOM 4769 O O . SER B 1 283 ? -43.513 17.535 -20.108 1.00 25.15 274 SER B O 1
ATOM 4772 N N . ILE B 1 284 ? -41.514 16.536 -20.365 1.00 27.85 275 ILE B N 1
ATOM 4773 C CA . ILE B 1 284 ? -41.182 17.162 -21.618 1.00 25.93 275 ILE B CA 1
ATOM 4774 C C . ILE B 1 284 ? -41.929 16.437 -22.739 1.00 27.78 275 ILE B C 1
ATOM 4775 O O . ILE B 1 284 ? -41.893 15.193 -22.810 1.00 30.18 275 ILE B O 1
ATOM 4780 N N . ASN B 1 285 ? -42.629 17.211 -23.574 1.00 25.56 276 ASN B N 1
ATOM 4781 C CA . ASN B 1 285 ? -43.245 16.724 -24.821 1.00 27.86 276 ASN B CA 1
ATOM 4782 C C . ASN B 1 285 ? -42.759 17.581 -25.999 1.00 29.79 276 ASN B C 1
ATOM 4783 O O . ASN B 1 285 ? -42.677 18.811 -25.875 1.00 31.82 276 ASN B O 1
ATOM 4788 N N . VAL B 1 286 ? -42.424 16.924 -27.111 1.00 27.50 277 VAL B N 1
ATOM 4789 C CA . VAL B 1 286 ? -41.970 17.567 -28.348 1.00 26.74 277 VAL B CA 1
ATOM 4790 C C . VAL B 1 286 ? -42.861 17.061 -29.488 1.00 27.47 277 VAL B C 1
ATOM 4791 O O . VAL B 1 286 ? -42.883 15.862 -29.781 1.00 27.83 277 VAL B O 1
ATOM 4795 N N . ILE B 1 287 ? -43.605 17.970 -30.117 1.00 27.15 278 ILE B N 1
ATOM 4796 C CA . ILE B 1 287 ? -44.701 17.588 -30.972 1.00 27.62 278 ILE B CA 1
ATOM 4797 C C . ILE B 1 287 ? -44.600 18.316 -32.298 1.00 27.45 278 ILE B C 1
ATOM 4798 O O . ILE B 1 287 ? -44.514 19.535 -32.321 1.00 27.96 278 ILE B O 1
ATOM 4803 N N . PRO B 1 288 ? -44.593 17.563 -33.427 1.00 28.40 279 PRO B N 1
ATOM 4804 C CA . PRO B 1 288 ? -44.489 18.218 -34.723 1.00 29.01 279 PRO B CA 1
ATOM 4805 C C . PRO B 1 288 ? -45.704 19.132 -34.942 1.00 28.09 279 PRO B C 1
ATOM 4806 O O . PRO B 1 288 ? -46.810 18.803 -34.528 1.00 28.54 279 PRO B O 1
ATOM 4810 N N . TYR B 1 289 ? -45.480 20.295 -35.536 1.00 29.36 280 TYR B N 1
ATOM 4811 C CA . TYR B 1 289 ? -46.501 21.338 -35.580 1.00 30.98 280 TYR B CA 1
ATOM 4812 C C . TYR B 1 289 ? -46.912 21.556 -37.049 1.00 32.66 280 TYR B C 1
ATOM 4813 O O . TYR B 1 289 ? -46.216 22.239 -37.793 1.00 33.01 280 TYR B O 1
ATOM 4822 N N . PRO B 1 290 ? -48.034 20.961 -37.483 1.00 35.87 281 PRO B N 1
ATOM 4823 C CA . PRO B 1 290 ? -48.337 21.129 -38.919 1.00 37.11 281 PRO B CA 1
ATOM 4824 C C . PRO B 1 290 ? -48.633 22.591 -39.221 1.00 38.43 281 PRO B C 1
ATOM 4825 O O . PRO B 1 290 ? -49.180 23.295 -38.365 1.00 36.67 281 PRO B O 1
ATOM 4829 N N . ASN B 1 291 ? -48.223 23.038 -40.405 1.00 41.89 282 ASN B N 1
ATOM 4830 C CA . ASN B 1 291 ? -48.291 24.451 -40.789 1.00 44.71 282 ASN B CA 1
ATOM 4831 C C . ASN B 1 291 ? -48.402 24.627 -42.309 1.00 45.26 282 ASN B C 1
ATOM 4832 O O . ASN B 1 291 ? -47.950 23.759 -43.085 1.00 42.30 282 ASN B O 1
ATOM 4837 N N . SER B 1 292 ? -48.989 25.757 -42.718 1.00 49.03 283 SER B N 1
ATOM 4838 C CA . SER B 1 292 ? -49.198 26.078 -44.148 1.00 55.85 283 SER B CA 1
ATOM 4839 C C . SER B 1 292 ? -47.979 25.772 -45.039 1.00 61.59 283 SER B C 1
ATOM 4840 O O . SER B 1 292 ? -48.089 25.047 -46.034 1.00 67.56 283 SER B O 1
ATOM 4843 N N . GLN B 1 293 ? -46.817 26.296 -44.642 1.00 60.68 284 GLN B N 1
ATOM 4844 C CA . GLN B 1 293 ? -45.591 26.267 -45.454 1.00 58.78 284 GLN B CA 1
ATOM 4845 C C . GLN B 1 293 ? -44.811 24.960 -45.296 1.00 57.98 284 GLN B C 1
ATOM 4846 O O . GLN B 1 293 ? -43.717 24.823 -45.847 1.00 52.09 284 GLN B O 1
ATOM 4852 N N . ASN B 1 294 ? -45.347 24.018 -44.513 1.00 59.31 285 ASN B N 1
ATOM 4853 C CA . ASN B 1 294 ? -44.656 22.758 -44.238 1.00 59.06 285 ASN B CA 1
ATOM 4854 C C . ASN B 1 294 ? -43.205 22.942 -43.746 1.00 55.66 285 ASN B C 1
ATOM 4855 O O . ASN B 1 294 ? -42.349 22.069 -43.970 1.00 55.96 285 ASN B O 1
ATOM 4860 N N . LYS B 1 295 ? -42.937 24.069 -43.068 1.00 52.16 286 LYS B N 1
ATOM 4861 C CA . LYS B 1 295 ? -41.672 24.263 -42.349 1.00 47.64 286 LYS B CA 1
ATOM 4862 C C . LYS B 1 295 ? -41.611 23.184 -41.301 1.00 42.08 286 LYS B C 1
ATOM 4863 O O . LYS B 1 295 ? -42.637 22.669 -40.871 1.00 43.52 286 LYS B O 1
ATOM 4869 N N . ARG B 1 296 ? -40.414 22.832 -40.889 1.00 37.67 287 ARG B N 1
ATOM 4870 C CA . ARG B 1 296 ? -40.276 21.860 -39.827 1.00 38.62 287 ARG B CA 1
ATOM 4871 C C . ARG B 1 296 ? -40.325 22.605 -38.478 1.00 37.23 287 ARG B C 1
ATOM 4872 O O . ARG B 1 296 ? -39.294 22.996 -37.929 1.00 36.89 287 ARG B O 1
ATOM 4880 N N . LEU B 1 297 ? -41.560 22.825 -38.010 1.00 33.74 288 LEU B N 1
ATOM 4881 C CA . LEU B 1 297 ? -41.848 23.448 -36.717 1.00 33.65 288 LEU B CA 1
ATOM 4882 C C . LEU B 1 297 ? -42.295 22.409 -35.700 1.00 32.55 288 LEU B C 1
ATOM 4883 O O . LEU B 1 297 ? -42.925 21.410 -36.058 1.00 29.86 288 LEU B O 1
ATOM 4888 N N . PHE B 1 298 ? -41.975 22.677 -34.432 1.00 29.55 289 PHE B N 1
ATOM 4889 C CA . PHE B 1 298 ? -42.298 21.799 -33.323 1.00 29.80 289 PHE B CA 1
ATOM 4890 C C . PHE B 1 298 ? -42.740 22.626 -32.138 1.00 28.62 289 PHE B C 1
ATOM 4891 O O . PHE B 1 298 ? -42.307 23.763 -31.979 1.00 29.24 289 PHE B O 1
ATOM 4899 N N . TYR B 1 299 ? -43.642 22.048 -31.348 1.00 28.42 290 TYR B N 1
ATOM 4900 C CA . TYR B 1 299 ? -44.099 22.595 -30.084 1.00 27.00 290 TYR B CA 1
ATOM 4901 C C . TYR B 1 299 ? -43.462 21.783 -28.975 1.00 28.14 290 TYR B C 1
ATOM 4902 O O . TYR B 1 299 ? -43.599 20.545 -28.945 1.00 30.50 290 TYR B O 1
ATOM 4911 N N . VAL B 1 300 ? -42.763 22.478 -28.072 1.00 27.10 291 VAL B N 1
ATOM 4912 C CA . VAL B 1 300 ? -42.142 21.880 -26.894 1.00 27.27 291 VAL B CA 1
ATOM 4913 C C . VAL B 1 300 ? -42.798 22.421 -25.623 1.00 27.51 291 VAL B C 1
ATOM 4914 O O . VAL B 1 300 ? -42.902 23.631 -25.436 1.00 28.99 291 VAL B O 1
ATOM 4918 N N . VAL B 1 301 ? -43.254 21.536 -24.751 1.00 28.09 292 VAL B N 1
ATOM 4919 C CA . VAL B 1 301 ? -43.942 21.982 -23.536 1.00 27.64 292 VAL B CA 1
ATOM 4920 C C . VAL B 1 301 ? -43.460 21.111 -22.405 1.00 28.33 292 VAL B C 1
ATOM 4921 O O . VAL B 1 301 ? -43.289 19.897 -22.568 1.00 28.80 292 VAL B O 1
ATOM 4925 N N . PHE B 1 302 ? -43.161 21.746 -21.275 1.00 26.23 293 PHE B N 1
ATOM 4926 C CA . PHE B 1 302 ? -42.620 21.049 -20.130 1.00 27.24 293 PHE B CA 1
ATOM 4927 C C . PHE B 1 302 ? -42.839 21.830 -18.870 1.00 26.19 293 PHE B C 1
ATOM 4928 O O . PHE B 1 302 ? -43.149 23.003 -18.928 1.00 24.71 293 PHE B O 1
ATOM 4936 N N . ASP B 1 303 ? -42.742 21.149 -17.735 1.00 29.26 294 ASP B N 1
ATOM 4937 C CA . ASP B 1 303 ? -42.756 21.824 -16.433 1.00 28.10 294 ASP B CA 1
ATOM 4938 C C . ASP B 1 303 ? -41.333 22.236 -16.075 1.00 28.97 294 ASP B C 1
ATOM 4939 O O . ASP B 1 303 ? -40.392 21.498 -16.346 1.00 28.92 294 ASP B O 1
ATOM 4944 N N . GLN B 1 304 ? -41.188 23.394 -15.439 1.00 27.41 295 GLN B N 1
ATOM 4945 C CA . GLN B 1 304 ? -39.863 23.934 -15.075 1.00 28.04 295 GLN B CA 1
ATOM 4946 C C . GLN B 1 304 ? -39.814 24.382 -13.623 1.00 30.28 295 GLN B C 1
ATOM 4947 O O . GLN B 1 304 ? -40.659 25.163 -13.181 1.00 28.97 295 GLN B O 1
ATOM 4953 N N . ASP B 1 305 ? -38.825 23.854 -12.903 1.00 29.78 296 ASP B N 1
ATOM 4954 C CA . ASP B 1 305 ? -38.488 24.250 -11.538 1.00 31.90 296 ASP B CA 1
ATOM 4955 C C . ASP B 1 305 ? -37.228 25.097 -11.665 1.00 30.04 296 ASP B C 1
ATOM 4956 O O . ASP B 1 305 ? -36.166 24.572 -12.061 1.00 26.39 296 ASP B O 1
ATOM 4961 N N . TYR B 1 306 ? -37.369 26.388 -11.368 1.00 28.59 297 TYR B N 1
ATOM 4962 C CA . TYR B 1 306 ? -36.306 27.376 -11.499 1.00 29.78 297 TYR B CA 1
ATOM 4963 C C . TYR B 1 306 ? -36.002 27.975 -10.133 1.00 30.82 297 TYR B C 1
ATOM 4964 O O . TYR B 1 306 ? -36.915 28.439 -9.410 1.00 28.05 297 TYR B O 1
ATOM 4973 N N . LYS B 1 307 ? -34.718 28.013 -9.798 1.00 30.35 298 LYS B N 1
ATOM 4974 C CA . LYS B 1 307 ? -34.269 28.653 -8.581 1.00 31.47 298 LYS B CA 1
ATOM 4975 C C . LYS B 1 307 ? -33.030 29.468 -8.878 1.00 33.10 298 LYS B C 1
ATOM 4976 O O . LYS B 1 307 ? -32.178 29.015 -9.635 1.00 31.39 298 LYS B O 1
ATOM 4982 N N . ALA B 1 308 ? -32.935 30.664 -8.298 1.00 30.40 299 ALA B N 1
ATOM 4983 C CA . ALA B 1 308 ? -31.742 31.474 -8.379 1.00 30.94 299 ALA B CA 1
ATOM 4984 C C . ALA B 1 308 ? -31.293 31.875 -6.993 1.00 33.15 299 ALA B C 1
ATOM 4985 O O . ALA B 1 308 ? -32.103 31.915 -6.074 1.00 33.11 299 ALA B O 1
ATOM 4987 N N . TYR B 1 309 ? -30.015 32.212 -6.878 1.00 33.15 300 TYR B N 1
ATOM 4988 C CA . TYR B 1 309 ? -29.359 32.472 -5.596 1.00 38.37 300 TYR B CA 1
ATOM 4989 C C . TYR B 1 309 ? -28.536 33.766 -5.631 1.00 41.46 300 TYR B C 1
ATOM 4990 O O . TYR B 1 309 ? -28.130 34.246 -6.699 1.00 42.06 300 TYR B O 1
ATOM 4999 N N . GLN B 1 310 ? -28.343 34.346 -4.448 1.00 46.30 301 GLN B N 1
ATOM 5000 C CA . GLN B 1 310 ? -27.499 35.533 -4.265 1.00 49.55 301 GLN B CA 1
ATOM 5001 C C . GLN B 1 310 ? -26.692 35.273 -3.023 1.00 49.46 301 GLN B C 1
ATOM 5002 O O . GLN B 1 310 ? -27.271 35.106 -1.959 1.00 48.53 301 GLN B O 1
ATOM 5008 N N . HIS B 1 311 ? -25.370 35.176 -3.168 1.00 55.54 302 HIS B N 1
ATOM 5009 C CA . HIS B 1 311 ? -24.467 34.882 -2.051 1.00 58.05 302 HIS B CA 1
ATOM 5010 C C . HIS B 1 311 ? -24.962 33.678 -1.245 1.00 61.65 302 HIS B C 1
ATOM 5011 O O . HIS B 1 311 ? -25.163 33.752 -0.026 1.00 59.25 302 HIS B O 1
ATOM 5018 N N . ASN B 1 312 ? -25.168 32.579 -1.976 1.00 61.93 303 ASN B N 1
ATOM 5019 C CA . ASN B 1 312 ? -25.639 31.291 -1.447 1.00 64.14 303 ASN B CA 1
ATOM 5020 C C . ASN B 1 312 ? -27.000 31.316 -0.771 1.00 61.52 303 ASN B C 1
ATOM 5021 O O . ASN B 1 312 ? -27.368 30.366 -0.087 1.00 64.24 303 ASN B O 1
ATOM 5026 N N . LYS B 1 313 ? -27.764 32.380 -0.979 1.00 57.74 304 LYS B N 1
ATOM 5027 C CA . LYS B 1 313 ? -29.134 32.404 -0.507 1.00 57.08 304 LYS B CA 1
ATOM 5028 C C . LYS B 1 313 ? -30.116 32.496 -1.673 1.00 48.42 304 LYS B C 1
ATOM 5029 O O . LYS B 1 313 ? -29.953 33.305 -2.589 1.00 39.19 304 LYS B O 1
ATOM 5035 N N . LEU B 1 314 ? -31.128 31.649 -1.594 1.00 42.14 305 LEU B N 1
ATOM 5036 C CA . LEU B 1 314 ? -32.195 31.590 -2.564 1.00 43.09 305 LEU B CA 1
ATOM 5037 C C . LEU B 1 314 ? -32.819 32.968 -2.692 1.00 38.70 305 LEU B C 1
ATOM 5038 O O . LEU B 1 314 ? -33.282 33.520 -1.719 1.00 45.17 305 LEU B O 1
ATOM 5043 N N . SER B 1 315 ? -32.832 33.531 -3.887 1.00 37.82 306 SER B N 1
ATOM 5044 C CA . SER B 1 315 ? -33.450 34.838 -4.088 1.00 38.65 306 SER B CA 1
ATOM 5045 C C . SER B 1 315 ? -34.734 34.825 -4.936 1.00 36.62 306 SER B C 1
ATOM 5046 O O . SER B 1 315 ? -35.475 35.829 -4.957 1.00 35.48 306 SER B O 1
ATOM 5049 N N . TYR B 1 316 ? -34.950 33.736 -5.683 1.00 32.83 307 TYR B N 1
ATOM 5050 C CA . TYR B 1 316 ? -36.079 33.608 -6.601 1.00 30.98 307 TYR B CA 1
ATOM 5051 C C . TYR B 1 316 ? -36.349 32.135 -6.839 1.00 31.05 307 TYR B C 1
ATOM 5052 O O . TYR B 1 316 ? -35.420 31.373 -7.111 1.00 32.64 307 TYR B O 1
ATOM 5061 N N . SER B 1 317 ? -37.607 31.728 -6.741 1.00 27.50 308 SER B N 1
ATOM 5062 C CA . SER B 1 317 ? -37.995 30.393 -7.167 1.00 30.92 308 SER B CA 1
ATOM 5063 C C . SER B 1 317 ? -39.319 30.422 -7.901 1.00 27.32 308 SER B C 1
ATOM 5064 O O . SER B 1 317 ? -40.196 31.239 -7.598 1.00 26.60 308 SER B O 1
ATOM 5067 N N . SER B 1 318 ? -39.454 29.560 -8.899 1.00 27.46 309 SER B N 1
ATOM 5068 C CA . SER B 1 318 ? -40.734 29.390 -9.567 1.00 27.36 309 SER B CA 1
ATOM 5069 C C . SER B 1 318 ? -40.941 27.974 -10.084 1.00 27.61 309 SER B C 1
ATOM 5070 O O . SER B 1 318 ? -39.989 27.240 -10.334 1.00 27.92 309 SER B O 1
ATOM 5073 N N . ASN B 1 319 ? -42.209 27.613 -10.251 1.00 29.59 310 ASN B N 1
ATOM 5074 C CA . ASN B 1 319 ? -42.602 26.382 -10.896 1.00 28.73 310 ASN B CA 1
ATOM 5075 C C . ASN B 1 319 ? -43.653 26.753 -11.938 1.00 30.51 310 ASN B C 1
ATOM 5076 O O . ASN B 1 319 ? -44.721 27.300 -11.607 1.00 28.76 310 ASN B O 1
ATOM 5081 N N . SER B 1 320 ? -43.336 26.486 -13.195 1.00 28.72 311 SER B N 1
ATOM 5082 C CA . SER B 1 320 ? -44.142 26.984 -14.307 1.00 30.16 311 SER B CA 1
ATOM 5083 C C . SER B 1 320 ? -44.210 25.952 -15.431 1.00 30.87 311 SER B C 1
ATOM 5084 O O . SER B 1 320 ? -43.470 24.959 -15.428 1.00 29.59 311 SER B O 1
ATOM 5087 N N . GLN B 1 321 ? -45.135 26.170 -16.360 1.00 31.22 312 GLN B N 1
ATOM 5088 C CA . GLN B 1 321 ? -45.198 25.406 -17.598 1.00 33.32 312 GLN B CA 1
ATOM 5089 C C . GLN B 1 321 ? -44.561 26.279 -18.664 1.00 31.52 312 GLN B C 1
ATOM 5090 O O . GLN B 1 321 ? -44.983 27.395 -18.880 1.00 32.81 312 GLN B O 1
ATOM 5096 N N . LYS B 1 322 ? -43.510 25.775 -19.284 1.00 28.95 313 LYS B N 1
ATOM 5097 C CA . LYS B 1 322 ? -42.796 26.505 -20.306 1.00 27.84 313 LYS B CA 1
ATOM 5098 C C . LYS B 1 322 ? -43.297 26.011 -21.638 1.00 27.52 313 LYS B C 1
ATOM 5099 O O . LYS B 1 322 ? -43.647 24.857 -21.774 1.00 26.92 313 LYS B O 1
ATOM 5105 N N . GLU B 1 323 ? -43.243 26.874 -22.634 1.00 27.73 314 GLU B N 1
ATOM 5106 C CA . GLU B 1 323 ? -43.615 26.512 -23.992 1.00 27.48 314 GLU B CA 1
ATOM 5107 C C . GLU B 1 323 ? -42.586 27.111 -24.947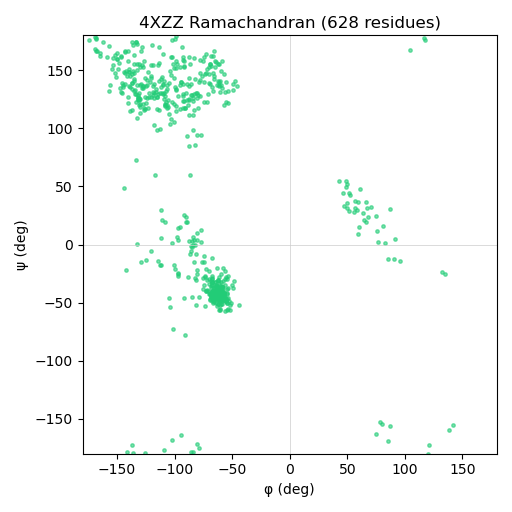 1.00 29.09 314 GLU B C 1
ATOM 5108 O O . GLU B 1 323 ? -42.196 28.276 -24.799 1.00 28.11 314 GLU B O 1
ATOM 5114 N N . LEU B 1 324 ? -42.127 26.301 -25.897 1.00 28.67 315 LEU B N 1
ATOM 5115 C CA . LEU B 1 324 ? -41.251 26.755 -26.966 1.00 28.83 315 LEU B CA 1
ATOM 5116 C C . LEU B 1 324 ? -41.869 26.364 -28.294 1.00 30.96 315 LEU B C 1
ATOM 5117 O O . LEU B 1 324 ? -42.472 25.284 -28.422 1.00 30.87 315 LEU B O 1
ATOM 5122 N N . TYR B 1 325 ? -41.717 27.244 -29.276 1.00 28.76 316 TYR B N 1
ATOM 5123 C CA . TYR B 1 325 ? -41.882 26.850 -30.646 1.00 28.46 316 TYR B CA 1
ATOM 5124 C C . TYR B 1 325 ? -40.511 26.905 -31.302 1.00 28.87 316 TYR B C 1
ATOM 5125 O O . TYR B 1 325 ? -39.776 27.892 -31.153 1.00 27.39 316 TYR B O 1
ATOM 5134 N N . ILE B 1 326 ? -40.175 25.809 -31.997 1.00 28.40 317 ILE B N 1
ATOM 5135 C CA . ILE B 1 326 ? -38.831 25.554 -32.519 1.00 32.16 317 ILE B CA 1
ATOM 5136 C C . ILE B 1 326 ? -38.903 25.223 -34.001 1.00 34.88 317 ILE B C 1
ATOM 5137 O O . ILE B 1 326 ? -39.760 24.451 -34.435 1.00 35.23 317 ILE B O 1
ATOM 5142 N N . GLU B 1 327 ? -38.015 25.822 -34.778 1.00 35.69 318 GLU B N 1
ATOM 5143 C CA . GLU B 1 327 ? -37.871 25.443 -36.177 1.00 36.62 318 GLU B CA 1
ATOM 5144 C C . GLU B 1 327 ? -36.550 24.695 -36.397 1.00 34.38 318 GLU B C 1
ATOM 5145 O O . GLU B 1 327 ? -35.555 24.993 -35.748 1.00 34.90 318 GLU B O 1
ATOM 5151 N N . ILE B 1 328 ? -36.577 23.662 -37.242 1.00 33.06 319 ILE B N 1
ATOM 5152 C CA . ILE B 1 328 ? -35.342 23.089 -37.770 1.00 35.13 319 ILE B CA 1
ATOM 5153 C C . ILE B 1 328 ? -35.250 23.520 -39.226 1.00 36.51 319 ILE B C 1
ATOM 5154 O O . ILE B 1 328 ? -36.161 23.253 -40.007 1.00 34.92 319 ILE B O 1
ATOM 5159 N N . GLU B 1 329 ? -34.184 24.240 -39.559 1.00 38.71 320 GLU B N 1
ATOM 5160 C CA . GLU B 1 329 ? -33.970 24.746 -40.928 1.00 43.58 320 GLU B CA 1
ATOM 5161 C C . GLU B 1 329 ? -32.483 24.701 -41.205 1.00 44.80 320 GLU B C 1
ATOM 5162 O O . GLU B 1 329 ? -31.694 25.063 -40.341 1.00 42.12 320 GLU B O 1
ATOM 5168 N N . ASN B 1 330 ? -32.104 24.248 -42.403 1.00 49.71 321 ASN B N 1
ATOM 5169 C CA . ASN B 1 330 ? -30.693 23.994 -42.736 1.00 48.80 321 ASN B CA 1
ATOM 5170 C C . ASN B 1 330 ? -29.993 23.222 -41.645 1.00 46.19 321 ASN B C 1
ATOM 5171 O O . ASN B 1 330 ? -28.879 23.549 -41.233 1.00 43.36 321 ASN B O 1
ATOM 5176 N N . ASN B 1 331 ? -30.692 22.205 -41.161 1.00 48.39 322 ASN B N 1
ATOM 5177 C CA . ASN B 1 331 ? -30.181 21.313 -40.146 1.00 50.78 322 ASN B CA 1
ATOM 5178 C C . ASN B 1 331 ? -29.770 21.989 -38.839 1.00 47.33 322 ASN B C 1
ATOM 5179 O O . ASN B 1 331 ? -28.887 21.517 -38.134 1.00 45.75 322 ASN B O 1
ATOM 5184 N N . GLN B 1 332 ? -30.431 23.086 -38.516 1.00 44.32 323 GLN B N 1
ATOM 5185 C CA . GLN B 1 332 ? -30.158 23.825 -37.296 1.00 46.59 323 GLN B CA 1
ATOM 5186 C C . GLN B 1 332 ? -31.441 24.045 -36.501 1.00 41.11 323 GLN B C 1
ATOM 5187 O O . GLN B 1 332 ? -32.478 24.430 -37.064 1.00 39.58 323 GLN B O 1
ATOM 5193 N N . VAL B 1 333 ? -31.336 23.831 -35.193 1.00 37.45 324 VAL B N 1
ATOM 5194 C CA . VAL B 1 333 ? -32.420 24.051 -34.263 1.00 35.48 324 VAL B CA 1
ATOM 5195 C C . VAL B 1 333 ? -32.467 25.500 -33.844 1.00 36.45 324 VAL B C 1
ATOM 5196 O O . VAL B 1 333 ? -31.457 26.035 -33.383 1.00 33.52 324 VAL B O 1
ATOM 5200 N N . SER B 1 334 ? -33.638 26.131 -33.941 1.00 33.32 325 SER B N 1
ATOM 5201 C CA . SER B 1 334 ? -33.756 27.479 -33.387 1.00 35.24 325 SER B CA 1
ATOM 5202 C C . SER B 1 334 ? -35.083 27.695 -32.674 1.00 32.82 325 SER B C 1
ATOM 5203 O O . SER B 1 334 ? -36.101 27.110 -33.046 1.00 30.64 325 SER B O 1
ATOM 5206 N N . ILE B 1 335 ? -35.054 28.542 -31.652 1.00 32.46 326 ILE B N 1
ATOM 5207 C CA . ILE B 1 335 ? -36.265 28.925 -30.925 1.00 30.23 326 ILE B CA 1
ATOM 5208 C C . ILE B 1 335 ? -36.909 30.151 -31.600 1.00 28.50 326 ILE B C 1
ATOM 5209 O O . ILE B 1 335 ? -36.300 31.209 -31.680 1.00 30.78 326 ILE B O 1
ATOM 5214 N N . ILE B 1 336 ? -38.148 30.027 -32.067 1.00 29.17 327 ILE B N 1
ATOM 5215 C CA . ILE B 1 336 ? -38.862 31.179 -32.644 1.00 29.75 327 ILE B CA 1
ATOM 5216 C C . ILE B 1 336 ? -39.848 31.864 -31.703 1.00 29.94 327 ILE B C 1
ATOM 5217 O O . ILE B 1 336 ? -40.236 33.020 -31.949 1.00 29.99 327 ILE B O 1
ATOM 5222 N N . MET B 1 337 ? -40.291 31.154 -30.660 1.00 29.17 328 MET B N 1
ATOM 5223 C CA . MET B 1 337 ? -41.164 31.721 -29.638 1.00 27.85 328 MET B CA 1
ATOM 5224 C C . MET B 1 337 ? -40.921 31.011 -28.325 1.00 29.22 328 MET B C 1
ATOM 5225 O O . MET B 1 337 ? -40.664 29.814 -28.309 1.00 28.06 328 MET B O 1
ATOM 5230 N N . GLU B 1 338 ? -40.993 31.764 -27.234 1.00 28.75 329 GLU B N 1
ATOM 5231 C CA . GLU B 1 338 ? -40.853 31.212 -25.895 1.00 29.42 329 GLU B CA 1
ATOM 5232 C C . GLU B 1 338 ? -41.843 31.852 -24.945 1.00 30.94 329 GLU B C 1
ATOM 5233 O O . GLU B 1 338 ? -42.035 33.080 -24.971 1.00 27.70 329 GLU B O 1
ATOM 5239 N N . LYS B 1 339 ? -42.468 31.008 -24.115 1.00 30.46 330 LYS B N 1
ATOM 5240 C CA . LYS B 1 339 ? -43.061 31.444 -22.889 1.00 32.94 330 LYS B CA 1
ATOM 5241 C C . LYS B 1 339 ? -42.365 30.716 -21.747 1.00 34.47 330 LYS B C 1
ATOM 5242 O O . LYS B 1 339 ? -41.706 31.336 -20.905 1.00 29.26 330 LYS B O 1
#

Radius of gyration: 34.99 Å; Cα contacts (8 Å, |Δi|>4): 1342; chains: 2; bounding box: 113×68×71 Å

Organism: Helicobacter pylori (strain ATCC 700392 / 26695) (NCBI:txid85962)

Nearest PDB structures (foldseek):
  4y4v-assembly1_A  TM=9.882E-01  e=7.471E-67  Helicobacter pylori 26695
  6xj7-assembly2_B  TM=9.309E-01  e=4.770E-34  Campylobacter jejuni subsp. jejuni 81-176
  6xj6-assembly1_A  TM=9.221E-01  e=5.253E-33  Campylobacter jejuni subsp. jejuni 81-176
  8ikr-assembly1_A  TM=5.769E-01  e=1.009E-07  Escherichia coli 908519
  7ury-assembly1_A  TM=7.164E-01  e=8.945E-05  Homo sapiens

Foldseek 3Di:
DAPVVLVVVLVVCCVPPNDVVSVVSVLVLQLALVSLLRLCVPAQAQFWDWCAKAKEWEFAQAVTKIWIWIAHSRHIDTPDMDHKAFFDDAAAQFEAQPRAAHAWKWKFDDKAAPDQLQQPRIKGATPPVDLVSVLVVGDHGGAIEGEGRPVPDDDDRHDSHHIYYHHVVVVVSCVVCVTPMHMYHYAYHDGGTQDSSNNSQVSSLVSQLVVCLQQLVLVSNLVQADQLAAESVGDHNPVVSVVSVVVSVVRWHKDKDWPRWIWGAIHHDVPFRKIKIKTWMWMWTDDPNHTDDTDIDIKIFIWTQDPNGIHTRYID/DVVVVLVVVLVCCCVPPHPVVSVVVVLLLLLDLVSLLVLCVPAQAFFWDWFAWAKEWEAAQAVGKIWIWTAGSRHTDTPDMDHKAFFPDPDAQFEAQPRAAHAWKWKQDDKAAPDDQQFARIKGATPPVDLVSVLVVGDHGGATETEGGPVPDDPDRHDSHHIYDHRVVVVVVVVVCVPPMHMYGYAYDDRGGQDSSNNSQVRSLVSQLVVCLQQLVLVSNLVQADQLAAESVGDHNVVVSVVSVVVSVVRWHKDKDWDRWIWGFIYHDVRFRKIKIKTWMWMWTADPNHTDDTDIDIKIFIWTQDPNGIHTRYID

InterPro domains:
  IPR005490 L,D-transpeptidase catalytic domain [PF03734] (72-194)
  IPR005490 L,D-transpeptidase catalytic domain [PS52029] (69-199)
  IPR005490 L,D-transpeptidase catalytic domain [cd16913] (72-193)
  IPR032710 NTF2-like domain superfamily [SSF54427] (216-297)
  IPR038063 L,D-transpeptidase catalytic domain-like [G3DSA:2.40.440.10] (63-196)
  IPR038063 L,D-transpeptidase catalytic domain-like [SSF141523] (73-181)
  IPR054516 Cell-shape determining Csd6, N-terminal dimerization domain [PF22401] (16-55)
  IPR056203 Cds6, C-terminal domain [PF24125] (216-330)

Sequence (632 aa):
LNASDRLLEIMRLYQKQGLEMVGQKLDSYLADKSFWAEELQNKDTDFGYYQNKQFLFVANKSKPSLEFYEIENNMLKKINSSKALVGSKKGDKTLEGDLATPIGVYRITQKLERLDQYYGVLAFVTNYPNLYDTLKKRTGHGIWVHGMPLNGDRNELNTKGCIAIENPLLSSYDKVLKGEKAFLITYEDKFFPSTKEELSMILSSLFQWKEAWARGDFERYMRFYNPNFTRYDGMKFNAFKEYKKRVFAKNEKKNIAFSSINVIPYPNSQNKRLFYVVFDQDYKAYQHNKLSYSSNSQKELYIEIENNQVSIIMEKLNASDRLLEIMRLYQKQGLEMVGQKLDSYLADKSFWAEELQNKDTDFGYYQNKQFLFVANKSKPSLEFYEIENNMLKKINSSKALVGSKKGDKTLEGDLATPIGVYRITQKLERLDQYYGVLAFVTNYPNLYDTLKKRTGHGIWVHGMPLNGDRNELNTKGCIAIENPLLSSYDKVLKGEKAFLITYEDKFFPSTKEELSMILSSLFQWKEAWARGDFERYMRFYNPNFTRYDGMKFNAFKEYKKRVFAKNEKKNIAFSSINVIPYPNSQNKRLFYVVFDQDYKAYQHNKLSYSSNSQKELYIEIENNQVSIIMEK

B-factor: mean 40.56, std 11.42, range [23.4, 102.79]

Secondary structure (DSSP, 8-state):
--HHHHHHHHHHHHHHH-HHHHHHHHHHHHT-HHHHHHHHTTS--TT-EESS-EEEEEEETTTTEEEEEEEETTEEEEEEEEE-B-BSB-S---STTS-BPPPEEEEEEEEE-S--GGGTT-EEEE--S-HHHHHTT------EEE---TT-----S-BSS-EE--HHHHHHHHHHHTT--EEEEEESS---PPPHHHHHHHHHHHHHHHHHHHHT-HHHHHHTEEEEEEETTS-BHHHHHHHHHHHHHT--EEEEEEEEEEEEE---TT--EEEEEEEEEEEEEEETTEEEEEEEEEEEEEEEEETTEEEEEEE-/-HHHHHHHHHHHHHHHH-HHHHHHHHHHHHT-HHHHHHHHTTS--TT-EESS-EEEEEEETTTTEEEEEEEETTEEEEEEEEE-B-BSB-S---STT--BPP-EEEEEEEEE-S--GGG-S-EEEE--S-HHHHHTT------EEE---TT-----S-BSS-EE--HHHHHHHHHHHTT--EEEEEESS---PPPHHHHHHHHHHHHHHHHHHHHT-HHHHHTTEEEEEEETTS-BHHHHHHHHHHHHHT---EEEEEEEEEEEE---TT--EEEEEEEEEEEEEEETTEEEEEEEEEEEEEEEEETTEEEEEEE-

Solvent-accessible surface area: 30427 Å² total; per-residue (Å²): 160,71,8,60,63,4,19,114,39,0,17,108,14,40,46,140,83,25,39,127,70,0,3,99,57,0,36,55,8,6,31,52,87,62,4,7,45,41,33,0,103,127,44,49,5,77,20,0,2,2,20,69,101,24,12,0,0,5,0,9,13,55,158,39,19,0,40,0,23,25,1,80,105,4,87,48,118,103,49,67,45,30,180,6,39,7,6,66,80,138,17,24,9,47,110,114,60,22,74,0,1,5,9,0,2,5,32,5,69,96,78,51,100,229,59,92,67,65,58,9,56,6,0,6,20,6,46,9,47,5,22,7,1,70,29,99,173,35,66,11,130,33,8,46,0,2,1,17,16,103,93,46,62,119,131,70,157,67,7,170,0,17,0,4,3,82,20,106,32,0,28,45,0,25,143,43,3,174,73,105,89,0,0,4,0,1,32,32,97,134,37,81,50,1,69,75,85,21,0,0,19,0,0,6,16,2,5,60,2,4,54,0,18,10,149,22,49,21,107,65,1,11,159,10,8,21,111,88,0,11,49,104,81,38,38,115,44,118,48,3,88,125,84,25,114,168,33,6,72,130,125,36,103,17,78,10,22,0,14,32,0,7,0,0,2,7,19,14,64,100,91,91,64,5,0,12,0,4,3,57,11,47,32,71,4,38,92,184,117,156,90,53,129,65,32,119,46,100,17,22,0,1,3,16,19,101,133,121,129,20,18,4,14,10,10,100,170,86,5,54,88,57,12,35,78,0,8,66,28,30,17,133,102,26,48,125,66,0,3,107,54,3,45,59,38,5,17,58,82,79,38,2,46,104,67,1,106,120,56,50,4,78,23,0,14,3,32,62,90,23,9,0,0,7,0,10,13,59,141,36,23,1,42,0,19,29,1,91,104,5,86,48,119,108,49,66,44,33,144,5,47,9,7,55,80,176,22,28,8,50,107,112,58,25,69,0,1,6,14,0,2,5,30,5,68,97,86,47,82,226,44,94,69,59,61,5,52,4,0,8,22,6,45,8,47,5,24,9,1,70,31,96,176,44,64,13,129,32,8,45,0,2,1,16,15,107,94,47,60,120,125,74,155,67,6,162,0,16,1,2,0,80,14,105,30,0,30,44,0,25,159,53,2,174,80,109,99,0,0,4,0,1,29,42,112,136,24,99,48,0,66,76,89,21,0,1,16,0,0,4,15,4,14,50,3,22,91,0,19,23,123,23,43,33,108,84,1,10,153,21,9,23,111,86,1,17,49,104,79,37,35,120,45,100,56,3,70,106,86,24,123,167,29,7,76,120,122,40,144,12,84,16,57,20,47,25,3,4,0,0,3,5,23,16,75,108,89,92,67,10,0,10,0,3,3,69,12,47,32,67,2,53,96,184,136,161,95,55,125,63,32,120,49,79,19,20,1,2,4,12,18,107,140,112,116,18,18,4,14,8,10,101